Protein AF-A0A957MVM5-F1 (afdb_monomer)

Foldseek 3Di:
DQDPVLLVLLCLLVCLPLVHQLFLPPPCLCVPFQVLLVVLLVVLQVLLDLVNLVVCLVVVVLVVLLVSLVVSVVSCPPQWDPPDCCPTLNVLSVPPLCDDPNSSVLSVLLSCCQPNDDDNLVSQQSSQVSCVVSVTDFFQQNSQVSNCSNCVQQGDGDPLLLLQLLCVSSVNNVLRDRTRHSSSRVSSSVVLVVQQVSRVVRPRDGSSSSNRSSNSSSC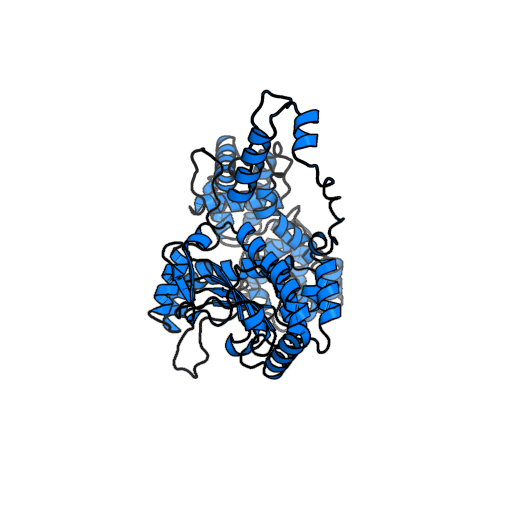VSVVVRDRDDDDDDDQDFFLAALVQLVLLVVCVVVQFLVSCVVCVVVCCNHPVVSVVVLLLLLLVVADPVLVVFWDRDPPFWDDQFDPPVPPGGGHSKIKGWIFGPPDDQQAAKTQMWMDGSWWTKTWIAGHPNNPLLLVQLLVLLQVCVVVVQVLLCVLQNQQKDFADPVQWDQDPVFHIAGPVRDRDGSSNCSNGVVVRNVIIIHMGGPVRNRSQYSVNSSVVNSSRCLSRVLSRLSSPDNDRVVVSVVSCCVPPVVVVPPPPVPVPPPPDDLVRVCVVVVDDSVVVVVVVVVCVVPVDDDDDDDPPD

Solvent-accessible surface area (backbone atoms only — not comparable to full-atom values): 28983 Å² total; per-residue (Å²): 121,65,46,72,70,50,50,50,53,50,50,48,41,45,23,40,73,60,66,72,66,76,38,75,79,28,66,64,60,30,61,78,48,34,48,64,55,48,52,41,25,67,71,28,24,73,59,64,28,67,70,58,51,49,50,30,62,75,72,64,37,51,67,60,49,52,51,38,52,50,52,42,55,66,67,31,76,89,80,49,56,65,94,39,62,72,79,25,52,56,20,65,84,60,35,83,78,62,43,76,72,51,35,53,52,46,54,54,42,52,50,32,38,73,70,40,81,74,53,65,32,58,16,45,31,55,36,46,53,53,30,57,78,67,74,44,83,84,62,44,46,47,64,24,39,55,39,16,35,65,40,42,81,83,36,64,64,42,49,69,68,44,54,42,36,25,27,47,66,66,76,43,46,87,58,59,55,97,60,72,37,27,68,38,46,43,50,51,52,53,50,45,51,32,50,31,65,68,40,39,91,38,69,54,58,54,46,56,51,37,52,35,53,40,47,50,38,16,38,34,65,71,62,76,43,65,86,66,82,89,76,75,91,74,80,56,76,14,67,41,48,71,66,33,34,52,50,26,41,52,29,56,80,46,38,26,36,66,49,51,62,76,41,43,67,54,48,35,68,39,42,51,50,45,52,53,47,45,55,48,56,28,50,77,68,55,52,66,72,55,56,72,47,30,38,72,84,70,88,39,61,66,68,43,61,49,92,60,88,81,72,47,37,27,49,41,45,52,40,34,37,32,18,48,60,96,66,47,60,58,41,24,40,23,48,31,42,37,39,44,48,75,36,36,37,42,32,33,36,45,21,94,68,12,63,69,30,54,52,41,25,42,50,47,31,47,76,39,32,87,65,46,39,61,53,47,45,72,61,58,47,82,81,53,46,70,27,62,71,87,49,47,41,79,43,100,85,56,45,80,45,41,76,86,69,63,82,86,46,64,66,58,39,29,69,44,28,68,85,23,63,46,27,46,31,38,76,40,28,57,73,59,46,32,61,35,33,53,68,60,49,30,50,53,51,40,52,49,48,64,50,43,42,54,59,42,41,33,32,71,41,94,78,33,62,70,60,39,53,52,48,44,45,70,78,38,46,85,75,55,52,65,72,71,68,66,74,66,74,71,90,72,55,56,69,57,52,21,70,75,69,71,46,53,49,72,56,53,52,50,49,52,54,44,29,74,72,64,78,53,84,84,90,84,73,67,95,92,113

Nearest PDB structures (foldseek):
  2a8e-assembly1_A  TM=7.243E-01  e=1.667E-03  Bacillus subtilis
  3mqz-assembly1_A  TM=5.758E-01  e=6.208E-02  Leptospirillum rubarum
  6dec-assembly1_F  TM=3.176E-01  e=1.618E+00  Bos taurus
  6w17-assembly1_F  TM=3.152E-01  e=3.161E+00  Schizosaccharomyces pombe 972h-

Structure (mmCIF, N/CA/C/O backbone):
data_AF-A0A957MVM5-F1
#
_entry.id   AF-A0A957MVM5-F1
#
loop_
_atom_site.group_PDB
_atom_site.id
_atom_site.type_symbol
_atom_site.label_atom_id
_atom_site.label_alt_id
_atom_site.label_comp_id
_atom_site.label_asym_id
_atom_site.label_entity_id
_atom_site.label_seq_id
_atom_site.pdbx_PDB_ins_code
_atom_site.Cartn_x
_atom_site.Cartn_y
_atom_site.Cartn_z
_atom_site.occupancy
_atom_site.B_iso_or_equiv
_atom_site.auth_seq_id
_atom_site.auth_comp_id
_atom_site.auth_asym_id
_atom_site.auth_atom_id
_atom_site.pdbx_PDB_model_num
ATOM 1 N N . MET A 1 1 ? 33.420 -19.053 -8.962 1.00 70.81 1 MET A N 1
ATOM 2 C CA . MET A 1 1 ? 33.039 -19.421 -7.586 1.00 70.81 1 MET A CA 1
ATOM 3 C C . MET A 1 1 ? 33.125 -18.172 -6.740 1.00 70.81 1 MET A C 1
ATOM 5 O O . MET A 1 1 ? 34.165 -17.517 -6.780 1.00 70.81 1 MET A O 1
ATOM 9 N N . ILE A 1 2 ? 32.068 -17.859 -5.992 1.00 88.44 2 ILE A N 1
ATOM 10 C CA . ILE A 1 2 ? 32.067 -16.778 -5.002 1.00 88.44 2 ILE A CA 1
ATOM 11 C C . ILE A 1 2 ? 33.108 -17.109 -3.924 1.00 88.44 2 ILE A C 1
ATOM 13 O O . ILE A 1 2 ? 32.968 -18.086 -3.195 1.00 88.44 2 ILE A O 1
ATOM 17 N N . GLY A 1 3 ? 34.196 -16.339 -3.878 1.00 89.31 3 GLY A N 1
ATOM 18 C CA . GLY A 1 3 ? 35.242 -16.492 -2.865 1.00 89.31 3 GLY A CA 1
ATOM 19 C C . GLY A 1 3 ? 34.859 -15.841 -1.534 1.00 89.31 3 GLY A C 1
ATOM 20 O O . GLY A 1 3 ? 33.959 -15.003 -1.487 1.00 89.31 3 GLY A O 1
ATOM 21 N N . GLU A 1 4 ? 35.598 -16.162 -0.469 1.00 91.31 4 GLU A N 1
ATOM 22 C CA . GLU A 1 4 ? 35.353 -15.644 0.891 1.00 91.31 4 GLU A CA 1
ATOM 23 C C . GLU A 1 4 ? 35.264 -14.112 0.959 1.00 91.31 4 GLU A C 1
ATOM 25 O O . GLU A 1 4 ? 34.433 -13.571 1.680 1.00 91.31 4 GLU A O 1
ATOM 30 N N . THR A 1 5 ? 36.062 -13.390 0.165 1.00 92.69 5 THR A N 1
ATOM 31 C CA . THR A 1 5 ? 36.011 -11.920 0.111 1.00 92.69 5 THR A CA 1
ATOM 32 C C . THR A 1 5 ? 34.672 -11.400 -0.417 1.00 92.69 5 THR A C 1
ATOM 34 O O . THR A 1 5 ? 34.087 -10.500 0.179 1.00 92.69 5 THR A O 1
ATOM 37 N N . ILE A 1 6 ? 34.160 -11.977 -1.509 1.00 94.50 6 ILE A N 1
ATOM 38 C CA . ILE A 1 6 ? 32.866 -11.578 -2.083 1.00 94.50 6 ILE A CA 1
ATOM 39 C C . ILE A 1 6 ? 31.723 -12.016 -1.169 1.00 94.50 6 ILE A C 1
ATOM 41 O O . ILE A 1 6 ? 30.789 -11.253 -0.945 1.00 94.50 6 ILE A O 1
ATOM 45 N N . LYS A 1 7 ? 31.819 -13.211 -0.580 1.00 95.00 7 LYS A N 1
ATOM 46 C CA . LYS A 1 7 ? 30.863 -13.691 0.419 1.00 95.00 7 LYS A CA 1
ATOM 47 C C . LYS A 1 7 ? 30.771 -12.743 1.618 1.00 95.00 7 LYS A C 1
ATOM 49 O O . LYS A 1 7 ? 29.669 -12.363 1.999 1.00 95.00 7 LYS A O 1
ATOM 54 N N . ALA A 1 8 ? 31.906 -12.299 2.161 1.00 93.31 8 ALA A N 1
ATOM 55 C CA . ALA A 1 8 ? 31.945 -11.315 3.242 1.00 93.31 8 ALA A CA 1
ATOM 56 C C . ALA A 1 8 ? 31.312 -9.977 2.827 1.00 93.31 8 ALA A C 1
ATOM 58 O O . ALA A 1 8 ? 30.530 -9.421 3.592 1.00 93.31 8 ALA A O 1
ATOM 59 N N . LYS A 1 9 ? 31.571 -9.506 1.599 1.00 94.38 9 LYS A N 1
ATOM 60 C CA . LYS A 1 9 ? 30.947 -8.295 1.037 1.00 94.38 9 LYS A CA 1
ATOM 61 C C . LYS A 1 9 ? 29.419 -8.429 0.938 1.00 94.38 9 LYS A C 1
ATOM 63 O O . LYS A 1 9 ? 28.691 -7.503 1.281 1.00 94.38 9 LYS A O 1
ATOM 68 N N . ILE A 1 10 ? 28.917 -9.591 0.512 1.00 95.50 10 ILE A N 1
ATOM 69 C CA . ILE A 1 10 ? 27.475 -9.889 0.478 1.00 95.50 10 ILE A CA 1
ATOM 70 C C . ILE A 1 10 ? 26.887 -9.897 1.898 1.00 95.50 10 ILE A C 1
ATOM 72 O O . ILE A 1 10 ? 25.839 -9.297 2.121 1.00 95.50 10 ILE A O 1
ATOM 76 N N . ILE A 1 11 ? 27.560 -10.523 2.869 1.00 94.56 11 ILE A N 1
ATOM 77 C CA . ILE A 1 11 ? 27.123 -10.521 4.277 1.00 94.56 11 ILE A CA 1
ATOM 78 C C . ILE A 1 11 ? 27.097 -9.096 4.837 1.00 94.56 11 ILE A C 1
ATOM 80 O O . ILE A 1 11 ? 26.155 -8.734 5.533 1.00 94.56 11 ILE A O 1
ATOM 84 N N . GLU A 1 12 ? 28.092 -8.268 4.520 1.00 92.12 12 GLU A N 1
ATOM 85 C CA . GLU A 1 12 ? 28.118 -6.857 4.910 1.00 92.12 12 GLU A CA 1
ATOM 86 C C . GLU A 1 12 ? 26.928 -6.090 4.323 1.00 92.12 12 GLU A C 1
ATOM 88 O O . GLU A 1 12 ? 26.270 -5.349 5.046 1.00 92.12 12 GLU A O 1
ATOM 93 N N . ALA A 1 13 ? 26.586 -6.324 3.053 1.00 90.31 13 ALA A N 1
ATOM 94 C CA . ALA A 1 13 ? 25.397 -5.754 2.422 1.00 90.31 13 ALA A CA 1
ATOM 95 C C . ALA A 1 13 ? 24.089 -6.202 3.100 1.00 90.31 13 ALA A C 1
ATOM 97 O O . ALA A 1 13 ? 23.206 -5.378 3.346 1.00 90.31 13 ALA A O 1
ATOM 98 N N . LEU A 1 14 ? 23.969 -7.489 3.435 1.00 90.75 14 LEU A N 1
ATOM 99 C CA . LEU A 1 14 ? 22.811 -8.022 4.157 1.00 90.75 14 LEU A CA 1
ATOM 100 C C . LEU A 1 14 ? 22.719 -7.422 5.565 1.00 90.75 14 LEU A C 1
ATOM 102 O O . LEU A 1 14 ? 21.663 -6.935 5.953 1.00 90.75 14 LEU A O 1
ATOM 106 N N . ASN A 1 15 ? 23.824 -7.357 6.305 1.00 86.50 15 ASN A N 1
ATOM 107 C CA . ASN A 1 15 ? 23.870 -6.742 7.632 1.00 86.50 15 ASN A CA 1
ATOM 108 C C . ASN A 1 15 ? 23.639 -5.228 7.591 1.00 86.50 15 ASN A C 1
ATOM 110 O O . ASN A 1 15 ? 23.027 -4.679 8.501 1.00 86.50 15 ASN A O 1
ATOM 114 N N . ALA A 1 16 ? 24.054 -4.535 6.531 1.00 81.00 16 ALA A N 1
ATOM 115 C CA . ALA A 1 16 ? 23.741 -3.119 6.363 1.00 81.00 16 ALA A CA 1
ATOM 116 C C . ALA A 1 16 ? 22.226 -2.880 6.253 1.00 81.00 16 ALA A C 1
ATOM 118 O O . ALA A 1 16 ? 21.743 -1.834 6.684 1.00 81.00 16 ALA A O 1
ATOM 119 N N . ARG A 1 17 ? 21.471 -3.852 5.718 1.00 78.44 17 ARG A N 1
ATOM 120 C CA . ARG A 1 17 ? 20.010 -3.775 5.598 1.00 78.44 17 ARG A CA 1
ATOM 121 C C . ARG A 1 17 ? 19.255 -4.339 6.806 1.00 78.44 17 ARG A C 1
ATOM 123 O O . ARG A 1 17 ? 18.285 -3.726 7.239 1.00 78.44 17 ARG A O 1
ATOM 130 N N . TYR A 1 18 ? 19.688 -5.477 7.339 1.00 80.00 18 TYR A N 1
ATOM 131 C CA . TYR A 1 18 ? 18.971 -6.244 8.370 1.00 80.00 18 TYR A CA 1
ATOM 132 C C . TYR A 1 18 ? 19.644 -6.195 9.753 1.00 80.00 18 TYR A C 1
ATOM 134 O O . TYR A 1 18 ? 19.192 -6.831 10.699 1.00 80.00 18 TYR A O 1
ATOM 142 N N . GLY A 1 19 ? 20.740 -5.445 9.899 1.00 78.62 19 GLY A N 1
ATOM 143 C CA . GLY A 1 19 ? 21.515 -5.311 11.135 1.00 78.62 19 GLY A CA 1
ATOM 144 C C . GLY A 1 19 ? 22.369 -6.542 11.442 1.00 78.62 19 GLY A C 1
ATOM 145 O O . GLY A 1 19 ? 23.591 -6.502 11.307 1.00 78.62 19 GLY A O 1
ATOM 146 N N . SER A 1 20 ? 21.730 -7.632 11.861 1.00 80.12 20 SER A N 1
ATOM 147 C CA . SER A 1 20 ? 22.378 -8.909 12.179 1.00 80.12 20 SER A CA 1
ATOM 148 C C . SER A 1 20 ? 21.682 -10.045 11.440 1.00 80.12 20 SER A C 1
ATOM 150 O O . SER A 1 20 ? 21.012 -10.873 12.057 1.00 80.12 20 SER A O 1
ATOM 152 N N . TRP A 1 21 ? 21.828 -10.059 10.115 1.00 90.94 21 TRP A N 1
ATOM 153 C CA . TRP A 1 21 ? 21.246 -11.090 9.267 1.00 90.94 21 TRP A CA 1
ATOM 154 C C . TRP A 1 21 ? 21.760 -12.464 9.700 1.00 90.94 21 TRP A C 1
ATOM 156 O O . TRP A 1 21 ? 22.959 -12.754 9.648 1.00 90.94 21 TRP A O 1
ATOM 166 N N . SER A 1 22 ? 20.837 -13.296 10.169 1.00 87.62 22 SER A N 1
ATOM 167 C CA . SER A 1 22 ? 21.153 -14.583 10.797 1.00 87.62 22 SER A CA 1
ATOM 168 C C . SER A 1 22 ? 21.117 -15.770 9.827 1.00 87.62 22 SER A C 1
ATOM 170 O O . SER A 1 22 ? 21.578 -16.862 10.163 1.00 87.62 22 SER A O 1
ATOM 172 N N . GLY A 1 23 ? 20.613 -15.557 8.611 1.00 92.38 23 GLY A N 1
ATOM 173 C CA . GLY A 1 23 ? 20.478 -16.564 7.564 1.00 92.38 23 GLY A CA 1
ATOM 174 C C . GLY A 1 23 ? 19.166 -16.416 6.798 1.00 92.38 23 GLY A C 1
ATOM 175 O O . GLY A 1 23 ? 18.430 -15.450 6.973 1.00 92.38 23 GLY A O 1
ATOM 176 N N . PHE A 1 24 ? 18.821 -17.396 5.964 1.00 93.19 24 PHE A N 1
ATOM 177 C CA . PHE A 1 24 ? 17.595 -17.333 5.149 1.00 93.19 24 PHE A CA 1
ATOM 178 C C . PHE A 1 24 ? 16.296 -17.520 5.948 1.00 93.19 24 PHE A C 1
ATOM 180 O O . PHE A 1 24 ? 15.210 -17.328 5.411 1.00 93.19 24 PHE A O 1
ATOM 187 N N . GLN A 1 25 ? 16.410 -17.868 7.232 1.00 89.75 25 GLN A N 1
ATOM 188 C CA . GLN A 1 25 ? 15.293 -17.929 8.181 1.00 89.75 25 GLN A CA 1
ATOM 189 C C . GLN A 1 25 ? 15.098 -16.623 8.966 1.00 89.75 25 GLN A C 1
ATOM 191 O O . GLN A 1 25 ? 14.241 -16.560 9.842 1.00 89.75 25 GLN A O 1
ATOM 196 N N . ASP A 1 26 ? 15.902 -15.597 8.682 1.00 89.00 26 ASP A N 1
ATOM 197 C CA . ASP A 1 26 ? 15.769 -14.284 9.299 1.00 89.00 26 ASP A CA 1
ATOM 198 C C . ASP A 1 26 ? 14.395 -13.676 8.974 1.00 89.00 26 ASP A C 1
ATOM 200 O O . ASP A 1 26 ? 14.036 -13.513 7.805 1.00 89.00 26 ASP A O 1
ATOM 204 N N . GLU A 1 27 ? 13.604 -13.375 10.008 1.00 81.44 27 GLU A N 1
ATOM 205 C CA . GLU A 1 27 ? 12.202 -12.967 9.855 1.00 81.44 27 GLU A CA 1
ATOM 206 C C . GLU A 1 27 ? 12.056 -11.696 9.014 1.00 81.44 27 GLU A C 1
ATOM 208 O O . GLU A 1 27 ? 11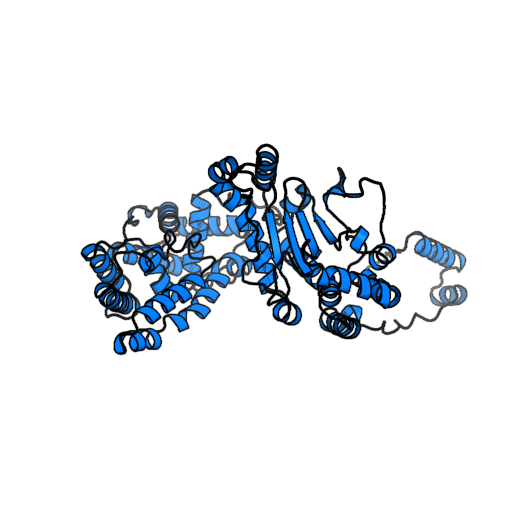.143 -11.607 8.189 1.00 81.44 27 GLU A O 1
ATOM 213 N N . GLN A 1 28 ? 12.983 -10.743 9.165 1.00 76.31 28 GLN A N 1
ATOM 214 C CA . GLN A 1 28 ? 12.948 -9.493 8.416 1.00 76.31 28 GLN A CA 1
ATOM 215 C C . GLN A 1 28 ? 13.335 -9.715 6.951 1.00 76.31 28 GLN A C 1
ATOM 217 O O . GLN A 1 28 ? 12.675 -9.194 6.054 1.00 76.31 28 GLN A O 1
ATOM 222 N N . PHE A 1 29 ? 14.363 -10.525 6.682 1.00 84.88 29 PHE A N 1
ATOM 223 C CA . PHE A 1 29 ? 14.683 -10.925 5.309 1.00 84.88 29 PHE A CA 1
ATOM 224 C C . PHE A 1 29 ? 13.505 -11.653 4.643 1.00 84.88 29 PHE A C 1
ATOM 226 O O . PHE A 1 29 ? 13.215 -11.437 3.460 1.00 84.88 29 PHE A O 1
ATOM 233 N N . ILE A 1 30 ? 12.798 -12.497 5.403 1.00 81.94 30 ILE A N 1
ATOM 234 C CA . ILE A 1 30 ? 11.616 -13.195 4.909 1.00 81.94 30 ILE A CA 1
ATOM 235 C C . ILE A 1 30 ? 10.513 -12.210 4.537 1.00 81.94 30 ILE A C 1
ATOM 237 O O . ILE A 1 30 ? 10.004 -12.284 3.418 1.00 81.94 30 ILE A O 1
ATOM 241 N N . GLU A 1 31 ? 10.144 -11.310 5.447 1.00 73.50 31 GLU A N 1
ATOM 242 C CA . GLU A 1 31 ? 9.100 -10.309 5.218 1.00 73.50 31 GLU A CA 1
ATOM 243 C C . GLU A 1 31 ? 9.416 -9.433 4.002 1.00 73.50 31 GLU A C 1
ATOM 245 O O . GLU A 1 31 ? 8.641 -9.394 3.041 1.00 73.50 31 GLU A O 1
ATOM 250 N N . ASP A 1 32 ? 10.586 -8.795 4.028 1.00 74.94 32 ASP A N 1
ATOM 251 C CA . ASP A 1 32 ? 10.933 -7.721 3.104 1.00 74.94 32 ASP A CA 1
ATOM 252 C C . ASP A 1 32 ? 11.200 -8.246 1.695 1.00 74.94 32 ASP A C 1
ATOM 254 O O . ASP A 1 32 ? 10.906 -7.569 0.708 1.00 74.94 32 ASP A O 1
ATOM 258 N N . GLU A 1 33 ? 11.797 -9.436 1.574 1.00 86.00 33 GLU A N 1
ATOM 259 C CA . GLU A 1 33 ? 12.320 -9.889 0.291 1.00 86.00 33 GLU A CA 1
ATOM 260 C C . GLU A 1 33 ? 11.680 -11.158 -0.250 1.00 86.00 33 GLU A C 1
ATOM 262 O O . GLU A 1 33 ? 11.450 -11.229 -1.458 1.00 86.00 33 GLU A O 1
ATOM 267 N N . THR A 1 34 ? 11.386 -12.168 0.563 1.00 88.38 34 THR A N 1
ATOM 268 C CA . THR A 1 34 ? 11.050 -13.490 0.006 1.00 88.38 34 THR A CA 1
ATOM 269 C C . THR A 1 34 ? 9.561 -13.813 0.072 1.00 88.38 34 THR A C 1
ATOM 271 O O . THR A 1 34 ? 9.031 -14.402 -0.874 1.00 88.38 34 THR A O 1
ATOM 274 N N . ARG A 1 35 ? 8.842 -13.371 1.113 1.00 84.06 35 ARG A N 1
ATOM 275 C CA . ARG A 1 35 ? 7.423 -13.689 1.342 1.00 84.06 35 ARG A CA 1
ATOM 276 C C . ARG A 1 35 ? 6.542 -13.284 0.168 1.00 84.06 35 ARG A C 1
ATOM 278 O O . ARG A 1 35 ? 5.761 -14.097 -0.324 1.00 84.06 35 ARG A O 1
ATOM 285 N N . TYR A 1 36 ? 6.667 -12.047 -0.311 1.00 78.12 36 TYR A N 1
ATOM 286 C CA . TYR A 1 36 ? 5.841 -11.587 -1.428 1.00 78.12 36 TYR A CA 1
ATOM 287 C C . TYR A 1 36 ? 6.212 -12.281 -2.749 1.00 78.12 36 TYR A C 1
ATOM 289 O O . TYR A 1 36 ? 5.332 -12.513 -3.575 1.00 78.12 36 TYR A O 1
ATOM 297 N N . LYS A 1 37 ? 7.491 -12.636 -2.958 1.00 86.81 37 LYS A N 1
ATOM 298 C CA . LYS A 1 37 ? 7.953 -13.353 -4.160 1.00 86.81 37 LYS A CA 1
ATOM 299 C C . LYS A 1 37 ? 7.385 -14.774 -4.197 1.00 86.81 37 LYS A C 1
ATOM 301 O O . LYS A 1 37 ? 6.870 -15.183 -5.235 1.00 86.81 37 LYS A O 1
ATOM 306 N N . ARG A 1 38 ? 7.416 -15.479 -3.056 1.00 91.75 38 ARG A N 1
ATOM 307 C CA . ARG A 1 38 ? 6.808 -16.810 -2.883 1.00 91.75 38 ARG A CA 1
ATOM 308 C C . ARG A 1 38 ? 5.302 -16.767 -3.107 1.00 91.75 38 ARG A C 1
ATOM 310 O O . ARG A 1 38 ? 4.812 -17.475 -3.978 1.00 91.75 38 ARG A O 1
ATOM 317 N N . ARG A 1 39 ? 4.595 -15.851 -2.433 1.00 85.56 39 ARG A N 1
ATOM 318 C CA . ARG A 1 39 ? 3.143 -15.673 -2.605 1.00 85.56 39 ARG A CA 1
ATOM 319 C C . ARG A 1 39 ? 2.766 -15.438 -4.068 1.00 85.56 39 ARG A C 1
ATOM 321 O O . ARG A 1 39 ? 1.839 -16.054 -4.577 1.00 85.56 39 ARG A O 1
ATOM 328 N N . VAL A 1 40 ? 3.502 -14.567 -4.760 1.00 84.44 40 VAL A N 1
ATOM 329 C CA . VAL A 1 40 ? 3.276 -14.311 -6.187 1.00 84.44 40 VAL A CA 1
ATOM 330 C C . VAL A 1 40 ? 3.453 -15.581 -7.018 1.00 84.44 40 VAL A C 1
ATOM 332 O O . VAL A 1 40 ? 2.602 -15.858 -7.862 1.00 84.44 40 VAL A O 1
ATOM 335 N N . ALA A 1 41 ? 4.527 -16.347 -6.810 1.00 88.12 41 ALA A N 1
ATOM 336 C CA . ALA A 1 41 ? 4.740 -17.596 -7.535 1.00 88.12 41 ALA A CA 1
ATOM 337 C C . ALA A 1 41 ? 3.600 -18.593 -7.257 1.00 88.12 41 ALA A C 1
ATOM 339 O O . ALA A 1 41 ? 2.971 -19.063 -8.199 1.00 88.12 41 ALA A O 1
ATOM 340 N N . GLU A 1 42 ? 3.248 -18.816 -5.989 1.00 89.81 42 GLU A N 1
ATOM 341 C CA . GLU A 1 42 ? 2.165 -19.718 -5.568 1.00 89.81 42 GLU A CA 1
ATOM 342 C C . GLU A 1 42 ? 0.804 -19.344 -6.178 1.00 89.81 42 GLU A C 1
ATOM 344 O O . GLU A 1 42 ? 0.089 -20.201 -6.698 1.00 89.81 42 GLU A O 1
ATOM 349 N N . GLU A 1 43 ? 0.442 -18.059 -6.165 1.00 86.94 43 GLU A N 1
ATOM 350 C CA . GLU A 1 43 ? -0.844 -17.586 -6.690 1.00 86.94 43 GLU A CA 1
ATOM 351 C C . GLU A 1 43 ? -0.908 -17.589 -8.226 1.00 86.94 43 GLU A C 1
ATOM 353 O O . GLU A 1 43 ? -1.993 -17.706 -8.806 1.00 86.94 43 GLU A O 1
ATOM 358 N N . THR A 1 44 ? 0.231 -17.428 -8.909 1.00 88.69 44 THR A N 1
ATOM 359 C CA . THR A 1 44 ? 0.273 -17.279 -10.375 1.00 88.69 44 THR A CA 1
ATOM 360 C C . THR A 1 44 ? 0.627 -18.557 -11.116 1.00 88.69 44 THR A C 1
ATOM 362 O O . THR A 1 44 ? 0.194 -18.719 -12.259 1.00 88.69 44 THR A O 1
ATOM 365 N N . GLN A 1 45 ? 1.332 -19.497 -10.488 1.00 92.44 45 GLN A N 1
ATOM 366 C CA . GLN A 1 45 ? 1.718 -20.764 -11.103 1.00 92.44 45 GLN A CA 1
ATOM 367 C C . GLN A 1 45 ? 0.515 -21.564 -11.642 1.00 92.44 45 GLN A C 1
ATOM 369 O O . GLN A 1 45 ? 0.601 -22.032 -12.782 1.00 92.44 45 GLN A O 1
ATOM 374 N N . PRO A 1 46 ? -0.646 -21.657 -10.951 1.00 93.50 46 PRO A N 1
ATOM 375 C CA . PRO A 1 46 ? -1.827 -22.323 -11.505 1.00 93.50 46 PRO A CA 1
ATOM 376 C C . PRO A 1 46 ? -2.348 -21.669 -12.788 1.00 93.50 46 PRO A C 1
ATOM 378 O O . PRO A 1 46 ? -2.915 -22.348 -13.641 1.00 93.50 46 PRO A O 1
ATOM 381 N N . LEU A 1 47 ? -2.147 -20.357 -12.949 1.00 93.06 47 LEU A N 1
ATOM 382 C CA . LEU A 1 47 ? -2.623 -19.616 -14.115 1.00 93.06 47 LEU A CA 1
ATOM 383 C C . LEU A 1 47 ? -1.792 -19.905 -15.363 1.00 93.06 47 LEU A C 1
ATOM 385 O O . LEU A 1 47 ? -2.325 -19.841 -16.468 1.00 93.06 47 LEU A O 1
ATOM 389 N N . VAL A 1 48 ? -0.507 -20.201 -15.192 1.00 95.19 48 VAL A N 1
ATOM 390 C CA . VAL A 1 48 ? 0.423 -20.469 -16.296 1.00 95.19 48 VAL A CA 1
ATOM 391 C C . VAL A 1 48 ? 0.789 -21.941 -16.412 1.00 95.19 48 VAL A C 1
ATOM 393 O O . VAL A 1 48 ? 1.628 -22.276 -17.236 1.00 95.19 48 VAL A O 1
ATOM 396 N N . ALA A 1 49 ? 0.151 -22.816 -15.630 1.00 96.38 49 ALA A N 1
ATOM 397 C CA . ALA A 1 49 ? 0.440 -24.241 -15.583 1.00 96.38 49 ALA A CA 1
ATOM 398 C C . ALA A 1 49 ? 0.376 -24.903 -16.968 1.00 96.38 49 ALA A C 1
ATOM 400 O O . ALA A 1 49 ? -0.487 -24.592 -17.794 1.00 96.38 49 ALA A O 1
ATOM 401 N N . ARG A 1 50 ? 1.246 -25.899 -17.191 1.00 96.94 50 ARG A N 1
ATOM 402 C CA . ARG A 1 50 ? 1.370 -26.608 -18.475 1.00 96.94 50 ARG A CA 1
ATOM 403 C C . ARG A 1 50 ? 0.031 -27.092 -19.019 1.00 96.94 50 ARG A C 1
ATOM 405 O O . ARG A 1 50 ? -0.239 -26.865 -20.188 1.00 96.94 50 ARG A O 1
ATOM 412 N N . ALA A 1 51 ? -0.789 -27.734 -18.186 1.00 97.06 51 ALA A N 1
ATOM 413 C CA . ALA A 1 51 ? -2.084 -28.268 -18.607 1.00 97.06 51 ALA A CA 1
ATOM 414 C C . ALA A 1 51 ? -3.031 -27.165 -19.110 1.00 97.06 51 ALA A C 1
ATOM 416 O O . ALA A 1 51 ? -3.658 -27.335 -20.150 1.00 97.06 51 ALA A O 1
ATOM 417 N N . VAL A 1 52 ? -3.068 -26.021 -18.417 1.00 96.62 52 VAL A N 1
ATOM 418 C CA . VAL A 1 52 ? -3.914 -24.869 -18.767 1.00 96.62 52 VAL A CA 1
ATOM 419 C C . VAL A 1 52 ? -3.487 -24.281 -20.110 1.00 96.62 52 VAL A C 1
ATOM 421 O O . VAL A 1 52 ? -4.307 -24.097 -21.006 1.00 96.62 52 VAL A O 1
ATOM 424 N N . LEU A 1 53 ? -2.189 -24.014 -20.273 1.00 97.38 53 LEU A N 1
ATOM 425 C CA . LEU A 1 53 ? -1.683 -23.392 -21.495 1.00 97.38 53 LEU A CA 1
ATOM 426 C C . LEU A 1 53 ? -1.680 -24.356 -22.694 1.00 97.38 53 LEU A C 1
ATOM 428 O O . LEU A 1 53 ? -1.923 -23.920 -23.817 1.00 97.38 53 LEU A O 1
ATOM 432 N N . ASP A 1 54 ? -1.428 -25.650 -22.478 1.00 97.56 54 ASP A N 1
ATOM 433 C CA . ASP A 1 54 ? -1.465 -26.675 -23.532 1.00 97.56 54 ASP A CA 1
ATOM 434 C C . ASP A 1 54 ? -2.890 -26.865 -24.063 1.00 97.56 54 ASP A C 1
ATOM 436 O O . ASP A 1 54 ? -3.099 -26.872 -25.275 1.00 97.56 54 ASP A O 1
ATOM 440 N N . GLU A 1 55 ? -3.888 -26.917 -23.175 1.00 97.50 55 GLU A N 1
ATOM 441 C CA . GLU A 1 55 ? -5.297 -26.991 -23.565 1.00 97.50 55 GLU A CA 1
ATOM 442 C C . GLU A 1 55 ? -5.694 -25.805 -24.458 1.00 97.50 55 GLU A C 1
ATOM 444 O O . GLU A 1 55 ? -6.217 -26.006 -25.558 1.00 97.50 55 GLU A O 1
ATOM 449 N N . MET A 1 56 ? -5.353 -24.579 -24.048 1.00 97.94 56 MET A N 1
ATOM 450 C CA . MET A 1 56 ? -5.610 -23.375 -24.845 1.00 97.94 56 MET A CA 1
ATOM 451 C C . MET A 1 56 ? -4.905 -23.426 -26.210 1.00 97.94 56 MET A C 1
ATOM 453 O O . MET A 1 56 ? -5.478 -23.022 -27.225 1.00 97.94 56 MET A O 1
ATOM 457 N N . VAL A 1 57 ? -3.677 -23.961 -26.270 1.00 97.25 57 VAL A N 1
ATOM 458 C CA . VAL A 1 57 ? -2.929 -24.125 -27.528 1.00 97.25 57 VAL A CA 1
ATOM 459 C C . VAL A 1 57 ? -3.557 -25.177 -28.445 1.00 97.25 57 VAL A C 1
ATOM 461 O O . VAL A 1 57 ? -3.592 -24.983 -29.664 1.00 97.25 57 VAL A O 1
ATOM 464 N N . GLN A 1 58 ? -4.062 -26.279 -27.894 1.00 96.50 58 GLN A N 1
ATOM 465 C CA . GLN A 1 58 ? -4.719 -27.344 -28.655 1.00 96.50 58 GLN A CA 1
ATOM 466 C C . GLN A 1 58 ? -6.087 -26.908 -29.187 1.00 96.50 58 GLN A C 1
ATOM 468 O O . GLN A 1 58 ? -6.433 -27.229 -30.325 1.00 96.50 58 GLN A O 1
ATOM 473 N N . GLN A 1 59 ? -6.838 -26.138 -28.397 1.00 96.81 59 GLN A N 1
ATOM 474 C CA . GLN A 1 59 ? -8.161 -25.622 -28.765 1.00 96.81 59 GLN A CA 1
ATOM 475 C C . GLN A 1 59 ? -8.104 -24.347 -29.619 1.00 96.81 59 GLN A C 1
ATOM 477 O O . GLN A 1 59 ? -9.119 -23.914 -30.159 1.00 96.81 59 GLN A O 1
ATOM 482 N N . GLY A 1 60 ? -6.924 -23.746 -29.771 1.00 95.94 60 GLY A N 1
ATOM 483 C CA . GLY A 1 60 ? -6.746 -22.510 -30.526 1.00 95.94 60 GLY A CA 1
ATOM 484 C C . GLY A 1 60 ? -7.330 -21.270 -29.847 1.00 95.94 60 GLY A C 1
ATOM 485 O O . GLY A 1 60 ? -7.704 -20.314 -30.526 1.00 95.94 60 GLY A O 1
ATOM 486 N N . GLN A 1 61 ? -7.402 -21.275 -28.516 1.00 96.38 61 GLN A N 1
ATOM 487 C CA . GLN A 1 61 ? -7.930 -20.191 -27.686 1.00 96.38 61 GLN A CA 1
ATOM 488 C C . GLN A 1 61 ? -6.870 -19.102 -27.460 1.00 96.38 61 GLN A C 1
ATOM 490 O O . GLN A 1 61 ? -6.397 -18.870 -26.349 1.00 96.38 61 GLN A O 1
ATOM 495 N N . TRP A 1 62 ? -6.443 -18.441 -28.536 1.00 95.56 62 TRP A N 1
ATOM 496 C CA . TRP A 1 62 ? -5.319 -17.498 -28.485 1.00 95.56 62 TRP A CA 1
ATOM 497 C C . TRP A 1 62 ? -5.611 -16.244 -27.660 1.00 95.56 62 TRP A C 1
ATOM 499 O O . TRP A 1 62 ? -4.726 -15.739 -26.975 1.00 95.56 62 TRP A O 1
ATOM 509 N N . ASP A 1 63 ? -6.845 -15.747 -27.712 1.00 93.50 63 ASP A N 1
ATOM 510 C CA . ASP A 1 63 ? -7.245 -14.557 -26.959 1.00 93.50 63 ASP A CA 1
ATOM 511 C C . ASP A 1 63 ? -7.308 -14.848 -25.458 1.00 93.50 63 ASP A C 1
ATOM 513 O O . ASP A 1 63 ? -6.791 -14.061 -24.662 1.00 93.50 63 ASP A O 1
ATOM 517 N N . ASP A 1 64 ? -7.843 -16.012 -25.084 1.00 94.94 64 ASP A N 1
ATOM 518 C CA . ASP A 1 64 ? -7.885 -16.464 -23.693 1.00 94.94 64 ASP A CA 1
ATOM 519 C C . ASP A 1 64 ? -6.474 -16.727 -23.163 1.00 94.94 64 ASP A C 1
ATOM 521 O O . ASP A 1 64 ? -6.161 -16.321 -22.049 1.00 94.94 64 ASP A O 1
ATOM 525 N N . PHE A 1 65 ? -5.579 -17.296 -23.980 1.00 96.88 65 PHE A N 1
ATOM 526 C CA . PHE A 1 65 ? -4.168 -17.461 -23.627 1.00 96.88 65 PHE A CA 1
ATOM 527 C C . PHE A 1 65 ? -3.517 -16.113 -23.292 1.00 96.88 65 PHE A C 1
ATOM 529 O O . PHE A 1 65 ? -2.851 -15.974 -22.267 1.00 96.88 65 PHE A O 1
ATOM 536 N N . ILE A 1 66 ? -3.711 -15.092 -24.134 1.00 95.56 66 ILE A N 1
ATOM 537 C CA . ILE A 1 66 ? -3.167 -13.749 -23.884 1.00 95.56 66 ILE A CA 1
ATOM 538 C C . ILE A 1 66 ? -3.779 -13.135 -22.619 1.00 95.56 66 ILE A C 1
ATOM 540 O O . ILE A 1 66 ? -3.041 -12.590 -21.796 1.00 95.56 66 ILE A O 1
ATOM 544 N N . ALA A 1 67 ? -5.096 -13.254 -22.432 1.00 92.19 67 ALA A N 1
ATOM 545 C CA . ALA A 1 67 ? -5.780 -12.772 -21.234 1.00 92.19 67 ALA A CA 1
ATOM 546 C C . ALA A 1 67 ? -5.281 -13.481 -19.962 1.00 92.19 67 ALA A C 1
ATOM 548 O O . ALA A 1 67 ? -5.131 -12.846 -18.918 1.00 92.19 67 ALA A O 1
ATOM 549 N N . GLN A 1 68 ? -4.958 -14.771 -20.062 1.00 94.19 68 GLN A N 1
ATOM 550 C CA . GLN A 1 68 ? -4.397 -15.575 -18.983 1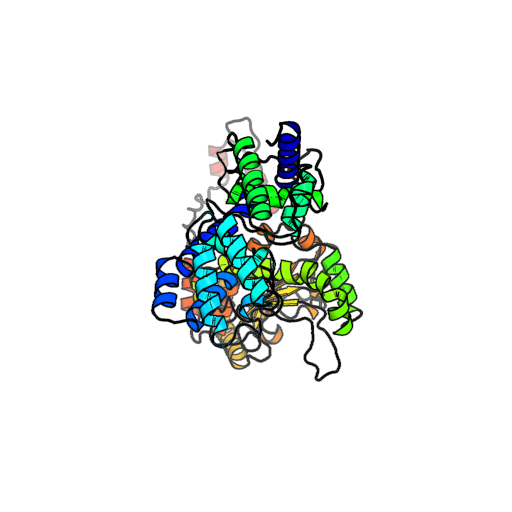.00 94.19 68 GLN A CA 1
ATOM 551 C C . GLN A 1 68 ? -2.997 -15.088 -18.587 1.00 94.19 68 GLN A C 1
ATOM 553 O O . GLN A 1 68 ? -2.724 -14.895 -17.400 1.00 94.19 68 GLN A O 1
ATOM 558 N N . LEU A 1 69 ? -2.127 -14.807 -19.566 1.00 94.31 69 LEU A N 1
ATOM 559 C CA . LEU A 1 69 ? -0.817 -14.200 -19.303 1.00 94.31 69 LEU A CA 1
ATOM 560 C C . LEU A 1 69 ? -0.953 -12.808 -18.681 1.00 94.31 69 LEU A C 1
ATOM 562 O O . LEU A 1 69 ? -0.218 -12.457 -17.758 1.00 94.31 69 LEU A O 1
ATOM 566 N N . GLU A 1 70 ? -1.897 -12.007 -19.169 1.00 90.69 70 GLU A N 1
ATOM 567 C CA . GLU A 1 70 ? -2.165 -10.676 -18.634 1.00 90.69 70 GLU A CA 1
ATOM 568 C C . GLU A 1 70 ? -2.645 -10.743 -17.177 1.00 90.69 70 GLU A C 1
ATOM 570 O O . GLU A 1 70 ? -2.182 -9.965 -16.340 1.00 90.69 70 GLU A O 1
ATOM 575 N N . LEU A 1 71 ? -3.531 -11.691 -16.859 1.00 87.31 71 LEU A N 1
ATOM 576 C CA . LEU A 1 71 ? -3.997 -11.950 -15.501 1.00 87.31 71 LEU A CA 1
ATOM 577 C C . LEU A 1 71 ? -2.834 -12.359 -14.591 1.00 87.31 71 LEU A C 1
ATOM 579 O O . LEU A 1 71 ? -2.669 -11.761 -13.529 1.00 87.31 71 LEU A O 1
ATOM 583 N N . ALA A 1 72 ? -2.003 -13.311 -15.023 1.00 87.94 72 ALA A N 1
ATOM 584 C CA . ALA A 1 72 ? -0.834 -13.760 -14.270 1.00 87.94 72 ALA A CA 1
ATOM 585 C C . ALA A 1 72 ? 0.185 -12.629 -14.044 1.00 87.94 72 ALA A C 1
ATOM 587 O O . ALA A 1 72 ? 0.725 -12.493 -12.950 1.00 87.94 72 ALA A O 1
ATOM 588 N N . GLY A 1 73 ? 0.415 -11.763 -15.033 1.00 82.88 73 GLY A N 1
ATOM 589 C CA . GLY A 1 73 ? 1.280 -10.592 -14.876 1.00 82.88 73 GLY A CA 1
ATOM 590 C C . GLY A 1 73 ? 0.709 -9.531 -13.925 1.00 82.88 73 GLY A C 1
ATOM 591 O O . GLY A 1 73 ? 1.446 -8.933 -13.145 1.00 82.88 73 GLY A O 1
ATOM 592 N N . LYS A 1 74 ? -0.611 -9.307 -13.933 1.00 75.50 74 LYS A N 1
ATOM 593 C CA . LYS A 1 74 ? -1.277 -8.312 -13.066 1.00 75.50 74 LYS A CA 1
ATOM 594 C C . LYS A 1 74 ? -1.328 -8.686 -11.587 1.00 75.50 74 LYS A C 1
ATOM 596 O O . LYS A 1 74 ? -1.534 -7.797 -10.766 1.00 75.50 74 LYS A O 1
ATOM 601 N N . ARG A 1 75 ? -1.132 -9.959 -11.242 1.00 70.31 75 ARG A N 1
ATOM 602 C CA . ARG A 1 75 ? -1.008 -10.411 -9.846 1.00 70.31 75 ARG A CA 1
ATOM 603 C C . ARG A 1 75 ? 0.324 -9.986 -9.203 1.00 70.31 75 ARG A C 1
ATOM 605 O O . ARG A 1 75 ? 0.422 -9.941 -7.984 1.00 70.31 75 ARG A O 1
ATOM 612 N N . SER A 1 76 ? 1.310 -9.574 -10.002 1.00 64.38 76 SER A N 1
ATOM 613 C CA . SER A 1 76 ? 2.674 -9.248 -9.560 1.00 64.38 76 SER A CA 1
ATOM 614 C C . SER A 1 76 ? 2.928 -7.767 -9.311 1.00 64.38 76 SER A C 1
ATOM 616 O O . SER A 1 76 ? 3.760 -7.140 -9.970 1.00 64.38 76 SER A O 1
ATOM 618 N N . ILE A 1 77 ? 2.233 -7.212 -8.319 1.00 54.72 77 ILE A N 1
ATOM 619 C CA . ILE A 1 77 ? 2.252 -5.772 -8.010 1.00 54.72 77 ILE A CA 1
ATOM 620 C C . ILE A 1 77 ? 3.659 -5.274 -7.610 1.00 54.72 77 ILE A C 1
ATOM 622 O O . ILE A 1 77 ? 4.013 -4.146 -7.944 1.00 54.72 77 ILE A O 1
ATOM 626 N N . ASN A 1 78 ? 4.487 -6.124 -6.985 1.00 58.22 78 ASN A N 1
ATOM 627 C CA . ASN A 1 78 ? 5.838 -5.761 -6.515 1.00 58.22 78 ASN A CA 1
ATOM 628 C C . ASN A 1 78 ? 6.972 -6.177 -7.477 1.00 58.22 78 ASN A C 1
ATOM 630 O O . ASN A 1 78 ? 8.100 -5.685 -7.381 1.00 58.22 78 ASN A O 1
ATOM 634 N N . LEU A 1 79 ? 6.704 -7.089 -8.421 1.00 64.56 79 LEU A N 1
ATOM 635 C CA . LEU A 1 79 ? 7.738 -7.633 -9.309 1.00 64.56 79 LEU A CA 1
ATOM 636 C C . LEU A 1 79 ? 7.763 -6.979 -10.687 1.00 64.56 79 LEU A C 1
ATOM 638 O O . LEU A 1 79 ? 8.853 -6.827 -11.234 1.00 64.56 79 LEU A O 1
ATOM 642 N N . LEU A 1 80 ? 6.624 -6.539 -11.221 1.00 67.38 80 LEU A N 1
ATOM 643 C CA . LEU A 1 80 ? 6.546 -5.937 -12.552 1.00 67.38 80 LEU A CA 1
ATOM 644 C C . LEU A 1 80 ? 6.231 -4.441 -12.490 1.00 67.38 80 LEU A C 1
ATOM 646 O O . LEU A 1 80 ? 5.450 -3.976 -11.664 1.00 67.38 80 LEU A O 1
ATOM 650 N N . TYR A 1 81 ? 6.796 -3.675 -13.419 1.00 50.84 81 TYR A N 1
ATOM 651 C CA . TYR A 1 81 ? 6.435 -2.282 -13.641 1.00 50.84 81 TYR A CA 1
ATOM 652 C C . TYR A 1 81 ? 5.137 -2.191 -14.458 1.00 50.84 81 TYR A C 1
ATOM 654 O O . TYR A 1 81 ? 5.110 -2.487 -15.657 1.00 50.84 81 TYR A O 1
ATOM 662 N N . MET A 1 82 ? 4.051 -1.765 -13.801 1.00 52.38 82 MET A N 1
ATOM 663 C CA . MET A 1 82 ? 2.674 -1.887 -14.312 1.00 52.38 82 MET A CA 1
ATOM 664 C C . MET A 1 82 ? 1.937 -0.549 -14.523 1.00 52.38 82 MET A C 1
ATOM 666 O O . MET A 1 82 ? 0.737 -0.553 -14.800 1.00 52.38 82 MET A O 1
ATOM 670 N N . ARG A 1 83 ? 2.638 0.597 -14.445 1.00 35.50 83 ARG A N 1
ATOM 671 C CA . ARG A 1 83 ? 2.057 1.962 -14.499 1.00 35.50 83 ARG A CA 1
ATOM 672 C C . ARG A 1 83 ? 1.154 2.205 -15.718 1.00 35.50 83 ARG A C 1
ATOM 674 O O . ARG A 1 83 ? 0.141 2.887 -15.600 1.00 35.50 83 ARG A O 1
ATOM 681 N N . THR A 1 84 ? 1.467 1.605 -16.872 1.00 38.69 84 THR A N 1
ATOM 682 C CA . THR A 1 84 ? 0.499 1.417 -17.965 1.00 38.69 84 THR A CA 1
ATOM 683 C C . THR A 1 84 ? 0.727 0.070 -18.664 1.00 38.69 84 THR A C 1
ATOM 685 O O . THR A 1 84 ? 1.883 -0.314 -18.866 1.00 38.69 84 THR A O 1
ATOM 688 N N . PRO A 1 85 ? -0.320 -0.648 -19.117 1.00 50.53 85 PRO A N 1
ATOM 689 C CA . PRO A 1 85 ? -0.116 -1.941 -19.771 1.00 50.53 85 PRO A CA 1
ATOM 690 C C . PRO A 1 85 ? 0.661 -1.845 -21.096 1.00 50.53 85 PRO A C 1
ATOM 692 O O . PRO A 1 85 ? 1.383 -2.765 -21.462 1.00 50.53 85 PRO A O 1
ATOM 695 N N . LYS A 1 86 ? 0.569 -0.702 -21.793 1.00 47.03 86 LYS A N 1
ATOM 696 C CA . LYS A 1 86 ? 1.196 -0.475 -23.108 1.00 47.03 86 LYS A CA 1
ATOM 697 C C . LYS A 1 86 ? 2.669 -0.052 -23.045 1.00 47.03 86 LYS A C 1
ATOM 699 O O . LYS A 1 86 ? 3.347 -0.132 -24.065 1.00 47.03 86 LYS A O 1
ATOM 704 N N . SER A 1 87 ? 3.167 0.401 -21.891 1.00 42.31 87 SER A N 1
ATOM 705 C CA . SER A 1 87 ? 4.570 0.821 -21.713 1.00 42.31 87 SER A CA 1
ATOM 706 C C . SER A 1 87 ? 5.310 0.080 -20.594 1.00 42.31 87 SER A C 1
ATOM 708 O O . SER A 1 87 ? 6.519 0.262 -20.460 1.00 42.31 87 SER A O 1
ATOM 710 N N . GLY A 1 88 ? 4.603 -0.742 -19.812 1.00 60.59 88 GLY A N 1
ATOM 711 C CA . GLY A 1 88 ? 5.155 -1.537 -18.718 1.00 60.59 88 GLY A CA 1
ATOM 712 C C . GLY A 1 88 ? 5.794 -2.857 -19.148 1.00 60.59 88 GLY A C 1
ATOM 713 O O . GLY A 1 88 ? 6.007 -3.112 -20.336 1.00 60.59 88 GLY A O 1
ATOM 714 N N . ASP A 1 89 ? 6.062 -3.730 -18.180 1.00 77.94 89 ASP A N 1
ATOM 715 C CA . ASP A 1 89 ? 6.706 -5.026 -18.437 1.00 77.94 89 ASP A CA 1
ATOM 716 C C . ASP A 1 89 ? 5.826 -5.990 -19.246 1.00 77.94 89 ASP A C 1
ATOM 718 O O . ASP A 1 89 ? 6.350 -6.897 -19.886 1.00 77.94 89 ASP A O 1
ATOM 722 N N . LEU A 1 90 ? 4.509 -5.762 -19.316 1.00 84.62 90 LEU A N 1
ATOM 723 C CA . LEU A 1 90 ? 3.585 -6.534 -20.159 1.00 84.62 90 LEU A CA 1
ATOM 724 C C . LEU A 1 90 ? 3.370 -5.955 -21.565 1.00 84.62 90 LEU A C 1
ATOM 726 O O . LEU A 1 90 ? 2.555 -6.490 -22.316 1.00 84.62 90 LEU A O 1
ATOM 730 N N . LYS A 1 91 ? 4.088 -4.895 -21.963 1.00 82.00 91 LYS A N 1
ATOM 731 C CA . LYS A 1 91 ? 3.878 -4.200 -23.251 1.00 82.00 91 LYS A CA 1
ATOM 732 C C . LYS A 1 91 ? 3.921 -5.109 -24.481 1.00 82.00 91 LYS A C 1
ATOM 734 O O . LYS A 1 91 ? 3.283 -4.791 -25.481 1.00 82.00 91 LYS A O 1
ATOM 739 N N . LEU A 1 92 ? 4.635 -6.237 -24.410 1.00 89.56 92 LEU A N 1
ATOM 740 C CA . LEU A 1 92 ? 4.676 -7.234 -25.480 1.00 89.56 92 LEU A CA 1
ATOM 741 C C . LEU A 1 92 ? 3.278 -7.776 -25.830 1.00 89.56 92 LEU A C 1
ATOM 743 O O . LEU A 1 92 ? 2.971 -7.918 -27.010 1.00 89.56 92 LEU A O 1
ATOM 747 N N . LEU A 1 93 ? 2.404 -7.975 -24.834 1.00 90.31 93 LEU A N 1
ATOM 748 C CA . LEU A 1 93 ? 1.024 -8.448 -25.029 1.00 90.31 93 LEU A CA 1
ATOM 749 C C . LEU A 1 93 ? 0.130 -7.423 -25.747 1.00 90.31 93 LEU A C 1
ATOM 751 O O . LEU A 1 93 ? -0.904 -7.777 -26.306 1.00 90.31 93 LEU A O 1
ATOM 755 N N . TYR A 1 94 ? 0.538 -6.152 -25.754 1.00 85.19 94 TYR A N 1
ATOM 756 C CA . TYR A 1 94 ? -0.196 -5.041 -26.365 1.00 85.19 94 TYR A CA 1
ATOM 757 C C . TYR A 1 94 ? 0.451 -4.537 -27.655 1.00 85.19 94 TYR A C 1
ATOM 759 O O . TYR A 1 94 ? 0.009 -3.521 -28.202 1.00 85.19 94 TYR A O 1
ATOM 767 N N . ALA A 1 95 ? 1.510 -5.198 -28.131 1.00 85.56 95 ALA A N 1
ATOM 768 C CA . ALA A 1 95 ? 2.190 -4.806 -29.352 1.00 85.56 95 ALA A CA 1
ATOM 769 C C . ALA A 1 95 ? 1.192 -4.850 -30.526 1.00 85.56 95 ALA A C 1
ATOM 771 O O . ALA A 1 95 ? 0.603 -5.901 -30.766 1.00 85.56 95 ALA A O 1
ATOM 772 N N . PRO A 1 96 ? 1.011 -3.762 -31.302 1.00 81.88 96 PRO A N 1
ATOM 773 C CA . PRO A 1 96 ? 0.076 -3.764 -32.431 1.00 81.88 96 PRO A CA 1
ATOM 774 C C . PRO A 1 96 ? 0.388 -4.835 -33.483 1.00 81.88 96 PRO A C 1
ATOM 776 O O . PRO A 1 96 ? -0.514 -5.301 -34.170 1.00 81.88 96 PRO A O 1
ATOM 779 N N . ALA A 1 97 ? 1.660 -5.234 -33.591 1.00 84.81 97 ALA A N 1
ATOM 780 C CA . ALA A 1 97 ? 2.098 -6.326 -34.453 1.00 84.81 97 ALA A CA 1
ATOM 781 C C . ALA A 1 97 ? 1.528 -7.690 -34.020 1.00 84.81 97 ALA A C 1
ATOM 783 O O . ALA A 1 97 ? 1.360 -8.561 -34.864 1.00 84.81 97 ALA A O 1
ATOM 784 N N . LEU A 1 98 ? 1.183 -7.869 -32.739 1.00 86.62 98 LEU A N 1
ATOM 785 C CA . LEU A 1 98 ? 0.623 -9.099 -32.176 1.00 86.62 98 LEU A CA 1
ATOM 786 C C . LEU A 1 98 ? -0.884 -9.236 -32.484 1.00 86.62 98 LEU A C 1
ATOM 788 O O . LEU A 1 98 ? -1.742 -9.262 -31.593 1.00 86.62 98 LEU A O 1
ATOM 792 N N . ALA A 1 99 ? -1.202 -9.309 -33.774 1.00 82.50 99 ALA A N 1
ATOM 793 C CA . ALA A 1 99 ? -2.546 -9.460 -34.317 1.00 82.50 99 ALA A CA 1
ATOM 794 C C . ALA A 1 99 ? -2.575 -10.530 -35.422 1.00 82.50 99 ALA A C 1
ATOM 796 O O . ALA A 1 99 ? -1.538 -10.892 -35.978 1.00 82.50 99 ALA A O 1
ATOM 797 N N . GLY A 1 100 ? -3.771 -11.029 -35.750 1.00 85.88 100 GLY A N 1
ATOM 798 C CA . GLY A 1 100 ? -3.950 -12.050 -36.788 1.00 85.88 100 GLY A CA 1
ATOM 799 C C . GLY A 1 100 ? -3.160 -13.331 -36.498 1.00 85.88 100 GLY A C 1
ATOM 800 O O . GLY A 1 100 ? -3.053 -13.752 -35.346 1.00 85.88 100 GLY A O 1
ATOM 801 N N . ASP A 1 101 ? -2.581 -13.927 -37.540 1.00 88.06 101 ASP A N 1
ATOM 802 C CA . ASP A 1 101 ? -1.889 -15.222 -37.458 1.00 88.06 101 ASP A CA 1
ATOM 803 C C . ASP A 1 101 ? -0.664 -15.201 -36.526 1.00 88.06 101 ASP A C 1
ATOM 805 O O . ASP A 1 101 ? -0.385 -16.191 -35.843 1.00 88.06 101 ASP A O 1
ATOM 809 N N . LEU A 1 102 ? 0.010 -14.049 -36.395 1.00 93.81 102 LEU A N 1
ATOM 810 C CA . LEU A 1 102 ? 1.170 -13.907 -35.509 1.00 93.81 102 LEU A CA 1
ATOM 811 C C . LEU A 1 102 ? 0.802 -14.119 -34.033 1.00 93.81 102 LEU A C 1
ATOM 813 O O . LEU A 1 102 ? 1.640 -14.549 -33.241 1.00 93.81 102 LEU A O 1
ATOM 817 N N . ARG A 1 103 ? -0.456 -13.868 -33.647 1.00 94.50 103 ARG A N 1
ATOM 818 C CA . ARG A 1 103 ? -0.926 -14.128 -32.280 1.00 94.50 103 ARG A CA 1
ATOM 819 C C . ARG A 1 103 ? -0.878 -15.622 -31.949 1.00 94.50 103 ARG A C 1
ATOM 821 O O . ARG A 1 103 ? -0.390 -15.990 -30.884 1.00 94.50 103 ARG A O 1
ATOM 828 N N . ALA A 1 104 ? -1.311 -16.479 -32.872 1.00 95.88 104 ALA A N 1
ATOM 829 C CA . ALA A 1 104 ? -1.255 -17.927 -32.686 1.00 95.88 104 ALA A CA 1
ATOM 830 C C . ALA A 1 104 ? 0.197 -18.429 -32.611 1.00 95.88 104 ALA A C 1
ATOM 832 O O . ALA A 1 104 ? 0.535 -19.256 -31.761 1.00 95.88 104 ALA A O 1
ATOM 833 N N . GLU A 1 105 ? 1.074 -17.915 -33.476 1.00 97.38 105 GLU A N 1
ATOM 834 C CA . GLU A 1 105 ? 2.500 -18.257 -33.458 1.00 97.38 105 GLU A CA 1
ATOM 835 C C . GLU A 1 105 ? 3.186 -17.815 -32.163 1.00 97.38 105 GLU A C 1
ATOM 837 O O . GLU A 1 105 ? 3.956 -18.587 -31.589 1.00 97.38 105 GLU A O 1
ATOM 842 N N . PHE A 1 106 ? 2.850 -16.624 -31.660 1.00 97.94 106 PHE A N 1
ATOM 843 C CA . PHE A 1 106 ? 3.331 -16.125 -30.377 1.00 97.94 106 PHE A CA 1
ATOM 844 C C . PHE A 1 106 ? 2.911 -17.028 -29.221 1.00 97.94 106 PHE A C 1
ATOM 846 O O . PHE A 1 106 ? 3.773 -17.423 -28.444 1.00 97.94 106 PHE A O 1
ATOM 853 N N . CYS A 1 107 ? 1.632 -17.410 -29.116 1.00 98.00 107 CYS A N 1
ATOM 854 C CA . CYS A 1 107 ? 1.168 -18.302 -28.048 1.00 98.00 107 CYS A CA 1
ATOM 855 C C . CYS A 1 107 ? 1.921 -19.640 -28.067 1.00 98.00 107 CYS A C 1
ATOM 857 O O . CYS A 1 107 ? 2.343 -20.127 -27.021 1.00 98.00 107 CYS A O 1
ATOM 859 N N . ARG A 1 108 ? 2.182 -20.209 -29.254 1.00 98.12 108 ARG A N 1
ATOM 860 C CA . ARG A 1 108 ? 2.987 -21.439 -29.384 1.00 98.12 108 ARG A CA 1
ATOM 861 C C . ARG A 1 108 ? 4.455 -21.219 -29.022 1.00 98.12 108 ARG A C 1
ATOM 863 O O . ARG A 1 108 ? 5.058 -22.076 -28.379 1.00 98.12 108 ARG A O 1
ATOM 870 N N . ALA A 1 109 ? 5.052 -20.105 -29.444 1.00 98.31 109 ALA A N 1
ATOM 871 C CA . ALA A 1 109 ? 6.430 -19.759 -29.100 1.00 98.31 109 ALA A CA 1
ATOM 872 C C . ALA A 1 109 ? 6.589 -19.531 -27.590 1.00 98.31 109 ALA A C 1
ATOM 874 O O . ALA A 1 109 ? 7.540 -20.028 -26.996 1.00 98.31 109 ALA A O 1
ATOM 875 N N . PHE A 1 110 ? 5.624 -18.860 -26.967 1.00 98.44 110 PHE A N 1
ATOM 876 C CA . PHE A 1 110 ? 5.577 -18.616 -25.534 1.00 98.44 110 PHE A CA 1
ATOM 877 C C . PHE A 1 110 ? 5.315 -19.902 -24.738 1.00 98.44 110 PHE A C 1
ATOM 879 O O . PHE A 1 110 ? 5.967 -20.154 -23.732 1.00 98.44 110 PHE A O 1
ATOM 886 N N . PHE A 1 111 ? 4.429 -20.783 -25.207 1.00 98.50 111 PHE A N 1
ATOM 887 C CA . PHE A 1 111 ? 4.270 -22.105 -24.601 1.00 98.50 111 PHE A CA 1
ATOM 888 C C . PHE A 1 111 ? 5.590 -22.891 -24.618 1.00 98.50 111 PHE A C 1
ATOM 890 O O . PHE A 1 111 ? 5.975 -23.485 -23.614 1.00 98.50 111 PHE A O 1
ATOM 897 N N . ARG A 1 112 ? 6.335 -22.844 -25.733 1.00 98.56 112 ARG A N 1
ATOM 898 C CA . ARG A 1 112 ? 7.667 -23.465 -25.831 1.00 98.56 112 ARG A CA 1
ATOM 899 C C . ARG A 1 112 ? 8.717 -22.795 -24.945 1.00 98.56 112 ARG A C 1
ATOM 901 O O . ARG A 1 112 ? 9.609 -23.500 -24.489 1.00 98.56 112 ARG A O 1
ATOM 908 N N . LEU A 1 113 ? 8.606 -21.495 -24.666 1.00 98.56 113 LEU A N 1
ATOM 909 C CA . LEU A 1 113 ? 9.459 -20.823 -23.680 1.00 98.56 113 LEU A CA 1
ATOM 910 C C . LEU A 1 113 ? 9.333 -21.498 -22.304 1.00 98.56 113 LEU A C 1
ATOM 912 O O . LEU A 1 113 ? 10.345 -21.798 -21.681 1.00 98.56 113 LEU A O 1
ATOM 916 N N . LEU A 1 114 ? 8.101 -21.762 -21.854 1.00 97.88 114 LEU A N 1
ATOM 917 C CA . LEU A 1 114 ? 7.844 -22.304 -20.513 1.00 97.88 114 LEU A CA 1
ATOM 918 C C . LEU A 1 114 ? 7.948 -23.830 -20.430 1.00 97.88 114 LEU A C 1
ATOM 920 O O . LEU A 1 114 ? 8.405 -24.364 -19.420 1.00 97.88 114 LEU A O 1
ATOM 924 N N . TYR A 1 115 ? 7.544 -24.543 -21.485 1.00 97.75 115 TYR A N 1
ATOM 925 C CA . TYR A 1 115 ? 7.339 -26.000 -21.455 1.00 97.75 115 TYR A CA 1
ATOM 926 C C . TYR A 1 115 ? 7.911 -26.757 -22.656 1.00 97.75 115 TYR A C 1
ATOM 928 O O . TYR A 1 115 ? 7.667 -27.958 -22.788 1.00 97.75 115 TYR A O 1
ATOM 936 N N . GLY A 1 116 ? 8.651 -26.076 -23.534 1.00 95.88 116 GLY A N 1
ATOM 937 C CA . GLY A 1 116 ? 9.359 -26.717 -24.640 1.00 95.88 116 GLY A CA 1
ATOM 938 C C . GLY A 1 116 ? 10.527 -27.579 -24.167 1.00 95.88 116 GLY A C 1
ATOM 939 O O . GLY A 1 116 ? 10.873 -27.581 -22.983 1.00 95.88 116 GLY A O 1
ATOM 940 N N . ASP A 1 117 ? 11.130 -28.290 -25.115 1.00 94.38 117 ASP A N 1
ATOM 941 C CA . ASP A 1 117 ? 12.323 -29.102 -24.882 1.00 94.38 117 ASP A CA 1
ATOM 942 C C . ASP A 1 117 ? 13.563 -28.224 -24.636 1.00 94.38 117 ASP A C 1
ATOM 944 O O . ASP A 1 117 ? 13.657 -27.104 -25.145 1.00 94.38 117 ASP A O 1
ATOM 948 N N . GLY A 1 118 ? 14.536 -28.762 -23.898 1.00 94.19 118 GLY A N 1
ATOM 949 C CA . GLY A 1 118 ? 15.766 -28.056 -23.521 1.00 94.19 118 GLY A CA 1
ATOM 950 C C . GLY A 1 118 ? 15.664 -27.314 -22.185 1.00 94.19 118 GLY A C 1
ATOM 951 O O . GLY A 1 118 ? 14.618 -27.311 -21.535 1.00 94.19 118 GLY A O 1
ATOM 952 N N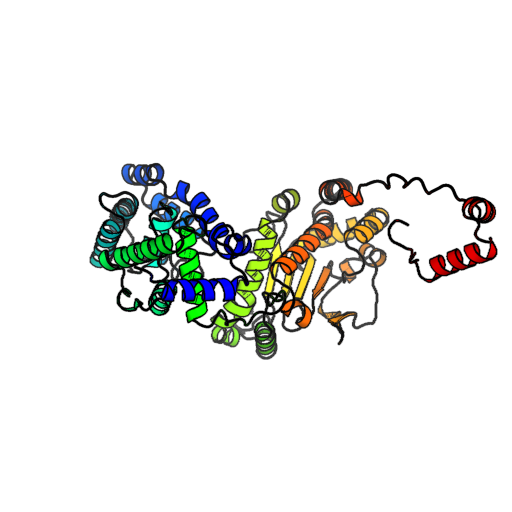 . GLY A 1 119 ? 16.775 -26.713 -21.757 1.00 96.38 119 GLY A N 1
ATOM 953 C CA . GLY A 1 119 ? 16.828 -25.892 -20.554 1.00 96.38 119 GLY A CA 1
ATOM 954 C C . GLY A 1 119 ? 16.167 -24.529 -20.759 1.00 96.38 119 GLY A C 1
ATOM 955 O O . GLY A 1 119 ? 15.864 -24.096 -21.875 1.00 96.38 119 GLY A O 1
ATOM 956 N N . ALA A 1 120 ? 15.910 -23.819 -19.661 1.00 97.75 120 ALA A N 1
ATOM 957 C CA . ALA A 1 120 ? 15.346 -22.475 -19.728 1.00 97.75 120 ALA A CA 1
ATOM 958 C C . ALA A 1 120 ? 16.183 -21.485 -20.567 1.00 97.75 120 ALA A C 1
ATOM 960 O O . ALA A 1 120 ? 15.573 -20.728 -21.327 1.00 97.75 120 ALA A O 1
ATOM 961 N N . PRO A 1 121 ? 17.532 -21.504 -20.530 1.00 98.44 121 PRO A N 1
ATOM 962 C CA . PRO A 1 121 ? 18.357 -20.661 -21.396 1.00 98.44 121 PRO A CA 1
ATOM 963 C C . PRO A 1 121 ? 18.142 -20.906 -22.892 1.00 98.44 121 PRO A C 1
ATOM 965 O O . PRO A 1 121 ? 17.929 -19.947 -23.637 1.00 98.44 121 PRO A O 1
ATOM 968 N N . GLU A 1 122 ? 18.116 -22.162 -23.349 1.00 98.25 122 GLU A N 1
ATOM 969 C CA . GLU A 1 122 ? 17.878 -22.478 -24.763 1.00 98.25 122 GLU A CA 1
ATOM 970 C C . GLU A 1 122 ? 16.473 -22.056 -25.203 1.00 98.25 122 GLU A C 1
ATOM 972 O O . GLU A 1 122 ? 16.296 -21.475 -26.278 1.00 98.25 122 GLU A O 1
ATOM 977 N N . ARG A 1 123 ? 15.471 -22.295 -24.349 1.00 98.62 123 ARG A N 1
ATOM 978 C CA . ARG A 1 123 ? 14.076 -21.907 -24.609 1.00 98.62 123 ARG A CA 1
ATOM 979 C C . ARG A 1 123 ? 13.908 -20.390 -24.663 1.00 98.62 123 ARG A C 1
ATOM 981 O O . ARG A 1 123 ? 13.209 -19.889 -25.548 1.00 98.62 123 ARG A O 1
ATOM 988 N N . LEU A 1 124 ? 14.593 -19.650 -23.789 1.00 98.50 124 LEU A N 1
ATOM 989 C CA . LEU A 1 124 ? 14.662 -18.189 -23.841 1.00 98.50 124 LEU A CA 1
ATOM 990 C C . LEU A 1 124 ? 15.306 -17.711 -25.143 1.00 98.50 124 LEU A C 1
ATOM 992 O O . LEU A 1 124 ? 14.737 -16.848 -25.809 1.00 98.50 124 LEU A O 1
ATOM 996 N N . GLY A 1 125 ? 16.448 -18.281 -25.532 1.00 98.06 125 GLY A N 1
ATOM 997 C CA . GLY A 1 125 ? 17.130 -17.934 -26.781 1.00 98.06 125 GLY A CA 1
ATOM 998 C C . GLY A 1 125 ? 16.245 -18.150 -28.010 1.00 98.06 125 GLY A C 1
ATOM 999 O O . GLY A 1 125 ? 16.115 -17.256 -28.849 1.00 98.06 125 GLY A O 1
ATOM 1000 N N . ALA A 1 126 ? 15.558 -19.293 -28.083 1.00 98.38 126 ALA A N 1
ATOM 1001 C CA . ALA A 1 126 ? 14.612 -19.590 -29.156 1.00 98.38 126 ALA A CA 1
ATOM 1002 C C . ALA A 1 126 ? 13.426 -18.607 -29.183 1.00 98.38 126 ALA A C 1
ATOM 1004 O O . ALA A 1 126 ? 13.000 -18.173 -30.256 1.00 98.38 126 ALA A O 1
ATOM 1005 N N . PHE A 1 127 ? 12.904 -18.223 -28.014 1.00 98.56 127 PHE A N 1
ATOM 1006 C CA . PHE A 1 127 ? 11.835 -17.232 -27.917 1.00 98.56 127 PHE A CA 1
ATOM 1007 C C . PHE A 1 127 ? 12.305 -15.838 -28.349 1.00 98.56 127 PHE A C 1
ATOM 1009 O O . PHE A 1 127 ? 11.613 -15.177 -29.119 1.00 98.56 127 PHE A O 1
ATOM 1016 N N . VAL A 1 128 ? 13.498 -15.405 -27.935 1.00 98.12 128 VAL A N 1
ATOM 1017 C CA . VAL A 1 128 ? 14.085 -14.125 -28.364 1.00 98.12 128 VAL A CA 1
ATOM 1018 C C . VAL A 1 128 ? 14.281 -14.087 -29.881 1.00 98.12 128 VAL A C 1
ATOM 1020 O O . VAL A 1 128 ? 13.888 -13.104 -30.507 1.00 98.12 128 VAL A O 1
ATOM 1023 N N . ALA A 1 129 ? 14.794 -15.162 -30.488 1.00 97.94 129 ALA A N 1
ATOM 1024 C CA . ALA A 1 129 ? 14.938 -15.259 -31.942 1.00 97.94 129 ALA A CA 1
ATOM 1025 C C . ALA A 1 129 ? 13.583 -15.149 -32.668 1.00 97.94 129 ALA A C 1
ATOM 1027 O O . ALA A 1 129 ? 13.476 -14.496 -33.708 1.00 97.94 129 ALA A O 1
ATOM 1028 N N . PHE A 1 130 ? 12.522 -15.736 -32.100 1.00 98.12 130 PHE A N 1
ATOM 1029 C CA . PHE A 1 130 ? 11.159 -15.569 -32.607 1.00 98.12 130 PHE A CA 1
ATOM 1030 C C . PHE A 1 130 ? 10.680 -14.110 -32.517 1.00 98.12 130 PHE A C 1
ATOM 1032 O O . PHE A 1 130 ? 10.101 -13.600 -33.480 1.00 98.12 130 PHE A O 1
ATOM 1039 N N . LEU A 1 131 ? 10.920 -13.428 -31.391 1.00 97.00 131 LEU A N 1
ATOM 1040 C CA . LEU A 1 131 ? 10.548 -12.019 -31.231 1.00 97.00 131 LEU A CA 1
ATOM 1041 C C . LEU A 1 131 ? 11.286 -11.128 -32.237 1.00 97.00 131 LEU A C 1
ATOM 1043 O O . LEU A 1 131 ? 10.667 -10.258 -32.849 1.00 97.00 131 LEU A O 1
ATOM 1047 N N . GLU A 1 132 ? 12.579 -11.375 -32.448 1.00 95.56 132 GLU A N 1
ATOM 1048 C CA . GLU A 1 132 ? 13.408 -10.640 -33.405 1.00 95.56 132 GLU A CA 1
ATOM 1049 C C . GLU A 1 132 ? 12.913 -10.812 -34.843 1.00 95.56 132 GLU A C 1
ATOM 1051 O O . GLU A 1 132 ? 12.658 -9.818 -35.531 1.00 95.56 132 GLU A O 1
ATOM 1056 N N . ALA A 1 133 ? 12.688 -12.059 -35.273 1.00 96.62 133 ALA A N 1
ATOM 1057 C CA . ALA A 1 133 ? 12.188 -12.374 -36.612 1.00 96.62 133 ALA A CA 1
ATOM 1058 C C . ALA A 1 133 ? 10.853 -11.672 -36.924 1.00 96.62 133 ALA A C 1
ATOM 1060 O O . ALA A 1 133 ? 10.596 -11.299 -38.069 1.00 96.62 133 ALA A O 1
ATOM 1061 N N . ASN A 1 134 ? 10.038 -11.434 -35.892 1.00 95.25 134 ASN A N 1
ATOM 1062 C CA . ASN A 1 134 ? 8.723 -10.808 -35.997 1.00 95.25 134 ASN A CA 1
ATOM 1063 C C . ASN A 1 134 ? 8.692 -9.330 -35.574 1.00 95.25 134 ASN A C 1
ATOM 1065 O O . ASN A 1 134 ? 7.616 -8.736 -35.498 1.00 95.25 134 ASN A O 1
ATOM 1069 N N . ARG A 1 135 ? 9.859 -8.711 -35.332 1.00 92.19 135 ARG A N 1
ATOM 1070 C CA . ARG A 1 135 ? 10.002 -7.295 -34.935 1.00 92.19 135 ARG A CA 1
ATOM 1071 C C . ARG A 1 135 ? 9.183 -6.925 -33.692 1.00 92.19 135 ARG A C 1
ATOM 1073 O O . ARG A 1 135 ? 8.658 -5.814 -33.585 1.00 92.19 135 ARG A O 1
ATOM 1080 N N . LEU A 1 136 ? 9.064 -7.861 -32.759 1.00 93.31 136 LEU A N 1
ATOM 1081 C CA . LEU A 1 136 ? 8.411 -7.652 -31.475 1.00 93.31 136 LEU A CA 1
ATOM 1082 C C . LEU A 1 136 ? 9.405 -7.074 -30.448 1.00 93.31 136 LEU A C 1
ATOM 1084 O O . LEU A 1 136 ? 10.613 -7.253 -30.593 1.00 93.31 136 LEU A O 1
ATOM 1088 N N . PRO A 1 137 ? 8.931 -6.366 -29.404 1.00 88.38 137 PRO A N 1
ATOM 1089 C CA . PRO A 1 137 ? 9.799 -5.853 -28.345 1.00 88.38 137 PRO A CA 1
ATOM 1090 C C . PRO A 1 137 ? 10.613 -6.953 -27.646 1.00 88.38 137 PRO A C 1
ATOM 1092 O O . PRO A 1 137 ? 10.043 -7.917 -27.144 1.00 88.38 137 PRO A O 1
ATOM 1095 N N . ILE A 1 138 ? 11.931 -6.758 -27.542 1.00 92.56 138 ILE A N 1
ATOM 1096 C CA . ILE A 1 138 ? 12.868 -7.684 -26.886 1.00 92.56 138 ILE A CA 1
ATOM 1097 C C . ILE A 1 138 ? 13.419 -7.035 -25.619 1.00 92.56 138 ILE A C 1
ATOM 1099 O O . ILE A 1 138 ? 13.981 -5.940 -25.668 1.00 92.56 138 ILE A O 1
ATOM 1103 N N . TYR A 1 139 ? 13.238 -7.695 -24.479 1.00 90.81 139 TYR A N 1
ATOM 1104 C CA . TYR A 1 139 ? 13.739 -7.257 -23.178 1.00 90.81 139 TYR A CA 1
ATOM 1105 C C . TYR A 1 139 ? 13.681 -8.416 -22.172 1.00 90.81 139 TYR A C 1
ATOM 1107 O O . TYR A 1 139 ? 12.970 -9.395 -22.387 1.00 90.81 139 TYR A O 1
ATOM 1115 N N . TRP A 1 140 ? 14.444 -8.311 -21.084 1.00 93.00 140 TRP A N 1
ATOM 1116 C CA . TRP A 1 140 ? 14.626 -9.387 -20.105 1.00 93.00 140 TRP A CA 1
ATOM 1117 C C . TRP A 1 140 ? 13.392 -9.696 -19.250 1.00 93.00 140 TRP A C 1
ATOM 1119 O O . TRP A 1 140 ? 13.072 -10.867 -19.045 1.00 93.00 140 TRP A O 1
ATOM 1129 N N . THR A 1 141 ? 12.713 -8.664 -18.740 1.00 91.25 141 THR A N 1
ATOM 1130 C CA . THR A 1 141 ? 11.745 -8.807 -17.638 1.00 91.25 141 THR A CA 1
ATOM 1131 C C . THR A 1 141 ? 10.562 -9.691 -18.003 1.00 91.25 141 THR A C 1
ATOM 1133 O O . THR A 1 141 ? 10.224 -10.575 -17.230 1.00 91.25 141 THR A O 1
ATOM 1136 N N . PHE A 1 142 ? 9.970 -9.520 -19.189 1.00 94.12 142 PHE A N 1
ATOM 1137 C CA . PHE A 1 142 ? 8.794 -10.296 -19.591 1.00 94.12 142 PHE A CA 1
ATOM 1138 C C . PHE A 1 142 ? 9.050 -11.812 -19.642 1.00 94.12 142 PHE A C 1
ATOM 1140 O O . PHE A 1 142 ? 8.412 -12.531 -18.878 1.00 94.12 142 PHE A O 1
ATOM 1147 N N . PRO A 1 143 ? 9.962 -12.341 -20.480 1.00 97.06 143 PRO A N 1
ATOM 1148 C CA . PRO A 1 143 ? 10.131 -13.788 -20.579 1.00 97.06 143 PRO A CA 1
ATOM 1149 C C . PRO A 1 143 ? 10.689 -14.408 -19.291 1.00 97.06 143 PRO A C 1
ATOM 1151 O O . PRO A 1 143 ? 10.261 -15.493 -18.908 1.00 97.06 143 PRO A O 1
ATOM 1154 N N . THR A 1 144 ? 11.596 -13.719 -18.589 1.00 97.44 144 THR A N 1
ATOM 1155 C CA . THR A 1 144 ? 12.196 -14.257 -17.355 1.00 97.44 144 THR A CA 1
ATOM 1156 C C . THR A 1 144 ? 11.250 -14.210 -16.160 1.00 97.44 144 THR A C 1
ATOM 1158 O O . THR A 1 144 ? 11.319 -15.091 -15.312 1.00 97.44 144 THR A O 1
ATOM 1161 N N . TYR A 1 145 ? 10.309 -13.261 -16.120 1.00 95.50 145 TYR A N 1
ATOM 1162 C CA . TYR A 1 145 ? 9.218 -13.271 -15.147 1.00 95.50 145 TYR A CA 1
ATOM 1163 C C . TYR A 1 145 ? 8.383 -14.543 -15.261 1.00 95.50 145 TYR A C 1
ATOM 1165 O O . TYR A 1 145 ? 8.157 -15.211 -14.260 1.00 95.50 145 TYR A O 1
ATOM 1173 N N . PHE A 1 146 ? 7.952 -14.895 -16.474 1.00 96.81 146 PHE A N 1
ATOM 1174 C CA . PHE A 1 146 ? 7.113 -16.074 -16.671 1.00 96.81 146 PHE A CA 1
ATOM 1175 C C . PHE A 1 146 ? 7.867 -17.384 -16.450 1.00 96.81 146 PHE A C 1
ATOM 1177 O O . PHE A 1 146 ? 7.283 -18.310 -15.897 1.00 96.81 146 PHE A O 1
ATOM 1184 N N . LEU A 1 147 ? 9.158 -17.444 -16.796 1.00 97.50 147 LEU A N 1
ATOM 1185 C CA . LEU A 1 147 ? 10.023 -18.556 -16.394 1.00 97.50 147 LEU A CA 1
ATOM 1186 C C . LEU A 1 147 ? 10.067 -18.683 -14.863 1.00 97.50 147 LEU A C 1
ATOM 1188 O O . LEU A 1 147 ? 9.755 -19.750 -14.341 1.00 97.50 147 LEU A O 1
ATOM 1192 N N . PHE A 1 148 ? 10.350 -17.580 -14.160 1.00 96.00 148 PHE A N 1
ATOM 1193 C CA . PHE A 1 148 ? 10.408 -17.516 -12.698 1.00 96.00 148 PHE A CA 1
ATOM 1194 C C . PHE A 1 148 ? 9.109 -17.975 -12.027 1.00 96.00 148 PHE A C 1
ATOM 1196 O O . PHE A 1 148 ? 9.153 -18.860 -11.187 1.00 96.00 148 PHE A O 1
ATOM 1203 N N . ILE A 1 149 ? 7.942 -17.444 -12.399 1.00 93.44 149 ILE A N 1
ATOM 1204 C CA . ILE A 1 149 ? 6.687 -17.852 -11.738 1.00 93.44 149 ILE A CA 1
ATOM 1205 C C . ILE A 1 149 ? 6.230 -19.267 -12.117 1.00 93.44 149 ILE A C 1
ATOM 1207 O O . ILE A 1 149 ? 5.482 -19.889 -11.368 1.00 93.44 149 ILE A O 1
ATOM 1211 N N . SER A 1 150 ? 6.643 -19.781 -13.282 1.00 94.25 150 SER A N 1
ATOM 1212 C CA . SER A 1 150 ? 6.285 -21.142 -13.698 1.00 94.25 150 SER A CA 1
ATOM 1213 C C . SER A 1 150 ? 7.082 -22.209 -12.947 1.00 94.25 150 SER A C 1
ATOM 1215 O O . SER A 1 150 ? 6.551 -23.288 -12.674 1.00 94.25 150 SER A O 1
ATOM 1217 N N . ASP A 1 151 ? 8.336 -21.896 -12.622 1.00 95.06 151 ASP A N 1
ATOM 1218 C CA . ASP A 1 151 ? 9.309 -22.809 -12.032 1.00 95.06 151 ASP A CA 1
ATOM 1219 C C . ASP A 1 151 ? 10.373 -22.003 -11.254 1.00 95.06 151 ASP A C 1
ATOM 1221 O O . ASP A 1 151 ? 11.495 -21.805 -11.747 1.00 95.06 151 ASP A O 1
ATOM 1225 N N . PRO A 1 152 ? 10.004 -21.473 -10.069 1.00 94.50 152 PRO A N 1
ATOM 1226 C CA . PRO A 1 152 ? 10.857 -20.580 -9.281 1.00 94.50 152 PRO A CA 1
ATOM 1227 C C . PRO A 1 152 ? 12.078 -21.284 -8.689 1.00 94.50 152 PRO A C 1
ATOM 1229 O O . PRO A 1 152 ? 13.041 -20.613 -8.334 1.00 94.50 152 PRO A O 1
ATOM 1232 N N . ASP A 1 153 ? 12.063 -22.615 -8.626 1.00 93.88 153 ASP A N 1
ATOM 1233 C CA . ASP A 1 153 ? 13.165 -23.424 -8.101 1.00 93.88 153 ASP A CA 1
ATOM 1234 C C . ASP A 1 153 ? 14.358 -23.487 -9.065 1.00 93.88 153 ASP A C 1
ATOM 1236 O O . ASP A 1 153 ? 15.484 -23.745 -8.641 1.00 93.88 153 ASP A O 1
ATOM 1240 N N . HIS A 1 154 ? 14.131 -23.227 -10.359 1.00 95.38 154 HIS A N 1
ATOM 1241 C CA . HIS A 1 154 ? 15.160 -23.344 -11.401 1.00 95.38 154 HIS A CA 1
ATOM 1242 C C . HIS A 1 154 ? 15.372 -22.068 -12.223 1.00 95.38 154 HIS A C 1
ATOM 1244 O O . HIS A 1 154 ? 16.296 -22.011 -13.037 1.00 95.38 154 HIS A O 1
ATOM 1250 N N . ASN A 1 155 ? 14.532 -21.045 -12.048 1.00 97.31 155 ASN A N 1
ATOM 1251 C CA . ASN A 1 155 ? 14.555 -19.840 -12.872 1.00 97.31 155 ASN A CA 1
ATOM 1252 C C . ASN A 1 155 ? 14.581 -18.570 -12.030 1.00 97.31 155 ASN A C 1
ATOM 1254 O O . ASN A 1 155 ? 14.059 -18.521 -10.924 1.00 97.31 155 ASN A O 1
ATOM 1258 N N . LEU A 1 156 ? 15.139 -17.508 -12.608 1.00 95.50 156 LEU A N 1
ATOM 1259 C CA . LEU A 1 156 ? 15.208 -16.177 -12.008 1.00 95.50 156 LEU A CA 1
ATOM 1260 C C . LEU A 1 156 ? 14.541 -15.121 -12.883 1.00 95.50 156 LEU A C 1
ATOM 1262 O O . LEU A 1 156 ? 14.632 -15.174 -14.113 1.00 95.50 156 LEU A O 1
ATOM 1266 N N . LEU A 1 157 ? 13.953 -14.116 -12.234 1.00 95.06 157 LEU A N 1
ATOM 1267 C CA . LEU A 1 157 ? 13.491 -12.881 -12.851 1.00 95.06 157 LEU A CA 1
ATOM 1268 C C . LEU A 1 157 ? 14.669 -11.918 -13.043 1.00 95.06 157 LEU A C 1
ATOM 1270 O O . LEU A 1 157 ? 15.264 -11.406 -12.090 1.00 95.06 157 LEU A O 1
ATOM 1274 N N . VAL A 1 158 ? 14.929 -11.561 -14.299 1.00 94.75 158 VAL A N 1
ATOM 1275 C CA . VAL A 1 158 ? 15.977 -10.604 -14.653 1.00 94.75 158 VAL A CA 1
ATOM 1276 C C . VAL A 1 158 ? 15.387 -9.201 -14.764 1.00 94.75 158 VAL A C 1
ATOM 1278 O O . VAL A 1 158 ? 14.813 -8.821 -15.788 1.00 94.75 158 VAL A O 1
ATOM 1281 N N . LYS A 1 159 ? 15.590 -8.396 -13.715 1.00 87.75 159 LYS A N 1
ATOM 1282 C CA . LYS A 1 159 ? 15.467 -6.931 -13.776 1.00 87.75 159 LYS A CA 1
ATOM 1283 C C . LYS A 1 159 ? 16.810 -6.337 -14.217 1.00 87.75 159 LYS A C 1
ATOM 1285 O O . LYS A 1 159 ? 17.760 -6.423 -13.442 1.00 87.75 159 LYS A O 1
ATOM 1290 N N . PRO A 1 160 ? 16.918 -5.730 -15.418 1.00 84.75 160 PRO A N 1
ATOM 1291 C CA . PRO A 1 160 ? 18.212 -5.406 -16.014 1.00 84.75 160 PRO A CA 1
ATOM 1292 C C . PRO A 1 160 ? 19.144 -4.573 -15.142 1.00 84.75 160 PRO A C 1
ATOM 1294 O O . PRO A 1 160 ? 20.303 -4.931 -14.988 1.00 84.75 160 PRO A O 1
ATOM 1297 N N . SER A 1 161 ? 18.642 -3.490 -14.546 1.00 82.31 161 SER A N 1
ATOM 1298 C CA . SER A 1 161 ? 19.452 -2.663 -13.652 1.00 82.31 161 SER A CA 1
ATOM 1299 C C . SER A 1 161 ? 19.891 -3.453 -12.423 1.00 82.31 161 SER A C 1
ATOM 1301 O O . SER A 1 161 ? 21.049 -3.407 -12.052 1.00 82.31 161 SER A O 1
ATOM 1303 N N . THR A 1 162 ? 18.992 -4.212 -11.795 1.00 86.25 162 THR A N 1
ATOM 1304 C CA . THR A 1 162 ? 19.298 -4.958 -10.563 1.00 86.25 162 THR A CA 1
ATOM 1305 C C . THR A 1 162 ? 20.339 -6.036 -10.789 1.00 86.25 162 THR A C 1
ATOM 1307 O O . THR A 1 162 ? 21.288 -6.126 -10.023 1.00 86.25 162 THR A O 1
ATOM 1310 N N . ILE A 1 163 ? 20.205 -6.812 -11.861 1.00 93.31 163 ILE A N 1
ATOM 1311 C CA . ILE A 1 163 ? 21.180 -7.857 -12.162 1.00 93.31 163 ILE A CA 1
ATOM 1312 C C . ILE A 1 163 ? 22.518 -7.254 -12.593 1.00 93.31 163 ILE A C 1
ATOM 1314 O O . ILE A 1 163 ? 23.554 -7.744 -12.159 1.00 93.31 163 ILE A O 1
ATOM 1318 N N . LYS A 1 164 ? 22.519 -6.171 -13.382 1.00 92.00 164 LYS A N 1
ATOM 1319 C CA . LYS A 1 164 ? 23.753 -5.457 -13.733 1.00 92.00 164 LYS A CA 1
ATOM 1320 C C . LYS A 1 164 ? 24.496 -4.980 -12.485 1.00 92.00 164 LYS A C 1
ATOM 1322 O O . LYS A 1 164 ? 25.668 -5.296 -12.335 1.00 92.00 164 LYS A O 1
ATOM 1327 N N . ASP A 1 165 ? 23.806 -4.263 -11.603 1.00 88.50 165 ASP A N 1
ATOM 1328 C CA . ASP A 1 165 ? 24.427 -3.653 -10.426 1.00 88.50 165 ASP A CA 1
ATOM 1329 C C . ASP A 1 165 ? 24.884 -4.731 -9.428 1.00 88.50 165 ASP A C 1
ATOM 1331 O O . ASP A 1 165 ? 25.940 -4.604 -8.823 1.00 88.50 165 ASP A O 1
ATOM 1335 N N . PHE A 1 166 ? 24.157 -5.849 -9.312 1.00 95.81 166 PHE A N 1
ATOM 1336 C CA . PHE A 1 166 ? 24.630 -7.003 -8.546 1.00 95.81 166 PHE A CA 1
ATOM 1337 C C . PHE A 1 166 ? 25.908 -7.618 -9.134 1.00 95.81 166 PHE A C 1
ATOM 1339 O O . PHE A 1 166 ? 26.837 -7.931 -8.395 1.00 95.81 166 PHE A O 1
ATOM 1346 N N . LEU A 1 167 ? 25.966 -7.805 -10.455 1.00 95.25 167 LEU A N 1
ATOM 1347 C CA . LEU A 1 167 ? 27.157 -8.340 -11.115 1.00 95.25 167 LEU A CA 1
ATOM 1348 C C . LEU A 1 167 ? 28.353 -7.397 -10.945 1.00 95.25 167 LEU A C 1
ATOM 1350 O O . LEU A 1 167 ? 29.457 -7.871 -10.703 1.00 95.25 167 LEU A O 1
ATOM 1354 N N . GLU A 1 168 ? 28.138 -6.082 -11.009 1.00 93.19 168 GLU A N 1
ATOM 1355 C CA . GLU A 1 168 ? 29.153 -5.075 -10.665 1.00 93.19 168 GLU A CA 1
ATOM 1356 C C . GLU A 1 168 ? 29.577 -5.195 -9.192 1.00 93.19 168 GLU A C 1
ATOM 1358 O O . GLU A 1 168 ? 30.770 -5.237 -8.903 1.00 93.19 168 GLU A O 1
ATOM 1363 N N . PHE A 1 169 ? 28.623 -5.375 -8.275 1.00 92.88 169 PHE A N 1
ATOM 1364 C CA . PHE A 1 169 ? 28.883 -5.544 -6.845 1.00 92.88 169 PHE A CA 1
ATOM 1365 C C . PHE A 1 169 ? 29.770 -6.759 -6.530 1.00 92.88 169 PHE A C 1
ATOM 1367 O O . PHE A 1 169 ? 30.590 -6.690 -5.614 1.00 92.88 169 PHE A O 1
ATOM 1374 N N . ILE A 1 170 ? 29.640 -7.865 -7.264 1.00 94.62 170 ILE A N 1
ATOM 1375 C CA . ILE A 1 170 ? 30.465 -9.069 -7.058 1.00 94.62 170 ILE A CA 1
ATOM 1376 C C . ILE A 1 170 ? 31.701 -9.141 -7.970 1.00 94.62 170 ILE A C 1
ATOM 1378 O O . ILE A 1 170 ? 32.284 -10.216 -8.111 1.00 94.62 170 ILE A O 1
ATOM 1382 N N . ASP A 1 171 ? 32.086 -8.028 -8.602 1.00 92.75 171 ASP A N 1
ATOM 1383 C CA . ASP A 1 171 ? 33.212 -7.937 -9.542 1.00 92.75 171 ASP A CA 1
ATOM 1384 C C . ASP A 1 171 ? 33.096 -8.898 -10.752 1.00 92.75 171 ASP A C 1
ATOM 1386 O O . ASP A 1 171 ? 34.099 -9.367 -11.285 1.00 92.75 171 ASP A O 1
ATOM 1390 N N . ALA A 1 172 ? 31.865 -9.187 -11.192 1.00 94.06 172 ALA A N 1
ATOM 1391 C CA . ALA A 1 172 ? 31.530 -10.059 -12.326 1.00 94.06 172 ALA A CA 1
ATOM 1392 C C . ALA A 1 172 ? 30.736 -9.324 -13.428 1.00 94.06 172 ALA A C 1
ATOM 1394 O O . ALA A 1 172 ? 29.933 -9.923 -14.156 1.00 94.06 172 ALA A O 1
ATOM 1395 N N . GLY A 1 173 ? 30.914 -8.003 -13.536 1.00 91.31 173 GLY A N 1
ATOM 1396 C CA . GLY A 1 173 ? 30.181 -7.141 -14.469 1.00 91.31 173 GLY A CA 1
ATOM 1397 C C . GLY A 1 173 ? 30.344 -7.533 -15.944 1.00 91.31 173 GLY A C 1
ATOM 1398 O O . GLY A 1 173 ? 29.455 -7.276 -16.753 1.00 91.31 173 GLY A O 1
ATOM 1399 N N . GLU A 1 174 ? 31.429 -8.218 -16.310 1.00 92.69 174 GLU A N 1
ATOM 1400 C CA . GLU A 1 174 ? 31.660 -8.754 -17.655 1.00 92.69 174 GLU A CA 1
ATOM 1401 C C . GLU A 1 174 ? 30.667 -9.854 -18.060 1.00 92.69 174 GLU A C 1
ATOM 1403 O O . GLU A 1 174 ? 30.487 -10.102 -19.253 1.00 92.69 174 GLU A O 1
ATOM 1408 N N . ARG A 1 175 ? 29.996 -10.490 -17.089 1.00 92.62 175 ARG A N 1
ATOM 1409 C CA . ARG A 1 175 ? 28.933 -11.476 -17.337 1.00 92.62 175 ARG A CA 1
ATOM 1410 C C . ARG A 1 175 ? 27.608 -10.823 -17.748 1.00 92.62 175 ARG A C 1
ATOM 1412 O O . ARG A 1 175 ? 26.699 -11.518 -18.201 1.00 92.62 175 ARG A O 1
ATOM 1419 N N . TRP A 1 176 ? 27.463 -9.504 -17.590 1.00 94.88 176 TRP A N 1
ATOM 1420 C CA . TRP A 1 176 ? 26.224 -8.800 -17.909 1.00 94.88 176 TRP A CA 1
ATOM 1421 C C . TRP A 1 176 ? 26.023 -8.654 -19.421 1.00 94.88 176 TRP A C 1
ATOM 1423 O O . TRP A 1 176 ? 26.856 -8.089 -20.133 1.00 94.88 176 TRP A O 1
ATOM 1433 N N . ASN A 1 177 ? 24.850 -9.065 -19.907 1.00 90.69 177 ASN A N 1
ATOM 1434 C CA . ASN A 1 177 ? 24.413 -8.787 -21.270 1.00 90.69 177 ASN A CA 1
ATOM 1435 C C . ASN A 1 177 ? 23.163 -7.902 -21.262 1.00 90.69 177 ASN A C 1
ATOM 1437 O O . ASN A 1 177 ? 22.117 -8.257 -20.718 1.00 90.69 177 ASN A O 1
ATOM 1441 N N . ARG A 1 178 ? 23.250 -6.743 -21.925 1.00 84.94 178 ARG A N 1
ATOM 1442 C CA . ARG A 1 178 ? 22.119 -5.814 -22.063 1.00 84.94 178 ARG A CA 1
ATOM 1443 C C . ARG A 1 178 ? 20.912 -6.467 -22.742 1.00 84.94 178 ARG A C 1
ATOM 1445 O O . ARG A 1 178 ? 19.781 -6.104 -22.418 1.00 84.94 178 ARG A O 1
ATOM 1452 N N . TRP A 1 179 ? 21.145 -7.384 -23.678 1.00 89.38 179 TRP A N 1
ATOM 1453 C CA . TRP A 1 179 ? 20.100 -8.046 -24.450 1.00 89.38 179 TRP A CA 1
ATOM 1454 C C . TRP A 1 179 ? 19.885 -9.487 -23.973 1.00 89.38 179 TRP A C 1
ATOM 1456 O O . TRP A 1 179 ? 20.864 -10.183 -23.692 1.00 89.38 179 TRP A O 1
ATOM 1466 N N . PRO A 1 180 ? 18.623 -9.954 -23.898 1.00 94.12 180 PRO A N 1
ATOM 1467 C CA . PRO A 1 180 ? 18.331 -11.330 -23.531 1.00 94.12 180 PRO A CA 1
ATOM 1468 C C . PRO A 1 180 ? 18.923 -12.293 -24.558 1.00 94.12 180 PRO A C 1
ATOM 1470 O O . PRO A 1 180 ? 18.670 -12.176 -25.752 1.00 94.12 180 PRO A O 1
ATOM 1473 N N . THR A 1 181 ? 19.726 -13.235 -24.074 1.00 96.81 181 THR A N 1
ATOM 1474 C CA . THR A 1 181 ? 20.388 -14.295 -24.850 1.00 96.81 181 THR A CA 1
ATOM 1475 C C . THR A 1 181 ? 20.414 -15.570 -24.012 1.00 96.81 181 THR A C 1
ATOM 1477 O O . THR A 1 181 ? 20.316 -15.491 -22.784 1.00 96.81 181 THR A O 1
ATOM 1480 N N . ALA A 1 182 ? 20.543 -16.734 -24.655 1.00 97.50 182 ALA A N 1
ATOM 1481 C CA . ALA A 1 182 ? 20.673 -18.002 -23.938 1.00 97.50 182 ALA A CA 1
ATOM 1482 C C . ALA A 1 182 ? 21.926 -17.984 -23.050 1.00 97.50 182 ALA A C 1
ATOM 1484 O O . ALA A 1 182 ? 21.851 -18.238 -21.853 1.00 97.50 182 ALA A O 1
ATOM 1485 N N . GLU A 1 183 ? 23.056 -17.561 -23.613 1.00 97.62 183 GLU A N 1
ATOM 1486 C CA . GLU A 1 183 ? 24.341 -17.471 -22.921 1.00 97.62 183 GLU A CA 1
ATOM 1487 C C . GLU A 1 183 ? 24.284 -16.477 -21.756 1.00 97.62 183 GLU A C 1
ATOM 1489 O O . GLU A 1 183 ? 24.769 -16.772 -20.666 1.00 97.62 183 GLU A O 1
ATOM 1494 N N . GLY A 1 184 ? 23.648 -15.318 -21.957 1.00 96.88 184 GLY A N 1
ATOM 1495 C CA . GLY A 1 184 ? 23.481 -14.322 -20.900 1.00 96.88 184 GLY A CA 1
ATOM 1496 C C . GLY A 1 184 ? 22.610 -14.823 -19.749 1.00 96.88 184 GLY A C 1
ATOM 1497 O O . GLY A 1 184 ? 22.916 -14.551 -18.593 1.00 96.88 184 GLY A O 1
ATOM 1498 N N . TYR A 1 185 ? 21.540 -15.572 -20.037 1.00 98.25 185 TYR A N 1
ATOM 1499 C CA . TYR A 1 185 ? 20.682 -16.114 -18.982 1.00 98.25 185 TYR A CA 1
ATOM 1500 C C . TYR A 1 185 ? 21.359 -17.257 -18.232 1.00 98.25 185 TYR A C 1
ATOM 1502 O O . TYR A 1 185 ? 21.309 -17.279 -17.005 1.00 98.25 185 TYR A O 1
ATOM 1510 N N . GLN A 1 186 ? 22.062 -18.142 -18.946 1.00 98.06 186 GLN A N 1
ATOM 1511 C CA . GLN A 1 186 ? 22.880 -19.186 -18.330 1.00 98.06 186 GLN A CA 1
ATOM 1512 C C . GLN A 1 186 ? 23.928 -18.579 -17.392 1.00 98.06 186 GLN A C 1
ATOM 1514 O O . GLN A 1 186 ? 24.024 -19.003 -16.248 1.00 98.06 186 GLN A O 1
ATOM 1519 N N . ALA A 1 187 ? 24.637 -17.526 -17.816 1.00 97.56 187 ALA A N 1
ATOM 1520 C CA . ALA A 1 187 ? 25.623 -16.857 -16.967 1.00 97.56 187 ALA A CA 1
ATOM 1521 C C . ALA A 1 187 ? 25.009 -16.283 -15.672 1.00 97.56 187 ALA A C 1
ATOM 1523 O O . ALA A 1 187 ? 25.651 -16.302 -14.618 1.00 97.56 187 ALA A O 1
ATOM 1524 N N . ILE A 1 188 ? 23.763 -15.795 -15.725 1.00 97.81 188 ILE A N 1
ATOM 1525 C CA . ILE A 1 188 ? 23.029 -15.310 -14.545 1.00 97.81 188 ILE A CA 1
ATOM 1526 C C . ILE A 1 188 ? 22.651 -16.479 -13.625 1.00 97.81 188 ILE A C 1
ATOM 1528 O O . ILE A 1 188 ? 22.866 -16.378 -12.418 1.00 97.81 188 ILE A O 1
ATOM 1532 N N . LEU A 1 189 ? 22.134 -17.584 -14.173 1.00 98.00 189 LEU A N 1
ATOM 1533 C CA . LEU A 1 189 ? 21.788 -18.782 -13.396 1.00 98.00 189 LEU A CA 1
ATOM 1534 C C . LEU A 1 189 ? 23.023 -19.423 -12.753 1.00 98.00 189 LEU A C 1
ATOM 1536 O O . LEU A 1 189 ? 22.984 -19.764 -11.574 1.00 98.00 189 LEU A O 1
ATOM 1540 N N . ASP A 1 190 ? 24.138 -19.509 -13.480 1.00 97.31 190 ASP A N 1
ATOM 1541 C CA . ASP A 1 190 ? 25.414 -19.998 -12.951 1.00 97.31 190 ASP A CA 1
ATOM 1542 C C . ASP A 1 190 ? 25.888 -19.119 -11.792 1.00 97.31 190 ASP A C 1
ATOM 1544 O O . ASP A 1 190 ? 26.275 -19.618 -10.739 1.00 97.31 190 ASP A O 1
ATOM 1548 N N . THR A 1 191 ? 25.792 -17.796 -11.946 1.00 97.50 191 THR A N 1
ATOM 1549 C CA . THR A 1 191 ? 26.138 -16.852 -10.875 1.00 97.50 191 THR A CA 1
ATOM 1550 C C . THR A 1 191 ? 25.248 -17.052 -9.646 1.00 97.50 191 THR A C 1
ATOM 1552 O O . THR A 1 191 ? 25.751 -17.061 -8.525 1.00 97.50 191 THR A O 1
ATOM 1555 N N . ALA A 1 192 ? 23.945 -17.261 -9.832 1.00 97.25 192 ALA A N 1
ATOM 1556 C CA . ALA A 1 192 ? 23.037 -17.544 -8.728 1.00 97.25 192 ALA A CA 1
ATOM 1557 C C . ALA A 1 192 ? 23.362 -18.873 -8.032 1.00 97.25 192 ALA A C 1
ATOM 1559 O O . ALA A 1 192 ? 23.403 -18.924 -6.806 1.00 97.25 192 ALA A O 1
ATOM 1560 N N . ALA A 1 193 ? 23.671 -19.927 -8.789 1.00 96.75 193 ALA A N 1
ATOM 1561 C CA . ALA A 1 193 ? 24.107 -21.201 -8.227 1.00 96.75 193 ALA A CA 1
ATOM 1562 C C . ALA A 1 193 ? 25.411 -21.051 -7.421 1.00 96.75 193 ALA A C 1
ATOM 1564 O O . ALA A 1 193 ? 25.529 -21.610 -6.331 1.00 96.75 193 ALA A O 1
ATOM 1565 N N . GLU A 1 194 ? 26.368 -20.249 -7.906 1.00 96.88 194 GLU A N 1
ATOM 1566 C CA . GLU A 1 194 ? 27.599 -19.935 -7.171 1.00 96.88 194 GLU A CA 1
ATOM 1567 C C . GLU A 1 194 ? 27.320 -19.185 -5.852 1.00 96.88 194 GLU A C 1
ATOM 1569 O O . GLU A 1 194 ? 27.980 -19.458 -4.848 1.00 96.88 194 GLU A O 1
ATOM 1574 N N . VAL A 1 195 ? 26.351 -18.261 -5.836 1.00 96.19 195 VAL A N 1
ATOM 1575 C CA . VAL A 1 195 ? 25.917 -17.553 -4.617 1.00 96.19 195 VAL A CA 1
ATOM 1576 C C . VAL A 1 195 ? 25.213 -18.511 -3.658 1.00 96.19 195 VAL A C 1
ATOM 1578 O O . VAL A 1 195 ? 25.578 -18.564 -2.489 1.00 96.19 195 VAL A O 1
ATOM 1581 N N . GLY A 1 196 ? 24.256 -19.309 -4.136 1.00 96.00 196 GLY A N 1
ATOM 1582 C CA . GLY A 1 196 ? 23.540 -20.281 -3.308 1.00 96.00 196 GLY A CA 1
ATOM 1583 C C . GLY A 1 196 ? 24.487 -21.273 -2.631 1.00 96.00 196 GLY A C 1
ATOM 1584 O O . GLY A 1 196 ? 24.419 -21.458 -1.416 1.00 96.00 196 GLY A O 1
ATOM 1585 N N . ALA A 1 197 ? 25.446 -21.815 -3.388 1.00 95.75 197 ALA A N 1
ATOM 1586 C CA . ALA A 1 197 ? 26.474 -22.717 -2.869 1.00 95.75 197 ALA A CA 1
ATOM 1587 C C . ALA A 1 197 ? 27.338 -22.061 -1.775 1.00 95.75 197 ALA A C 1
ATOM 1589 O O . ALA A 1 197 ? 27.659 -22.690 -0.768 1.00 95.75 197 ALA A O 1
ATOM 1590 N N . ALA A 1 198 ? 27.696 -20.782 -1.937 1.00 95.00 198 ALA A N 1
ATOM 1591 C CA . ALA A 1 198 ? 28.502 -20.058 -0.953 1.00 95.00 198 ALA A CA 1
ATOM 1592 C C . ALA A 1 198 ? 27.769 -19.823 0.380 1.00 95.00 198 ALA A C 1
ATOM 1594 O O . ALA A 1 198 ? 28.425 -19.617 1.405 1.00 95.00 198 ALA A O 1
ATOM 1595 N N . PHE A 1 199 ? 26.436 -19.878 0.380 1.00 95.56 199 PHE A N 1
ATOM 1596 C CA . PHE A 1 199 ? 25.586 -19.590 1.534 1.00 95.56 199 PHE A CA 1
ATOM 1597 C C . PHE A 1 199 ? 24.816 -20.815 2.062 1.00 95.56 199 PHE A C 1
ATOM 1599 O O . PHE A 1 199 ? 23.925 -20.658 2.895 1.00 95.56 199 PHE A O 1
ATOM 1606 N N . GLU A 1 200 ? 25.168 -22.043 1.662 1.00 93.62 200 GLU A N 1
ATOM 1607 C CA . GLU A 1 200 ? 24.499 -23.264 2.150 1.00 93.62 200 GLU A CA 1
ATOM 1608 C C . GLU A 1 200 ? 24.465 -23.375 3.684 1.00 93.62 200 GLU A C 1
ATOM 1610 O O . GLU A 1 200 ? 23.478 -23.853 4.248 1.00 93.62 200 GLU A O 1
ATOM 1615 N N . GLU A 1 201 ? 25.511 -22.897 4.366 1.00 91.56 201 GLU A N 1
ATOM 1616 C CA . GLU A 1 201 ? 25.607 -22.912 5.833 1.00 91.56 201 GLU A CA 1
ATOM 1617 C C . GLU A 1 201 ? 24.577 -22.010 6.535 1.00 91.56 201 GLU A C 1
ATOM 1619 O O . GLU A 1 201 ? 24.293 -22.213 7.712 1.00 91.56 201 GLU A O 1
ATOM 1624 N N . TYR A 1 202 ? 23.963 -21.073 5.806 1.00 91.50 202 TYR A N 1
ATOM 1625 C CA . TYR A 1 202 ? 22.945 -20.142 6.303 1.00 91.50 202 TYR A CA 1
ATOM 1626 C C . TYR A 1 202 ? 21.507 -20.644 6.094 1.00 91.50 202 TYR A C 1
ATOM 1628 O O . TYR A 1 202 ? 20.554 -19.867 6.184 1.00 91.50 202 TYR A O 1
ATOM 1636 N N . GLY A 1 203 ? 21.340 -21.944 5.822 1.00 86.19 203 GLY A N 1
ATOM 1637 C CA . GLY A 1 203 ? 20.029 -22.596 5.751 1.00 86.19 203 GLY A CA 1
ATOM 1638 C C . GLY A 1 203 ? 19.645 -23.165 4.386 1.00 86.19 203 GLY A C 1
ATOM 1639 O O . GLY A 1 203 ? 18.462 -23.405 4.185 1.00 86.19 203 GLY A O 1
ATOM 1640 N N . ARG A 1 204 ? 20.615 -23.420 3.490 1.00 88.88 204 ARG A N 1
ATOM 1641 C CA . ARG A 1 204 ? 20.409 -23.952 2.123 1.00 88.88 204 ARG A CA 1
ATOM 1642 C C . ARG A 1 204 ? 19.367 -23.149 1.322 1.00 88.88 204 ARG A C 1
ATOM 1644 O O . ARG A 1 204 ? 18.222 -23.586 1.228 1.00 88.88 204 ARG A O 1
ATOM 1651 N N . PRO A 1 205 ? 19.758 -21.998 0.752 1.00 93.94 205 PRO A N 1
ATOM 1652 C CA . PRO A 1 205 ? 18.819 -21.110 0.074 1.00 93.94 205 PRO A CA 1
ATOM 1653 C C . PRO A 1 205 ? 18.170 -21.757 -1.147 1.00 93.94 205 PRO A C 1
ATOM 1655 O O . PRO A 1 205 ? 18.839 -22.456 -1.913 1.00 93.94 205 PRO A O 1
ATOM 1658 N N . ASP A 1 206 ? 16.895 -21.444 -1.366 1.00 95.12 206 ASP A N 1
ATOM 1659 C CA . ASP A 1 206 ? 16.251 -21.634 -2.666 1.00 95.12 206 ASP A CA 1
ATOM 1660 C C . ASP A 1 206 ? 16.619 -20.485 -3.638 1.00 95.12 206 ASP A C 1
ATOM 1662 O O . ASP A 1 206 ? 17.308 -19.521 -3.283 1.00 95.12 206 ASP A O 1
ATOM 1666 N N . LEU A 1 207 ? 16.190 -20.554 -4.902 1.00 95.69 207 LEU A N 1
ATOM 1667 C CA . LEU A 1 207 ? 16.490 -19.482 -5.861 1.00 95.69 207 LEU A CA 1
ATOM 1668 C C . LEU A 1 207 ? 15.753 -18.165 -5.565 1.00 95.69 207 LEU A C 1
ATOM 1670 O O . LEU A 1 207 ? 16.228 -17.108 -5.986 1.00 95.69 207 LEU A O 1
ATOM 1674 N N . ILE A 1 208 ? 14.641 -18.179 -4.824 1.00 95.56 208 ILE A N 1
ATOM 1675 C CA . ILE A 1 208 ? 13.966 -16.953 -4.377 1.00 95.56 208 ILE A CA 1
ATOM 1676 C C . ILE A 1 208 ? 14.824 -16.240 -3.328 1.00 95.56 208 ILE A C 1
ATOM 1678 O O . ILE A 1 208 ? 14.968 -15.012 -3.389 1.00 95.56 208 ILE A O 1
ATOM 1682 N N . ASP A 1 209 ? 15.426 -16.988 -2.410 1.00 96.88 209 ASP A N 1
ATOM 1683 C CA . ASP A 1 209 ? 16.381 -16.494 -1.425 1.00 96.88 209 ASP A CA 1
ATOM 1684 C C . ASP A 1 209 ? 17.615 -15.908 -2.117 1.00 96.88 209 ASP A C 1
ATOM 1686 O O . ASP A 1 209 ? 17.986 -14.759 -1.863 1.00 96.88 209 ASP A O 1
ATOM 1690 N N . VAL A 1 210 ? 18.207 -16.644 -3.065 1.00 97.31 210 VAL A N 1
ATOM 1691 C CA . VAL A 1 210 ? 19.369 -16.159 -3.825 1.00 97.31 210 VAL A CA 1
ATOM 1692 C C . VAL A 1 210 ? 19.029 -14.882 -4.593 1.00 97.31 210 VAL A C 1
ATOM 1694 O O . VAL A 1 210 ? 19.763 -13.898 -4.507 1.00 97.31 210 VAL A O 1
ATOM 1697 N N . GLN A 1 211 ? 17.894 -14.847 -5.296 1.00 96.12 211 GLN A N 1
ATOM 1698 C CA . GLN A 1 211 ? 17.440 -13.647 -6.004 1.00 96.12 211 GLN A CA 1
ATOM 1699 C C . GLN A 1 211 ? 17.305 -12.448 -5.066 1.00 96.12 211 GLN A C 1
ATOM 1701 O O . GLN A 1 211 ? 17.628 -11.319 -5.428 1.00 96.12 211 GLN A O 1
ATOM 1706 N N . SER A 1 212 ? 16.807 -12.693 -3.860 1.00 94.44 212 SER A N 1
ATOM 1707 C CA . SER A 1 212 ? 16.601 -11.675 -2.838 1.00 94.44 212 SER A CA 1
ATOM 1708 C C . SER A 1 212 ? 17.924 -11.097 -2.345 1.00 94.44 212 SER A C 1
ATOM 1710 O O . SER A 1 212 ? 18.067 -9.878 -2.296 1.00 94.44 212 SER A O 1
ATOM 1712 N N . VAL A 1 213 ? 18.934 -11.940 -2.119 1.00 96.38 213 VAL A N 1
ATOM 1713 C CA . VAL A 1 213 ? 20.307 -11.488 -1.836 1.00 96.38 213 VAL A CA 1
ATOM 1714 C C . VAL A 1 213 ? 20.844 -10.619 -2.973 1.00 96.38 213 VAL A C 1
ATOM 1716 O O . VAL A 1 213 ? 21.352 -9.526 -2.723 1.00 96.38 213 VAL A O 1
ATOM 1719 N N . MET A 1 214 ? 20.675 -11.052 -4.229 1.00 96.19 214 MET A N 1
ATOM 1720 C CA . MET A 1 214 ? 21.123 -10.272 -5.390 1.00 96.19 214 MET A CA 1
ATOM 1721 C C . MET A 1 214 ? 20.489 -8.874 -5.416 1.00 96.19 214 MET A C 1
ATOM 1723 O O . MET A 1 214 ? 21.156 -7.890 -5.737 1.00 96.19 214 MET A O 1
ATOM 1727 N N . TYR A 1 215 ? 19.205 -8.773 -5.061 1.00 90.94 215 TYR A N 1
ATOM 1728 C CA . TYR A 1 215 ? 18.461 -7.513 -5.063 1.00 90.94 215 TYR A CA 1
ATOM 1729 C C . TYR A 1 215 ? 18.923 -6.576 -3.942 1.00 90.94 215 TYR A C 1
ATOM 1731 O O . TYR A 1 215 ? 19.119 -5.387 -4.199 1.00 90.94 215 TYR A O 1
ATOM 1739 N N . VAL A 1 216 ? 19.169 -7.106 -2.740 1.00 90.44 216 VAL A N 1
ATOM 1740 C CA . VAL A 1 216 ? 19.695 -6.327 -1.609 1.00 90.44 216 VAL A CA 1
ATOM 1741 C C . VAL A 1 216 ? 21.081 -5.770 -1.929 1.00 90.44 216 VAL A C 1
ATOM 1743 O O . VAL A 1 216 ? 21.313 -4.571 -1.775 1.00 90.44 216 VAL A O 1
ATOM 1746 N N . CYS A 1 217 ? 21.985 -6.603 -2.445 1.00 91.69 217 CYS A N 1
ATOM 1747 C CA . CYS A 1 217 ? 23.325 -6.176 -2.846 1.00 91.69 217 CYS A CA 1
ATOM 1748 C C . CYS A 1 217 ? 23.294 -5.111 -3.953 1.00 91.69 217 CYS A C 1
ATOM 1750 O O . CYS A 1 217 ? 24.027 -4.128 -3.881 1.00 91.69 217 CYS A O 1
ATOM 1752 N N . ALA A 1 218 ? 22.412 -5.253 -4.946 1.00 86.44 218 ALA A N 1
ATOM 1753 C CA . ALA A 1 218 ? 22.239 -4.242 -5.987 1.00 86.44 218 ALA A CA 1
ATOM 1754 C C . ALA A 1 218 ? 21.736 -2.895 -5.435 1.00 86.44 218 ALA A C 1
ATOM 1756 O O . ALA A 1 218 ? 22.100 -1.837 -5.944 1.00 86.44 218 ALA A O 1
ATOM 1757 N N . ASP A 1 219 ? 20.883 -2.904 -4.409 1.00 79.38 219 ASP A N 1
ATOM 1758 C CA . ASP A 1 219 ? 20.431 -1.670 -3.765 1.00 79.38 219 ASP A CA 1
ATOM 1759 C C . ASP A 1 219 ? 21.536 -1.010 -2.922 1.00 79.38 219 ASP A C 1
ATOM 1761 O O . ASP A 1 219 ? 21.625 0.221 -2.913 1.00 79.38 219 ASP A O 1
ATOM 1765 N N . VAL A 1 220 ? 22.415 -1.796 -2.291 1.00 77.62 220 VAL A N 1
ATOM 1766 C CA . VAL A 1 220 ? 23.639 -1.292 -1.637 1.00 77.62 220 VAL A CA 1
ATOM 1767 C C . VAL A 1 220 ? 24.573 -0.641 -2.659 1.00 77.62 220 VAL A C 1
ATOM 1769 O O . VAL A 1 220 ? 25.000 0.489 -2.441 1.00 77.62 220 VAL A O 1
ATOM 1772 N N . GLU A 1 221 ? 24.827 -1.290 -3.799 1.00 77.25 221 GLU A N 1
ATOM 1773 C CA . GLU A 1 221 ? 25.683 -0.747 -4.870 1.00 77.25 221 GLU A CA 1
ATOM 1774 C C . GLU A 1 221 ? 25.165 0.601 -5.402 1.00 77.25 221 GLU A C 1
ATOM 1776 O O . GLU A 1 221 ? 25.930 1.519 -5.686 1.00 77.25 221 GLU A O 1
ATOM 1781 N N . ARG A 1 222 ? 23.840 0.776 -5.458 1.00 75.31 222 ARG A N 1
ATOM 1782 C CA . ARG A 1 222 ? 23.199 2.052 -5.828 1.00 75.31 222 ARG A CA 1
ATOM 1783 C C . ARG A 1 222 ? 23.260 3.129 -4.745 1.00 75.31 222 ARG A C 1
ATOM 1785 O O . ARG A 1 222 ? 22.728 4.218 -4.957 1.00 75.31 222 ARG A O 1
ATOM 1792 N N . GLY A 1 223 ? 23.811 2.825 -3.574 1.00 71.25 223 GLY A N 1
ATOM 1793 C CA . GLY A 1 223 ? 23.809 3.717 -2.418 1.00 71.25 223 GLY A CA 1
ATOM 1794 C C . GLY A 1 223 ? 22.432 3.901 -1.774 1.00 71.25 223 GLY A C 1
ATOM 1795 O O . GLY A 1 223 ? 22.227 4.882 -1.065 1.00 71.25 223 GLY A O 1
ATOM 1796 N N . LYS A 1 224 ? 21.473 2.991 -2.005 1.00 56.31 224 LYS A N 1
ATOM 1797 C CA . LYS A 1 224 ? 20.163 3.031 -1.323 1.00 56.31 224 LYS A CA 1
ATOM 1798 C C . LYS A 1 224 ? 20.216 2.479 0.101 1.00 56.31 224 LYS A C 1
ATOM 1800 O O . LYS A 1 224 ? 19.305 2.735 0.881 1.00 56.31 224 LYS A O 1
ATOM 1805 N N . VAL A 1 225 ? 21.260 1.721 0.426 1.00 55.22 225 VAL A N 1
ATOM 1806 C CA . VAL A 1 225 ? 21.522 1.158 1.754 1.00 55.22 225 VAL A CA 1
ATOM 1807 C C . VAL A 1 225 ? 22.910 1.642 2.171 1.00 55.22 225 VAL A C 1
ATOM 1809 O O . VAL A 1 225 ? 23.900 1.309 1.522 1.00 55.22 225 VAL A O 1
ATOM 1812 N N . THR A 1 226 ? 22.996 2.478 3.206 1.00 42.38 226 THR A N 1
ATOM 1813 C CA . THR A 1 226 ? 24.275 2.987 3.724 1.00 42.38 226 THR A CA 1
ATOM 1814 C C . THR A 1 226 ? 24.836 2.053 4.794 1.00 42.38 226 THR A C 1
ATOM 1816 O O . THR A 1 226 ? 24.108 1.578 5.662 1.00 42.38 226 THR A O 1
ATOM 1819 N N . SER A 1 227 ? 26.147 1.793 4.739 1.00 36.88 227 SER A N 1
ATOM 1820 C CA . SER A 1 227 ? 26.871 0.980 5.722 1.00 36.88 227 SER A CA 1
ATOM 1821 C C . SER A 1 227 ? 26.724 1.554 7.131 1.00 36.88 227 SER A C 1
ATOM 1823 O O . SER A 1 227 ? 26.923 2.750 7.364 1.00 36.88 227 SER A O 1
ATOM 1825 N N . VAL A 1 228 ? 26.409 0.684 8.079 1.00 38.03 228 VAL A N 1
ATOM 1826 C CA . VAL A 1 228 ? 26.119 1.025 9.467 1.00 38.03 228 VAL A CA 1
ATOM 1827 C C . VAL A 1 228 ? 27.212 0.471 10.369 1.00 38.03 228 VAL A C 1
ATOM 1829 O O . VAL A 1 228 ? 27.273 -0.734 10.596 1.00 38.03 228 VAL A O 1
ATOM 1832 N N . GLU A 1 229 ? 28.038 1.346 10.944 1.00 32.97 229 GLU A N 1
ATOM 1833 C CA . GLU A 1 229 ? 28.782 0.999 12.156 1.00 32.97 229 GLU A CA 1
ATOM 1834 C C . GLU A 1 229 ? 27.788 0.690 13.284 1.00 32.97 229 GLU A C 1
ATOM 1836 O O . GLU A 1 229 ? 26.856 1.459 13.554 1.00 32.97 229 GLU A O 1
ATOM 1841 N N . SER A 1 230 ? 27.977 -0.471 13.913 1.00 42.00 230 SER A N 1
ATOM 1842 C CA . SER A 1 230 ? 27.118 -0.999 14.967 1.00 42.00 230 SER A CA 1
ATOM 1843 C C . SER A 1 230 ? 27.034 -0.046 16.157 1.00 42.00 230 SER A C 1
ATOM 1845 O O . SER A 1 230 ? 28.060 0.268 16.755 1.00 42.00 230 SER A O 1
ATOM 1847 N N . THR A 1 231 ? 25.823 0.339 16.554 1.00 30.58 231 THR A N 1
ATOM 1848 C CA . THR A 1 231 ? 25.407 0.534 17.955 1.00 30.58 231 THR A CA 1
ATOM 1849 C C . THR A 1 231 ? 23.882 0.710 18.011 1.00 30.58 231 THR A C 1
ATOM 1851 O O . THR A 1 231 ? 23.337 1.556 17.310 1.00 30.58 231 THR A O 1
ATOM 1854 N N . SER A 1 232 ? 23.231 -0.075 18.882 1.00 29.53 232 SER A N 1
ATOM 1855 C CA . SER A 1 232 ? 21.812 -0.004 19.293 1.00 29.53 232 SER A CA 1
ATOM 1856 C C . SER A 1 232 ? 20.736 -0.276 18.218 1.00 29.53 232 SER A C 1
ATOM 1858 O O . SER A 1 232 ? 21.023 -0.172 17.026 1.00 29.53 232 SER A O 1
ATOM 1860 N N . PRO A 1 233 ? 19.502 -0.682 18.611 1.00 33.44 233 PRO A N 1
ATOM 1861 C CA . PRO A 1 233 ? 18.434 -0.998 17.664 1.00 33.44 233 PRO A CA 1
ATOM 1862 C C . PRO A 1 233 ? 18.120 0.270 16.873 1.00 33.44 233 PRO A C 1
ATOM 1864 O O . PRO A 1 233 ? 17.660 1.261 17.440 1.00 33.44 233 PRO A O 1
ATOM 1867 N N . ARG A 1 234 ? 18.458 0.280 15.583 1.00 41.78 234 ARG A N 1
ATOM 1868 C CA . ARG A 1 234 ? 18.186 1.425 14.718 1.00 41.78 234 ARG A CA 1
ATOM 1869 C C . ARG A 1 234 ? 16.688 1.474 14.445 1.00 41.78 234 ARG A C 1
ATOM 1871 O O . ARG A 1 234 ? 16.169 0.552 13.825 1.00 41.78 234 ARG A O 1
ATOM 1878 N N . GLN A 1 235 ? 16.039 2.554 14.880 1.00 43.34 235 GLN A N 1
ATOM 1879 C CA . GLN A 1 235 ? 14.728 2.968 14.374 1.00 43.34 235 GLN A CA 1
ATOM 1880 C C . GLN A 1 235 ? 14.780 2.956 12.843 1.00 43.34 235 GLN A C 1
ATOM 1882 O O . GLN A 1 235 ? 15.653 3.596 12.240 1.00 43.34 235 GLN A O 1
ATOM 1887 N N . ARG A 1 236 ? 13.896 2.184 12.210 1.00 50.25 236 ARG A N 1
ATOM 1888 C CA . ARG A 1 236 ? 13.769 2.176 10.753 1.00 50.25 236 ARG A CA 1
ATOM 1889 C C . ARG A 1 236 ? 13.209 3.539 10.333 1.00 50.25 236 ARG A C 1
ATOM 1891 O O . ARG A 1 236 ? 12.234 3.999 10.915 1.00 50.25 236 ARG A O 1
ATOM 1898 N N . PRO A 1 237 ? 13.800 4.222 9.343 1.00 58.53 237 PRO A N 1
ATOM 1899 C CA . PRO A 1 237 ? 13.299 5.527 8.934 1.00 58.53 237 PRO A CA 1
ATOM 1900 C C . PRO A 1 237 ? 11.925 5.363 8.270 1.00 58.53 237 PRO A C 1
ATOM 1902 O O . PRO A 1 237 ? 11.787 4.515 7.384 1.00 58.53 237 PRO A O 1
ATOM 1905 N N . GLY A 1 238 ? 10.947 6.193 8.637 1.00 76.25 238 GLY A N 1
ATOM 1906 C CA . GLY A 1 238 ? 9.552 6.049 8.221 1.00 76.25 238 GLY A CA 1
ATOM 1907 C C . GLY A 1 238 ? 9.330 6.041 6.709 1.00 76.25 238 GLY A C 1
ATOM 1908 O O . GLY A 1 238 ? 10.172 6.500 5.928 1.00 76.25 238 GLY A O 1
ATOM 1909 N N . ILE A 1 239 ? 8.207 5.465 6.269 1.00 88.19 239 ILE A N 1
ATOM 1910 C CA . ILE A 1 239 ? 7.931 5.234 4.838 1.00 88.19 239 ILE A CA 1
ATOM 1911 C C . ILE A 1 239 ? 7.824 6.550 4.041 1.00 88.19 239 ILE A C 1
ATOM 1913 O O . ILE A 1 239 ? 8.199 6.607 2.867 1.00 88.19 239 ILE A O 1
ATOM 1917 N N . PHE A 1 240 ? 7.379 7.627 4.693 1.00 93.44 240 PHE A N 1
ATOM 1918 C CA . PHE A 1 240 ? 7.407 8.982 4.152 1.00 93.44 240 PHE A CA 1
ATOM 1919 C C . PHE A 1 240 ? 8.686 9.691 4.589 1.00 93.44 240 PHE A C 1
ATOM 1921 O O . PHE A 1 240 ? 9.085 9.628 5.747 1.00 93.44 240 PHE A O 1
ATOM 1928 N N . LYS A 1 241 ? 9.343 10.372 3.649 1.00 91.19 241 LYS A N 1
ATOM 1929 C CA . LYS A 1 241 ? 10.589 11.105 3.907 1.00 91.19 241 LYS A CA 1
ATOM 1930 C C . LYS A 1 241 ? 10.327 12.615 3.956 1.00 91.19 241 LYS A C 1
ATOM 1932 O O . LYS A 1 241 ? 9.355 13.053 3.336 1.00 91.19 241 LYS A O 1
ATOM 1937 N N . PRO A 1 242 ? 11.173 13.429 4.617 1.00 93.69 242 PRO A N 1
ATOM 1938 C CA . PRO A 1 242 ? 11.016 14.888 4.641 1.00 93.69 242 PRO A CA 1
ATOM 1939 C C . PRO A 1 242 ? 10.864 15.511 3.246 1.00 93.69 242 PRO A C 1
ATOM 1941 O O . PRO A 1 242 ? 10.094 16.449 3.053 1.00 93.69 242 PRO A O 1
ATOM 1944 N N . GLU A 1 243 ? 11.541 14.944 2.245 1.00 95.31 243 GLU A N 1
ATOM 1945 C CA . GLU A 1 243 ? 11.472 15.370 0.848 1.00 95.31 243 GLU A CA 1
ATOM 1946 C C . GLU A 1 243 ? 10.065 15.227 0.255 1.00 95.31 243 GLU A C 1
ATOM 1948 O O . GLU A 1 243 ? 9.701 15.991 -0.634 1.00 95.31 243 GLU A O 1
ATOM 1953 N N . ALA A 1 244 ? 9.253 14.283 0.743 1.00 96.12 244 ALA A N 1
ATOM 1954 C CA . ALA A 1 244 ? 7.864 14.139 0.317 1.00 96.12 244 ALA A CA 1
ATOM 1955 C C . ALA A 1 244 ? 7.033 15.365 0.724 1.00 96.12 244 ALA A C 1
ATOM 1957 O O . ALA A 1 244 ? 6.266 15.884 -0.083 1.00 96.12 244 ALA A O 1
ATOM 1958 N N . PHE A 1 245 ? 7.222 15.859 1.949 1.00 96.88 245 PHE A N 1
ATOM 1959 C CA . PHE A 1 245 ? 6.512 17.030 2.464 1.00 96.88 245 PHE A CA 1
ATOM 1960 C C . PHE A 1 245 ? 7.018 18.330 1.845 1.00 96.88 245 PHE A C 1
ATOM 1962 O O . PHE A 1 245 ? 6.210 19.194 1.516 1.00 96.88 245 PHE A O 1
ATOM 1969 N N . ALA A 1 246 ? 8.328 18.441 1.599 1.00 97.25 246 ALA A N 1
ATOM 1970 C CA . ALA A 1 246 ? 8.886 19.548 0.825 1.00 97.25 246 ALA A CA 1
ATOM 1971 C C . ALA A 1 246 ? 8.302 19.584 -0.599 1.00 97.25 246 ALA A C 1
ATOM 1973 O O . ALA A 1 246 ? 7.830 20.624 -1.044 1.00 97.25 246 ALA A O 1
ATOM 1974 N N . LEU A 1 247 ? 8.221 18.434 -1.277 1.00 97.56 247 LEU A N 1
ATOM 1975 C CA . LEU A 1 247 ? 7.626 18.347 -2.612 1.00 97.56 247 LEU A CA 1
ATOM 1976 C C . LEU A 1 247 ? 6.124 18.675 -2.614 1.00 97.56 247 LEU A C 1
ATOM 1978 O O . LEU A 1 247 ? 5.629 19.321 -3.536 1.00 97.56 247 LEU A O 1
ATOM 1982 N N . LEU A 1 248 ? 5.381 18.241 -1.591 1.00 97.94 248 LEU A N 1
ATOM 1983 C CA . LEU A 1 248 ? 3.970 18.602 -1.430 1.00 97.94 248 LEU A CA 1
ATOM 1984 C C . LEU A 1 248 ? 3.792 20.093 -1.122 1.00 97.94 248 LEU A C 1
ATOM 1986 O O . LEU A 1 248 ? 2.787 20.669 -1.531 1.00 97.94 248 LEU A O 1
ATOM 1990 N N . LYS A 1 249 ? 4.755 20.721 -0.437 1.00 97.81 249 LYS A N 1
ATOM 1991 C CA . LYS A 1 249 ? 4.771 22.167 -0.196 1.00 97.81 249 LYS A CA 1
ATOM 1992 C C . LYS A 1 249 ? 5.013 22.935 -1.492 1.00 97.81 249 LYS A C 1
ATOM 1994 O O . LYS A 1 249 ? 4.288 23.886 -1.764 1.00 97.81 249 LYS A O 1
ATOM 1999 N N . ASP A 1 250 ? 5.964 22.489 -2.309 1.00 97.69 250 ASP A N 1
ATOM 2000 C CA . ASP A 1 250 ? 6.227 23.079 -3.624 1.00 97.69 250 ASP A CA 1
ATOM 2001 C C . ASP A 1 250 ? 5.002 22.950 -4.547 1.00 97.69 250 ASP A C 1
ATOM 2003 O O . ASP A 1 250 ? 4.643 23.896 -5.246 1.00 97.69 250 ASP A O 1
ATOM 2007 N N . LEU A 1 251 ? 4.303 21.809 -4.501 1.00 97.00 251 LEU A N 1
ATOM 2008 C CA . LEU A 1 251 ? 3.040 21.613 -5.220 1.00 97.00 251 LEU A CA 1
ATOM 2009 C C . LEU A 1 251 ? 1.905 22.501 -4.682 1.00 97.00 251 LEU A C 1
ATOM 2011 O O . LEU A 1 251 ? 1.010 22.872 -5.436 1.00 97.00 251 LEU A O 1
ATOM 2015 N N . ASP A 1 252 ? 1.895 22.811 -3.387 1.00 96.75 252 ASP A N 1
ATOM 2016 C CA . ASP A 1 252 ? 0.934 23.754 -2.809 1.00 96.75 252 ASP A CA 1
ATOM 2017 C C . ASP A 1 252 ? 1.191 25.193 -3.278 1.00 96.75 252 ASP A C 1
ATOM 2019 O O . ASP A 1 252 ? 0.242 25.919 -3.579 1.00 96.75 252 ASP A O 1
ATOM 2023 N N . ASP A 1 253 ? 2.465 25.564 -3.438 1.00 97.44 253 ASP A N 1
ATOM 2024 C CA . ASP A 1 253 ? 2.881 26.863 -3.975 1.00 97.44 253 ASP A CA 1
ATOM 2025 C C . ASP A 1 253 ? 2.643 26.985 -5.498 1.00 97.44 253 ASP A C 1
ATOM 2027 O O . ASP A 1 253 ? 2.292 28.067 -5.981 1.00 97.44 253 ASP A O 1
ATOM 2031 N N . ASP A 1 254 ? 2.783 25.890 -6.259 1.00 95.81 254 ASP A N 1
ATOM 2032 C CA . ASP A 1 254 ? 2.483 25.796 -7.700 1.00 95.81 254 ASP A CA 1
ATOM 2033 C C . ASP A 1 254 ? 1.521 24.626 -8.018 1.00 95.81 254 ASP A C 1
ATOM 2035 O O . ASP A 1 254 ? 1.927 23.587 -8.556 1.00 95.81 254 ASP A O 1
ATOM 2039 N N . PRO A 1 255 ? 0.209 24.773 -7.731 1.00 95.19 255 PRO A N 1
ATOM 2040 C CA . PRO A 1 255 ? -0.773 23.703 -7.879 1.00 95.19 255 PRO A CA 1
ATOM 2041 C C . PRO A 1 255 ? -1.225 23.563 -9.337 1.00 95.19 255 PRO A C 1
ATOM 2043 O O . PRO A 1 255 ? -2.397 23.770 -9.675 1.00 95.19 255 PRO A O 1
ATOM 2046 N N . THR A 1 256 ? -0.298 23.201 -10.225 1.00 94.88 256 THR A N 1
ATOM 2047 C CA . THR A 1 256 ? -0.534 23.061 -11.665 1.00 94.88 256 THR A CA 1
ATOM 2048 C C . THR A 1 256 ? -0.223 21.659 -12.188 1.00 94.88 256 THR A C 1
ATOM 2050 O O . THR A 1 256 ? 0.633 20.928 -11.696 1.00 94.88 256 THR A O 1
ATOM 2053 N N . VAL A 1 257 ? -0.912 21.263 -13.260 1.00 91.38 257 VAL A N 1
ATOM 2054 C CA . VAL A 1 257 ? -0.639 20.011 -13.984 1.00 91.38 257 VAL A CA 1
ATOM 2055 C C . VAL A 1 257 ? 0.774 20.017 -14.570 1.00 91.38 257 VAL A C 1
ATOM 2057 O O . VAL A 1 257 ? 1.393 18.960 -14.652 1.00 91.38 257 VAL A O 1
ATOM 2060 N N . ALA A 1 258 ? 1.288 21.189 -14.960 1.00 92.50 258 ALA A N 1
ATOM 2061 C CA . ALA A 1 258 ? 2.650 21.337 -15.461 1.00 92.50 258 ALA A CA 1
ATOM 2062 C C . ALA A 1 258 ? 3.680 20.963 -14.386 1.00 92.50 258 ALA A C 1
ATOM 2064 O O . ALA A 1 258 ? 4.573 20.165 -14.673 1.00 92.50 258 ALA A O 1
ATOM 2065 N N . PHE A 1 259 ? 3.498 21.443 -13.150 1.00 95.25 259 PHE A N 1
ATOM 2066 C CA . PHE A 1 259 ? 4.304 21.019 -12.007 1.00 95.25 259 PHE A CA 1
ATOM 2067 C C . PHE A 1 259 ? 4.223 19.500 -11.810 1.00 95.25 259 PHE A C 1
ATOM 2069 O O . PHE A 1 259 ? 5.247 18.817 -11.789 1.00 95.25 259 PHE A O 1
ATOM 2076 N N . CYS A 1 260 ? 3.010 18.933 -11.763 1.00 91.62 260 CYS A N 1
ATOM 2077 C CA . CYS A 1 260 ? 2.844 17.487 -11.585 1.00 91.62 260 CYS A CA 1
ATOM 2078 C C . CYS A 1 260 ? 3.513 16.655 -12.690 1.00 91.62 260 CYS A C 1
ATOM 2080 O O . CYS A 1 260 ? 3.973 15.549 -12.419 1.00 91.62 260 CYS A O 1
ATOM 2082 N N . GLN A 1 261 ? 3.539 17.146 -13.932 1.00 90.75 261 GLN A N 1
ATOM 2083 C CA . GLN A 1 261 ? 4.211 16.479 -15.051 1.00 90.75 261 GLN A CA 1
ATOM 2084 C C . GLN A 1 261 ? 5.734 16.582 -14.941 1.00 90.75 261 GLN A C 1
ATOM 2086 O O . GLN A 1 261 ? 6.423 15.596 -15.192 1.00 90.75 261 GLN A O 1
ATOM 2091 N N . ALA A 1 262 ? 6.254 17.746 -14.547 1.00 93.81 262 ALA A N 1
ATOM 2092 C CA . ALA A 1 262 ? 7.685 17.959 -14.354 1.00 93.81 262 ALA A CA 1
ATOM 2093 C C . ALA A 1 262 ? 8.247 17.098 -13.210 1.00 93.81 262 ALA A C 1
ATOM 2095 O O . ALA A 1 262 ? 9.317 16.515 -13.359 1.00 93.81 262 ALA A O 1
ATOM 2096 N N . HIS A 1 263 ? 7.487 16.945 -12.122 1.00 93.81 263 HIS A N 1
ATOM 2097 C CA . HIS A 1 263 ? 7.873 16.186 -10.925 1.00 93.81 263 HIS A CA 1
ATOM 2098 C C . HIS A 1 263 ? 7.200 14.807 -10.840 1.00 93.81 263 HIS A C 1
ATOM 2100 O O . HIS A 1 263 ? 7.053 14.226 -9.764 1.00 93.81 263 HIS A O 1
ATOM 2106 N N . GLN A 1 264 ? 6.767 14.257 -11.977 1.00 88.31 264 GLN A N 1
ATOM 2107 C CA . GLN A 1 264 ? 5.945 13.047 -12.034 1.00 88.31 264 GLN A CA 1
ATOM 2108 C C . GLN A 1 264 ? 6.620 11.814 -11.405 1.00 88.31 264 GLN A C 1
ATOM 2110 O O . GLN A 1 264 ? 5.939 10.983 -10.803 1.00 88.31 264 GLN A O 1
ATOM 2115 N N . GLU A 1 265 ? 7.932 11.654 -11.580 1.00 84.06 265 GLU A N 1
ATOM 2116 C CA . GLU A 1 265 ? 8.690 10.535 -11.000 1.00 84.06 265 GLU A CA 1
ATOM 2117 C C . GLU A 1 265 ? 8.896 10.709 -9.490 1.00 84.06 265 GLU A C 1
ATOM 2119 O O . GLU A 1 265 ? 8.816 9.741 -8.734 1.00 84.06 265 GLU A O 1
ATOM 2124 N N . GLU A 1 266 ? 9.101 11.946 -9.040 1.00 88.56 266 GLU A N 1
ATOM 2125 C CA . GLU A 1 266 ? 9.306 12.282 -7.632 1.00 88.56 266 GLU A CA 1
ATOM 2126 C C . GLU A 1 266 ? 8.009 12.138 -6.832 1.00 88.56 266 GLU A C 1
ATOM 2128 O O . GLU A 1 266 ? 8.003 11.440 -5.820 1.00 88.56 266 GLU A O 1
ATOM 2133 N N . LEU A 1 267 ? 6.893 12.685 -7.331 1.00 90.56 267 LEU A N 1
ATOM 2134 C CA . LEU A 1 267 ? 5.562 12.531 -6.726 1.00 90.56 267 LEU A CA 1
ATOM 2135 C C . LEU A 1 267 ? 5.152 11.063 -6.619 1.00 90.56 267 LEU A C 1
ATOM 2137 O O . LEU A 1 267 ? 4.458 10.664 -5.680 1.00 90.56 267 LEU A O 1
ATOM 2141 N N . GLU A 1 268 ? 5.573 10.233 -7.572 1.00 89.38 268 GLU A N 1
ATOM 2142 C CA . GLU A 1 268 ? 5.338 8.801 -7.471 1.00 89.38 268 GLU A CA 1
ATOM 2143 C C . GLU A 1 268 ? 6.193 8.136 -6.414 1.00 89.38 268 GLU A C 1
ATOM 2145 O O . GLU A 1 268 ? 5.652 7.455 -5.545 1.00 89.38 268 GLU A O 1
ATOM 2150 N N . ARG A 1 269 ? 7.507 8.333 -6.486 1.00 90.69 269 ARG A N 1
ATOM 2151 C CA . ARG A 1 269 ? 8.462 7.677 -5.598 1.00 90.69 269 ARG A CA 1
ATOM 2152 C C . ARG A 1 269 ? 8.284 8.099 -4.140 1.00 90.69 269 ARG A C 1
ATOM 2154 O O . ARG A 1 269 ? 8.441 7.259 -3.263 1.00 90.69 269 ARG A O 1
ATOM 2161 N N . LEU A 1 270 ? 7.999 9.377 -3.891 1.00 92.62 270 LEU A N 1
ATOM 2162 C CA . LEU A 1 270 ? 7.999 9.970 -2.551 1.00 92.62 270 LEU A CA 1
ATOM 2163 C C . LEU A 1 270 ? 6.618 10.016 -1.892 1.00 92.62 270 LEU A C 1
ATOM 2165 O O . LEU A 1 270 ? 6.547 9.969 -0.670 1.00 92.62 270 LEU A O 1
ATOM 2169 N N . VAL A 1 271 ? 5.533 10.100 -2.671 1.00 96.50 271 VAL A N 1
ATOM 2170 C CA . VAL A 1 271 ? 4.173 10.254 -2.118 1.00 96.50 271 VAL A CA 1
ATOM 2171 C C . VAL A 1 271 ? 3.272 9.101 -2.539 1.00 96.50 271 VAL A C 1
ATOM 2173 O O . VAL A 1 271 ? 2.769 8.357 -1.703 1.00 96.50 271 VAL A O 1
ATOM 2176 N N . THR A 1 272 ? 3.070 8.925 -3.844 1.00 95.06 272 THR A N 1
ATOM 2177 C CA . THR A 1 272 ? 2.011 8.052 -4.371 1.00 95.06 272 THR A CA 1
ATOM 2178 C C . THR A 1 272 ? 2.268 6.580 -4.061 1.00 95.06 272 THR A C 1
ATOM 2180 O O . THR A 1 272 ? 1.362 5.890 -3.603 1.00 95.06 272 THR A O 1
ATOM 2183 N N . VAL A 1 273 ? 3.479 6.079 -4.320 1.00 93.31 273 VAL A N 1
ATOM 2184 C CA . VAL A 1 273 ? 3.830 4.670 -4.094 1.00 93.31 273 VAL A CA 1
ATOM 2185 C C . VAL A 1 273 ? 3.844 4.333 -2.599 1.00 93.31 273 VAL A C 1
ATOM 2187 O O . VAL A 1 273 ? 3.130 3.394 -2.248 1.00 93.31 273 VAL A O 1
ATOM 2190 N N . PRO A 1 274 ? 4.526 5.095 -1.715 1.00 92.69 274 PRO A N 1
ATOM 2191 C CA . PRO A 1 274 ? 4.448 4.887 -0.266 1.00 92.69 274 PRO A CA 1
ATOM 2192 C C . PRO A 1 274 ? 3.011 4.897 0.265 1.00 92.69 274 PRO A C 1
ATOM 2194 O O . PRO A 1 274 ? 2.574 3.954 0.920 1.00 92.69 274 PRO A O 1
ATOM 2197 N N . PHE A 1 275 ? 2.223 5.909 -0.107 1.00 98.19 275 PHE A N 1
ATOM 2198 C CA . PHE A 1 275 ? 0.833 6.024 0.326 1.00 98.19 275 PHE A CA 1
ATOM 2199 C C . PHE A 1 275 ? -0.016 4.833 -0.124 1.00 98.19 275 PHE A C 1
ATOM 2201 O O . PHE A 1 275 ? -0.764 4.255 0.664 1.00 98.19 275 PHE A O 1
ATOM 2208 N N . GLN A 1 276 ? 0.079 4.456 -1.403 1.00 97.38 276 GLN A N 1
ATOM 2209 C CA . GLN A 1 276 ? -0.670 3.317 -1.927 1.00 97.38 276 GLN A CA 1
ATOM 2210 C C . GLN A 1 276 ? -0.208 1.994 -1.314 1.00 97.38 276 GLN A C 1
ATOM 2212 O O . GLN A 1 276 ? -1.024 1.078 -1.217 1.00 97.38 276 GLN A O 1
ATOM 2217 N N . HIS A 1 277 ? 1.071 1.878 -0.947 1.00 91.88 277 HIS A N 1
ATOM 2218 C CA . HIS A 1 277 ? 1.602 0.706 -0.268 1.00 91.88 277 HIS A CA 1
ATOM 2219 C C . HIS A 1 277 ? 0.935 0.545 1.099 1.00 91.88 277 HIS A C 1
ATOM 2221 O O . HIS A 1 277 ? 0.230 -0.441 1.291 1.00 91.88 277 HIS A O 1
ATOM 2227 N N . VAL A 1 278 ? 1.019 1.560 1.970 1.00 94.69 278 VAL A N 1
ATOM 2228 C CA . VAL A 1 278 ? 0.356 1.560 3.289 1.00 94.69 278 VAL A CA 1
ATOM 2229 C C . VAL A 1 278 ? -1.130 1.225 3.150 1.00 94.69 278 VAL A C 1
ATOM 2231 O O . VAL A 1 278 ? -1.624 0.300 3.789 1.00 94.69 278 VAL A O 1
ATOM 2234 N N . PHE A 1 279 ? -1.839 1.911 2.246 1.00 97.00 279 PHE A N 1
ATOM 2235 C CA . PHE A 1 279 ? -3.278 1.710 2.059 1.00 97.00 279 PHE A CA 1
ATOM 2236 C C . PHE A 1 279 ? -3.628 0.275 1.625 1.00 97.00 279 PHE A C 1
ATOM 2238 O O . PHE A 1 279 ? -4.601 -0.302 2.105 1.00 97.00 279 PHE A O 1
ATOM 2245 N N . ARG A 1 280 ? -2.841 -0.337 0.728 1.00 94.12 280 ARG A N 1
ATOM 2246 C CA . ARG A 1 280 ? -3.068 -1.727 0.287 1.00 94.12 280 ARG A CA 1
ATOM 2247 C C . ARG A 1 280 ? -2.649 -2.753 1.338 1.00 94.12 280 ARG A C 1
ATOM 2249 O O . ARG A 1 280 ? -3.311 -3.782 1.453 1.00 94.12 280 ARG A O 1
ATOM 2256 N N . SER A 1 281 ? -1.600 -2.478 2.107 1.00 89.88 281 SER A N 1
ATOM 2257 C CA . SER A 1 281 ? -1.183 -3.324 3.229 1.00 89.88 281 SER A CA 1
ATOM 2258 C C . SER A 1 281 ? -2.271 -3.372 4.301 1.00 89.88 281 SER A C 1
ATOM 2260 O O . SER A 1 281 ? -2.619 -4.456 4.765 1.00 89.88 281 SER A O 1
ATOM 2262 N N . VAL A 1 282 ? -2.917 -2.235 4.592 1.00 96.00 282 VAL A N 1
ATOM 2263 C CA . VAL A 1 282 ? -4.125 -2.191 5.431 1.00 96.00 282 VAL A CA 1
ATOM 2264 C C . VAL A 1 282 ? -5.249 -3.025 4.810 1.00 96.00 282 VAL A C 1
ATOM 2266 O O . VAL A 1 282 ? -5.800 -3.888 5.488 1.00 96.00 282 VAL A O 1
ATOM 2269 N N . ALA A 1 283 ? -5.553 -2.848 3.516 1.00 93.44 283 ALA A N 1
ATOM 2270 C CA . ALA A 1 283 ? -6.611 -3.605 2.830 1.00 93.44 283 ALA A CA 1
ATOM 2271 C C . ALA A 1 283 ? -6.464 -5.131 2.983 1.00 93.44 283 ALA A C 1
ATOM 2273 O O . ALA A 1 283 ? -7.445 -5.827 3.251 1.00 93.44 283 ALA A O 1
ATOM 2274 N N . GLY A 1 284 ? -5.237 -5.646 2.844 1.00 88.00 284 GLY A N 1
ATOM 2275 C CA . GLY A 1 284 ? -4.937 -7.075 2.975 1.00 88.00 284 GLY A CA 1
ATOM 2276 C C . GLY A 1 284 ? -5.127 -7.631 4.390 1.00 88.00 284 GLY A C 1
ATOM 2277 O O . GLY A 1 284 ? -5.241 -8.845 4.555 1.00 88.00 284 GLY A O 1
ATOM 2278 N N . ARG A 1 285 ? -5.188 -6.756 5.398 1.00 89.50 285 ARG A N 1
ATOM 2279 C CA . ARG A 1 285 ? -5.249 -7.103 6.823 1.00 89.50 285 ARG A CA 1
ATOM 2280 C C . ARG A 1 285 ? -6.585 -6.778 7.490 1.00 89.50 285 ARG A C 1
ATOM 2282 O O . ARG A 1 285 ? -6.807 -7.205 8.617 1.00 89.50 285 ARG A O 1
ATOM 2289 N N . LEU A 1 286 ? -7.481 -6.063 6.807 1.00 93.38 286 LEU A N 1
ATOM 2290 C CA . LEU A 1 286 ? -8.847 -5.824 7.282 1.00 93.38 286 LEU A CA 1
ATOM 2291 C C . LEU A 1 286 ? -9.593 -7.145 7.494 1.00 93.38 286 LEU A C 1
ATOM 2293 O O . LEU A 1 286 ? -9.393 -8.098 6.739 1.00 93.38 286 LEU A O 1
ATOM 2297 N N . SER A 1 287 ? -10.486 -7.187 8.483 1.00 91.00 287 SER A N 1
ATOM 2298 C CA . SER A 1 287 ? -11.292 -8.375 8.753 1.00 91.00 287 SER A CA 1
ATOM 2299 C C . SER A 1 287 ? -12.282 -8.675 7.628 1.00 91.00 287 SER A C 1
ATOM 2301 O O . SER A 1 287 ? -12.586 -7.830 6.775 1.00 91.00 287 SER A O 1
ATOM 2303 N N . GLU A 1 288 ? -12.800 -9.904 7.614 1.00 91.94 288 GLU A N 1
ATOM 2304 C CA . GLU A 1 288 ? -13.744 -10.326 6.581 1.00 91.94 288 GLU A CA 1
ATOM 2305 C C . GLU A 1 288 ? -15.025 -9.487 6.594 1.00 91.94 288 GLU A C 1
ATOM 2307 O O . GLU A 1 288 ? -15.530 -9.146 5.529 1.00 91.94 288 GLU A O 1
ATOM 2312 N N . THR A 1 289 ? -15.498 -9.061 7.768 1.00 93.56 289 THR A N 1
ATOM 2313 C CA . THR A 1 289 ? -16.682 -8.201 7.905 1.00 93.56 289 THR A CA 1
ATOM 2314 C C . THR A 1 289 ? -16.506 -6.870 7.167 1.00 93.56 289 THR A C 1
ATOM 2316 O O . THR A 1 289 ? -17.379 -6.445 6.397 1.00 93.56 289 THR A O 1
ATOM 2319 N N . ILE A 1 290 ? -15.337 -6.238 7.312 1.00 97.12 290 ILE A N 1
ATOM 2320 C CA . ILE A 1 290 ? -15.030 -4.983 6.618 1.00 97.12 290 ILE A CA 1
ATOM 2321 C C . ILE A 1 290 ? -14.866 -5.234 5.116 1.00 97.12 290 ILE A C 1
ATOM 2323 O O . ILE A 1 290 ? -15.471 -4.530 4.304 1.00 97.12 290 ILE A O 1
ATOM 2327 N N . ARG A 1 291 ? -14.099 -6.260 4.719 1.00 95.88 291 ARG A N 1
ATOM 2328 C CA . ARG A 1 291 ? -13.864 -6.590 3.300 1.00 95.88 291 ARG A CA 1
ATOM 2329 C C . ARG A 1 291 ? -15.122 -7.048 2.572 1.00 95.88 291 ARG A C 1
ATOM 2331 O O . ARG A 1 291 ? -15.226 -6.855 1.362 1.00 95.88 291 ARG A O 1
ATOM 2338 N N . ALA A 1 292 ? -16.087 -7.648 3.262 1.00 94.75 292 ALA A N 1
ATOM 2339 C CA . ALA A 1 292 ? -17.378 -8.010 2.689 1.00 94.75 292 ALA A CA 1
ATOM 2340 C C . ALA A 1 292 ? -18.191 -6.757 2.334 1.00 94.75 292 ALA A C 1
ATOM 2342 O O . ALA A 1 292 ? -18.796 -6.713 1.259 1.00 94.75 292 ALA A O 1
ATOM 2343 N N . THR A 1 293 ? -18.119 -5.729 3.183 1.00 96.88 293 THR A N 1
ATOM 2344 C CA . THR A 1 293 ? -18.879 -4.475 3.076 1.00 96.88 293 THR A CA 1
ATOM 2345 C C . THR A 1 293 ? -18.234 -3.467 2.119 1.00 96.88 293 THR A C 1
ATOM 2347 O O . THR A 1 293 ? -18.926 -2.808 1.340 1.00 96.88 293 THR A O 1
ATOM 2350 N N . MET A 1 294 ? -16.905 -3.358 2.145 1.00 97.88 294 MET A N 1
ATOM 2351 C CA . MET A 1 294 ? -16.141 -2.285 1.504 1.00 97.88 294 MET A CA 1
ATOM 2352 C C . MET A 1 294 ? -15.433 -2.748 0.220 1.00 97.88 294 MET A C 1
ATOM 2354 O O . MET A 1 294 ? -14.952 -3.871 0.114 1.00 97.88 294 MET A O 1
ATOM 2358 N N . GLU A 1 295 ? -15.349 -1.872 -0.777 1.00 97.81 295 GLU A N 1
ATOM 2359 C CA . GLU A 1 295 ? -14.492 -1.998 -1.955 1.00 97.81 295 GLU A CA 1
ATOM 2360 C C . GLU A 1 295 ? -13.056 -1.621 -1.574 1.00 97.81 295 GLU A C 1
ATOM 2362 O O . GLU A 1 295 ? -12.765 -0.467 -1.248 1.00 97.81 295 GLU A O 1
ATOM 2367 N N . THR A 1 296 ? -12.171 -2.614 -1.620 1.00 95.75 296 THR A N 1
ATOM 2368 C CA . THR A 1 296 ? -10.782 -2.529 -1.155 1.00 95.75 296 THR A CA 1
ATOM 2369 C C . THR A 1 296 ? -9.748 -2.690 -2.265 1.00 95.75 296 THR A C 1
ATOM 2371 O O . THR A 1 296 ? -8.556 -2.600 -1.987 1.00 95.75 296 THR A O 1
ATOM 2374 N N . ASP A 1 297 ? -10.174 -2.883 -3.519 1.00 90.56 297 ASP A N 1
ATOM 2375 C CA . ASP A 1 297 ? -9.276 -3.233 -4.624 1.00 90.56 297 ASP A CA 1
ATOM 2376 C C . ASP A 1 297 ? -9.265 -2.169 -5.726 1.00 90.56 297 ASP A C 1
ATOM 2378 O O . ASP A 1 297 ? -8.219 -1.808 -6.279 1.00 90.56 297 ASP A O 1
ATOM 2382 N N . LYS A 1 298 ? -10.446 -1.669 -6.102 1.00 90.88 298 LYS A N 1
ATOM 2383 C CA . LYS A 1 298 ? -10.637 -0.903 -7.337 1.00 90.88 298 LYS A CA 1
ATOM 2384 C C . LYS A 1 298 ? -11.004 0.547 -7.067 1.00 90.88 298 LYS A C 1
ATOM 2386 O O . LYS A 1 298 ? -11.892 0.881 -6.289 1.00 90.88 298 LYS A O 1
ATOM 2391 N N . ARG A 1 299 ? -10.378 1.433 -7.853 1.00 92.00 299 ARG A N 1
ATOM 2392 C CA . ARG A 1 299 ? -10.684 2.877 -7.910 1.00 92.00 299 ARG A CA 1
ATOM 2393 C C . ARG A 1 299 ? -10.593 3.576 -6.548 1.00 92.00 299 ARG A C 1
ATOM 2395 O O . ARG A 1 299 ? -11.364 4.499 -6.294 1.00 92.00 299 ARG A O 1
ATOM 2402 N N . LEU A 1 300 ? -9.638 3.166 -5.720 1.00 95.81 300 LEU A N 1
ATOM 2403 C CA . LEU A 1 300 ? -9.469 3.639 -4.342 1.00 95.81 300 LEU A CA 1
ATOM 2404 C C . LEU A 1 300 ? -8.834 5.026 -4.252 1.00 95.81 300 LEU A C 1
ATOM 2406 O O . LEU A 1 300 ? -9.145 5.786 -3.346 1.00 95.81 300 LEU A O 1
ATOM 2410 N N . PHE A 1 301 ? -7.958 5.360 -5.198 1.00 97.00 301 PHE A N 1
ATOM 2411 C CA . PHE A 1 301 ? -7.062 6.506 -5.074 1.00 97.00 301 PHE A CA 1
ATOM 2412 C C . PHE A 1 301 ? -7.482 7.701 -5.920 1.00 97.00 301 PHE A C 1
ATOM 2414 O O . PHE A 1 301 ? -8.118 7.560 -6.972 1.00 97.00 301 PHE A O 1
ATOM 2421 N N . SER A 1 302 ? -7.158 8.893 -5.439 1.00 94.31 302 SER A N 1
ATOM 2422 C CA . SER A 1 302 ? -7.260 10.129 -6.201 1.00 94.31 302 SER A CA 1
ATOM 2423 C C . SER A 1 302 ? -6.117 10.264 -7.213 1.00 94.31 302 SER A C 1
ATOM 2425 O O . SER A 1 302 ? -5.302 9.362 -7.403 1.00 94.31 302 SER A O 1
ATOM 2427 N N . ILE A 1 303 ? -6.110 11.390 -7.917 1.00 92.44 303 ILE A N 1
ATOM 2428 C CA . ILE A 1 303 ? -5.014 11.834 -8.773 1.00 92.44 303 ILE A CA 1
ATOM 2429 C C . ILE A 1 303 ? -4.736 13.298 -8.438 1.00 92.44 303 ILE A C 1
ATOM 2431 O O . ILE A 1 303 ? -5.662 14.017 -8.060 1.00 92.44 303 ILE A O 1
ATOM 2435 N N . PHE A 1 304 ? -3.495 13.748 -8.618 1.00 91.69 304 PHE A N 1
ATOM 2436 C CA . PHE A 1 304 ? -3.148 15.154 -8.401 1.00 91.69 304 PHE A CA 1
ATOM 2437 C C . PHE A 1 304 ? -3.812 16.078 -9.431 1.00 91.69 304 PHE A C 1
ATOM 2439 O O . PHE A 1 304 ? -4.356 17.112 -9.069 1.00 91.69 304 PHE A O 1
ATOM 2446 N N . ALA A 1 305 ? -3.841 15.710 -10.715 1.00 88.69 305 ALA A N 1
ATOM 2447 C CA . ALA A 1 305 ? -4.426 16.562 -11.753 1.00 88.69 305 ALA A CA 1
ATOM 2448 C C . ALA A 1 305 ? -5.934 16.800 -11.529 1.00 88.69 305 ALA A C 1
ATOM 2450 O O . ALA A 1 305 ? -6.714 15.846 -11.433 1.00 88.69 305 ALA A O 1
ATOM 2451 N N . LYS A 1 306 ? -6.369 18.069 -11.503 1.00 86.12 306 LYS A N 1
ATOM 2452 C CA . LYS A 1 306 ? -7.797 18.407 -11.448 1.00 86.12 306 LYS A CA 1
ATOM 2453 C C . LYS A 1 306 ? -8.411 18.283 -12.834 1.00 86.12 306 LYS A C 1
ATOM 2455 O O . LYS A 1 306 ? -7.816 18.645 -13.844 1.00 86.12 306 LYS A O 1
ATOM 2460 N N . ASN A 1 307 ? -9.659 17.833 -12.874 1.00 76.62 307 ASN A N 1
ATOM 2461 C CA . ASN A 1 307 ? -10.485 17.983 -14.064 1.00 76.62 307 ASN A CA 1
ATOM 2462 C C . ASN A 1 307 ? -11.226 19.324 -13.993 1.00 76.62 307 ASN A C 1
ATOM 2464 O O . ASN A 1 307 ? -12.369 19.388 -13.546 1.00 76.62 307 ASN A O 1
ATOM 2468 N N . ASP A 1 308 ? -10.548 20.398 -14.383 1.00 80.50 308 ASP A N 1
ATOM 2469 C CA . ASP A 1 308 ? -11.027 21.780 -14.272 1.00 80.50 308 ASP A CA 1
ATOM 2470 C C . ASP A 1 308 ? -11.369 22.417 -15.630 1.00 80.50 308 ASP A C 1
ATOM 2472 O O . ASP A 1 308 ? -11.291 23.634 -15.805 1.00 80.50 308 ASP A O 1
ATOM 2476 N N . PHE A 1 309 ? -11.769 21.582 -16.596 1.00 74.88 309 PHE A N 1
ATOM 2477 C CA . PHE A 1 309 ? -12.116 21.989 -17.962 1.00 74.88 309 PHE A CA 1
ATOM 2478 C C . PHE A 1 309 ? -10.972 22.707 -18.702 1.00 74.88 309 PHE A C 1
ATOM 2480 O O . PHE A 1 309 ? -11.213 23.594 -19.521 1.00 74.88 309 PHE A O 1
ATOM 2487 N N . GLY A 1 310 ? -9.726 22.300 -18.437 1.00 69.88 310 GLY A N 1
ATOM 2488 C CA . GLY A 1 310 ? -8.541 22.770 -19.158 1.00 69.88 310 GLY A CA 1
ATOM 2489 C C . GLY A 1 310 ? -7.880 24.009 -18.556 1.00 69.88 310 GLY A C 1
ATOM 2490 O O . GLY A 1 310 ? -7.078 24.643 -19.238 1.00 69.88 310 GLY A O 1
ATOM 2491 N N . ARG A 1 311 ? -8.194 24.358 -17.300 1.00 78.06 311 ARG A N 1
ATOM 2492 C CA . ARG A 1 311 ? -7.478 25.414 -16.562 1.00 78.06 311 ARG A CA 1
ATOM 2493 C C . ARG A 1 311 ? -6.141 24.919 -16.003 1.00 78.06 311 ARG A C 1
ATOM 2495 O O . ARG A 1 311 ? -5.293 25.744 -15.683 1.00 78.06 311 ARG A O 1
ATOM 2502 N N . GLY A 1 312 ? -5.924 23.602 -15.980 1.00 84.56 312 GLY A N 1
ATOM 2503 C CA . GLY A 1 312 ? -4.616 22.996 -15.744 1.00 84.56 312 GLY A CA 1
ATOM 2504 C C . GLY A 1 312 ? -4.174 23.011 -14.284 1.00 84.56 312 GLY A C 1
ATOM 2505 O O . GLY A 1 312 ? -2.977 22.967 -14.025 1.00 84.56 312 GLY A O 1
ATOM 2506 N N . GLY A 1 313 ? -5.105 23.075 -13.337 1.00 92.19 313 GLY A N 1
ATOM 2507 C CA . GLY A 1 313 ? -4.837 23.011 -11.906 1.00 92.19 313 GLY A CA 1
ATOM 2508 C C . GLY A 1 313 ? -4.590 21.591 -11.391 1.00 92.19 313 GLY A C 1
ATOM 2509 O O . GLY A 1 313 ? -5.039 20.596 -11.967 1.00 92.19 313 GLY A O 1
ATOM 2510 N N . ALA A 1 314 ? -3.913 21.503 -10.252 1.00 94.12 314 ALA A N 1
ATOM 2511 C CA . ALA A 1 314 ? -3.647 20.281 -9.504 1.00 94.12 314 ALA A CA 1
ATOM 2512 C C . ALA A 1 314 ? -4.102 20.418 -8.042 1.00 94.12 314 ALA A C 1
ATOM 2514 O O . ALA A 1 314 ? -4.193 21.513 -7.491 1.00 94.12 314 ALA A O 1
ATOM 2515 N N . TRP A 1 315 ? -4.483 19.307 -7.423 1.00 93.62 315 TRP A N 1
ATOM 2516 C CA . TRP A 1 315 ? -4.653 19.204 -5.979 1.00 93.62 315 TRP A CA 1
ATOM 2517 C C . TRP A 1 315 ? -3.272 19.172 -5.330 1.00 93.62 315 TRP A C 1
ATOM 2519 O O . TRP A 1 315 ? -2.416 18.437 -5.804 1.00 93.62 315 TRP A O 1
ATOM 2529 N N . SER A 1 316 ? -3.067 19.908 -4.239 1.00 94.12 316 SER A N 1
ATOM 2530 C CA . SER A 1 316 ? -1.829 19.881 -3.444 1.00 94.12 316 SER A CA 1
ATOM 2531 C C . SER A 1 316 ? -1.799 18.763 -2.397 1.00 94.12 316 SER A C 1
ATOM 2533 O O . SER A 1 316 ? -1.056 18.799 -1.421 1.00 94.12 316 SER A O 1
ATOM 2535 N N . HIS A 1 317 ? -2.638 17.749 -2.594 1.00 95.56 317 HIS A N 1
ATOM 2536 C CA . HIS A 1 317 ? -2.823 16.646 -1.669 1.00 95.56 317 HIS A CA 1
ATOM 2537 C C . HIS A 1 317 ? -3.137 15.356 -2.419 1.00 95.56 317 HIS A C 1
ATOM 2539 O O . HIS A 1 317 ? -3.615 15.368 -3.560 1.00 95.56 317 HIS A O 1
ATOM 2545 N N . TYR A 1 318 ? -2.919 14.235 -1.742 1.00 97.81 318 TYR A N 1
ATOM 2546 C CA . TYR A 1 318 ? -3.224 12.905 -2.244 1.00 97.81 318 TYR A CA 1
ATOM 2547 C C . TYR A 1 318 ? -4.106 12.156 -1.251 1.00 97.81 318 TYR A C 1
ATOM 2549 O O . TYR A 1 318 ? -4.004 12.361 -0.046 1.00 97.81 318 TYR A O 1
ATOM 2557 N N . TRP A 1 319 ? -5.015 11.317 -1.746 1.00 97.62 319 TRP A N 1
ATOM 2558 C CA . TRP A 1 319 ? -5.957 10.622 -0.873 1.00 97.62 319 TRP A CA 1
ATOM 2559 C C . TRP A 1 319 ? -6.459 9.313 -1.468 1.00 97.62 319 TRP A C 1
ATOM 2561 O O . TRP A 1 319 ? -6.475 9.107 -2.687 1.00 97.62 319 TRP A O 1
ATOM 2571 N N . GLY A 1 320 ? -6.900 8.423 -0.590 1.00 97.94 320 GLY A N 1
ATOM 2572 C CA . GLY A 1 320 ? -7.509 7.151 -0.942 1.00 97.94 320 GLY A CA 1
ATOM 2573 C C . GLY A 1 320 ? -8.635 6.813 0.018 1.00 97.94 320 GLY A C 1
ATOM 2574 O O . GLY A 1 320 ? -8.633 7.278 1.152 1.00 97.94 320 GLY A O 1
ATOM 2575 N N . ALA A 1 321 ? -9.609 6.033 -0.441 1.00 98.38 321 ALA A N 1
ATOM 2576 C CA . ALA A 1 321 ? -10.683 5.566 0.424 1.00 98.38 321 ALA A CA 1
ATOM 2577 C C . ALA A 1 3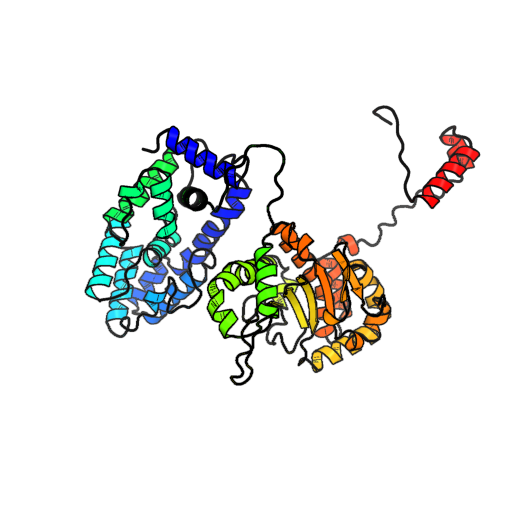21 ? -11.166 4.166 0.051 1.00 98.38 321 ALA A C 1
ATOM 2579 O O . ALA A 1 321 ? -11.304 3.842 -1.134 1.00 98.38 321 ALA A O 1
ATOM 2580 N N . PHE A 1 322 ? -11.487 3.389 1.081 1.00 98.56 322 PHE A N 1
ATOM 2581 C CA . PHE A 1 322 ? -12.395 2.255 1.005 1.00 98.56 322 PHE A CA 1
ATOM 2582 C C . PHE A 1 322 ? -13.816 2.784 1.138 1.00 98.56 322 PHE A C 1
ATOM 2584 O O . PHE A 1 322 ? -14.056 3.723 1.892 1.00 98.56 322 PHE A O 1
ATOM 2591 N N . TYR A 1 323 ? -14.755 2.205 0.405 1.00 98.12 323 TYR A N 1
ATOM 2592 C CA . TYR A 1 323 ? -16.140 2.678 0.336 1.00 98.12 323 TYR A CA 1
ATOM 2593 C C . TYR A 1 323 ? -17.081 1.493 0.128 1.00 98.12 323 TYR A C 1
ATOM 2595 O O . TYR A 1 323 ? -16.636 0.496 -0.434 1.00 98.12 323 TYR A O 1
ATOM 2603 N N . PRO A 1 324 ? -18.364 1.563 0.515 1.00 97.88 324 PRO A N 1
ATOM 2604 C CA . PRO A 1 324 ? -19.297 0.458 0.336 1.00 97.88 324 PRO A CA 1
ATOM 2605 C C . PRO A 1 324 ? -19.326 -0.102 -1.091 1.00 97.88 324 PRO A C 1
ATOM 2607 O O . PRO A 1 324 ? -19.362 0.641 -2.085 1.00 97.88 324 PRO A O 1
ATOM 2610 N N . LYS A 1 325 ? -19.310 -1.436 -1.199 1.00 96.19 325 LYS A N 1
ATOM 2611 C CA . LYS A 1 325 ? -19.357 -2.134 -2.489 1.00 96.19 325 LYS A CA 1
ATOM 2612 C C . LYS A 1 325 ? -20.603 -1.738 -3.275 1.00 96.19 325 LYS A C 1
ATOM 2614 O O . LYS A 1 325 ? -21.696 -1.599 -2.740 1.00 96.19 325 LYS A O 1
ATOM 2619 N N . GLY A 1 326 ? -20.431 -1.575 -4.585 1.00 92.81 326 GLY A N 1
ATOM 2620 C CA . GLY A 1 326 ? -21.506 -1.135 -5.480 1.00 92.81 326 GLY A CA 1
ATOM 2621 C C . GLY A 1 326 ? -21.767 0.376 -5.474 1.00 92.81 326 GLY A C 1
ATOM 2622 O O . GLY A 1 326 ? -22.601 0.835 -6.252 1.00 92.81 326 GLY A O 1
ATOM 2623 N N . SER A 1 327 ? -21.031 1.150 -4.671 1.00 93.88 327 SER A N 1
ATOM 2624 C CA . SER A 1 327 ? -21.151 2.609 -4.591 1.00 93.88 327 SER A CA 1
ATOM 2625 C C . SER A 1 327 ? -19.924 3.330 -5.180 1.00 93.88 327 SER A C 1
ATOM 2627 O O . SER A 1 327 ? -19.212 2.798 -6.040 1.00 93.88 327 SER A O 1
ATOM 2629 N N . LYS A 1 328 ? -19.694 4.586 -4.780 1.00 92.88 328 LYS A N 1
ATOM 2630 C CA . LYS A 1 328 ? -18.535 5.408 -5.161 1.00 92.88 328 LYS A CA 1
ATOM 2631 C C . LYS A 1 328 ? -18.029 6.191 -3.955 1.00 92.88 328 LYS A C 1
ATOM 2633 O O . LYS A 1 328 ? -18.838 6.775 -3.244 1.00 92.88 328 LYS A O 1
ATOM 2638 N N . ARG A 1 329 ? -16.702 6.352 -3.841 1.00 92.81 329 ARG A N 1
ATOM 2639 C CA . ARG A 1 329 ? -16.053 7.202 -2.816 1.00 92.81 329 ARG A CA 1
ATOM 2640 C C . ARG A 1 329 ? -16.739 8.553 -2.624 1.00 92.81 329 ARG A C 1
ATOM 2642 O O . ARG A 1 329 ? -17.027 8.953 -1.515 1.00 92.81 329 ARG A O 1
ATOM 2649 N N . SER A 1 330 ? -17.071 9.249 -3.709 1.00 91.31 330 SER A N 1
ATOM 2650 C CA . SER A 1 330 ? -17.636 10.600 -3.626 1.00 91.31 330 SER A CA 1
ATOM 2651 C C . SER A 1 330 ? -19.098 10.669 -3.157 1.00 91.31 330 SER A C 1
ATOM 2653 O O . SER A 1 330 ? -19.601 11.776 -2.964 1.00 91.31 330 SER A O 1
ATOM 2655 N N . GLN A 1 331 ? -19.785 9.531 -3.017 1.00 92.81 331 GLN A N 1
ATOM 2656 C CA . GLN A 1 331 ? -21.228 9.431 -2.764 1.00 92.81 331 GLN A CA 1
ATOM 2657 C C . GLN A 1 331 ? -21.577 8.630 -1.507 1.00 92.81 331 GLN A C 1
ATOM 2659 O O . GLN A 1 331 ? -22.757 8.458 -1.226 1.00 92.81 331 GLN A O 1
ATOM 2664 N N . ASP A 1 332 ? -20.597 8.122 -0.768 1.00 95.62 332 ASP A N 1
ATOM 2665 C CA . ASP A 1 332 ? -20.864 7.170 0.307 1.00 95.62 332 ASP A CA 1
ATOM 2666 C C . ASP A 1 332 ? -19.910 7.345 1.489 1.00 95.62 332 ASP A C 1
ATOM 2668 O O . ASP A 1 332 ? -19.023 8.206 1.456 1.00 95.62 332 ASP A O 1
ATOM 2672 N N . ALA A 1 333 ? -20.126 6.542 2.528 1.00 97.38 333 ALA A N 1
ATOM 2673 C CA . ALA A 1 333 ? -19.203 6.391 3.639 1.00 97.38 333 ALA A CA 1
ATOM 2674 C C . ALA A 1 333 ? -17.819 5.955 3.145 1.00 97.38 333 ALA A C 1
ATOM 2676 O O . ALA A 1 333 ? -17.682 5.188 2.187 1.00 97.38 333 ALA A O 1
ATOM 2677 N N . GLN A 1 334 ? -16.787 6.462 3.801 1.00 97.81 334 GLN A N 1
ATOM 2678 C CA . GLN A 1 334 ? -15.398 6.225 3.461 1.00 97.81 334 GLN A CA 1
ATOM 2679 C C . GLN A 1 334 ? -14.613 5.910 4.722 1.00 97.81 334 GLN A C 1
ATOM 2681 O O . GLN A 1 334 ? -14.763 6.601 5.722 1.00 97.81 334 GLN A O 1
ATOM 2686 N N . LEU A 1 335 ? -13.745 4.905 4.632 1.00 98.62 335 LEU A N 1
ATOM 2687 C CA . LEU A 1 335 ? -12.556 4.812 5.474 1.00 98.62 335 LEU A CA 1
ATOM 2688 C C . LEU A 1 335 ? -11.394 5.309 4.621 1.00 98.62 335 LEU A C 1
ATOM 2690 O O . LEU A 1 335 ? -11.043 4.677 3.617 1.00 98.62 335 LEU A O 1
ATOM 2694 N N . SER A 1 336 ? -10.886 6.494 4.938 1.00 97.81 336 SER A N 1
ATOM 2695 C CA . SER A 1 336 ? -9.988 7.253 4.073 1.00 97.81 336 SER A CA 1
ATOM 2696 C C . SER A 1 336 ? -8.636 7.518 4.706 1.00 97.81 336 SER A C 1
ATOM 2698 O O . SER A 1 336 ? -8.520 7.675 5.915 1.00 97.81 336 SER A O 1
ATOM 2700 N N . MET A 1 337 ? -7.624 7.608 3.848 1.00 98.25 337 MET A N 1
ATOM 2701 C CA . MET A 1 337 ? -6.350 8.252 4.142 1.00 98.25 337 MET A CA 1
ATOM 2702 C C . MET A 1 337 ? -6.222 9.510 3.280 1.00 98.25 337 MET A C 1
ATOM 2704 O O . MET A 1 337 ? -6.691 9.536 2.134 1.00 98.25 337 MET A O 1
ATOM 2708 N N . TRP A 1 338 ? -5.538 10.523 3.794 1.00 97.81 338 TRP A N 1
ATOM 2709 C CA . TRP A 1 338 ? -5.275 11.783 3.105 1.00 97.81 338 TRP A CA 1
ATOM 2710 C C . TRP A 1 338 ? -3.923 12.361 3.548 1.00 97.81 338 TRP A C 1
ATOM 2712 O O . TRP A 1 338 ? -3.524 12.193 4.695 1.00 97.81 338 TRP A O 1
ATOM 2722 N N . ILE A 1 339 ? -3.190 13.009 2.640 1.00 97.75 339 ILE A N 1
ATOM 2723 C CA . ILE A 1 339 ? -1.879 13.611 2.930 1.00 97.75 339 ILE A CA 1
ATOM 2724 C C . ILE A 1 339 ? -1.669 14.918 2.155 1.00 97.75 339 ILE A C 1
ATOM 2726 O O . ILE A 1 339 ? -1.953 14.981 0.953 1.00 97.75 339 ILE A O 1
ATOM 2730 N N . ASN A 1 340 ? -1.117 15.933 2.825 1.00 96.06 340 ASN A N 1
ATOM 2731 C CA . ASN A 1 340 ? -0.539 17.139 2.222 1.00 96.06 340 ASN A CA 1
ATOM 2732 C C . ASN A 1 340 ? 0.808 17.482 2.886 1.00 96.06 340 ASN A C 1
ATOM 2734 O O . ASN A 1 340 ? 1.416 16.653 3.557 1.00 96.06 340 ASN A O 1
ATOM 2738 N N . HIS A 1 341 ? 1.285 18.709 2.674 1.00 95.50 341 HIS A N 1
ATOM 2739 C CA . HIS A 1 341 ? 2.530 19.188 3.264 1.00 95.50 341 HIS A CA 1
ATOM 2740 C C . HIS A 1 341 ? 2.452 19.481 4.774 1.00 95.50 341 HIS A C 1
ATOM 2742 O O . HIS A 1 341 ? 3.497 19.579 5.408 1.00 95.50 341 HIS A O 1
ATOM 2748 N N . GLU A 1 342 ? 1.253 19.632 5.345 1.00 93.62 342 GLU A N 1
ATOM 2749 C CA . GLU A 1 342 ? 1.049 20.018 6.750 1.00 93.62 342 GLU A CA 1
ATOM 2750 C C . GLU A 1 342 ? 0.716 18.836 7.656 1.00 93.62 342 GLU A C 1
ATOM 2752 O O . GLU A 1 342 ? 1.008 18.902 8.844 1.00 93.62 342 GLU A O 1
ATOM 2757 N N . LEU A 1 343 ? 0.062 17.793 7.135 1.00 94.50 343 LEU A N 1
ATOM 2758 C CA . LEU A 1 343 ? -0.435 16.681 7.938 1.00 94.50 343 LEU A CA 1
ATOM 2759 C C . LEU A 1 343 ? -0.711 15.418 7.117 1.00 94.50 343 LEU A C 1
ATOM 2761 O O . LEU A 1 343 ? -0.864 15.433 5.890 1.00 94.50 343 LEU A O 1
ATOM 2765 N N . PHE A 1 344 ? -0.844 14.321 7.853 1.00 96.19 344 PHE A N 1
ATOM 2766 C CA . PHE A 1 344 ? -1.420 13.067 7.397 1.00 96.19 344 PHE A CA 1
ATOM 2767 C C . PHE A 1 344 ? -2.682 12.761 8.202 1.00 96.19 344 PHE A C 1
ATOM 2769 O O . PHE A 1 344 ? -2.704 12.909 9.422 1.00 96.19 344 PHE A O 1
ATOM 2776 N N . GLU A 1 345 ? -3.729 12.321 7.519 1.00 97.06 345 GLU A N 1
ATOM 2777 C CA . GLU A 1 345 ? -5.040 12.039 8.092 1.00 97.06 345 GLU A CA 1
ATOM 2778 C C . GLU A 1 345 ? -5.470 10.617 7.738 1.00 97.06 345 GLU A C 1
ATOM 2780 O O . GLU A 1 345 ? -5.305 10.163 6.600 1.00 97.06 345 GLU A O 1
ATOM 2785 N N . HIS A 1 346 ? -6.059 9.924 8.708 1.00 97.81 346 HIS A N 1
ATOM 2786 C CA . HIS A 1 346 ? -6.751 8.662 8.487 1.00 97.81 346 HIS A CA 1
ATOM 2787 C C . HIS A 1 346 ? -8.032 8.614 9.320 1.00 97.81 346 HIS A C 1
ATOM 2789 O O . HIS A 1 346 ? -8.013 8.859 10.527 1.00 97.81 346 HIS A O 1
ATOM 2795 N N . GLY A 1 347 ? -9.159 8.303 8.683 1.00 97.75 347 GLY A N 1
ATOM 2796 C CA . GLY A 1 347 ? -10.444 8.493 9.339 1.00 97.75 347 GLY A CA 1
ATOM 2797 C C . GLY A 1 347 ? -11.665 8.008 8.577 1.00 97.75 347 GLY A C 1
ATOM 2798 O O . GLY A 1 347 ? -11.568 7.282 7.585 1.00 97.75 347 GLY A O 1
ATOM 2799 N N . PHE A 1 348 ? -12.820 8.426 9.080 1.00 98.44 348 PHE A N 1
ATOM 2800 C CA . PHE A 1 348 ? -14.136 8.220 8.504 1.00 98.44 348 PHE A CA 1
ATOM 2801 C C . PHE A 1 348 ? -14.668 9.527 7.924 1.00 98.44 348 PHE A C 1
ATOM 2803 O O . PHE A 1 348 ? -14.644 10.566 8.578 1.00 98.44 348 PHE A O 1
ATOM 2810 N N . TYR A 1 349 ? -15.226 9.454 6.720 1.00 97.31 349 TYR A N 1
ATOM 2811 C CA . TYR A 1 349 ? -15.848 10.596 6.062 1.00 97.31 349 TYR A CA 1
ATOM 2812 C C . TYR A 1 349 ? -16.997 10.145 5.157 1.00 97.31 349 TYR A C 1
ATOM 2814 O O . TYR A 1 349 ? -16.939 9.080 4.548 1.00 97.31 349 TYR A O 1
ATOM 2822 N N . ILE A 1 350 ? -18.047 10.953 4.995 1.00 97.50 350 ILE A N 1
ATOM 2823 C CA . ILE A 1 350 ? -19.095 10.683 3.995 1.00 97.50 350 ILE A CA 1
ATOM 2824 C C . ILE A 1 350 ? -18.910 11.616 2.806 1.00 97.50 350 ILE A C 1
ATOM 2826 O O . ILE A 1 350 ? -18.910 12.830 2.965 1.00 97.50 350 ILE A O 1
ATOM 2830 N N . GLY A 1 351 ? -18.822 11.083 1.587 1.00 93.81 351 GLY A N 1
ATOM 2831 C CA . GLY A 1 351 ? -18.593 11.889 0.387 1.00 93.81 351 GLY A CA 1
ATOM 2832 C C . GLY A 1 351 ? -19.577 13.060 0.229 1.00 93.81 351 GLY A C 1
ATOM 2833 O O . GLY A 1 351 ? -20.772 12.934 0.509 1.00 93.81 351 GLY A O 1
ATOM 2834 N N . ASN A 1 352 ? -19.090 14.207 -0.257 1.00 90.12 352 ASN A N 1
ATOM 2835 C CA . ASN A 1 352 ? -19.894 15.427 -0.450 1.00 90.12 352 ASN A CA 1
ATOM 2836 C C . ASN A 1 352 ? -21.160 15.225 -1.307 1.00 90.12 352 ASN A C 1
ATOM 2838 O O . ASN A 1 352 ? -22.118 15.981 -1.172 1.00 90.12 352 ASN A O 1
ATOM 2842 N N . TYR A 1 353 ? -21.188 14.214 -2.183 1.00 90.56 353 TYR A N 1
ATOM 2843 C CA . TYR A 1 353 ? -22.342 13.915 -3.038 1.00 90.56 353 TYR A CA 1
ATOM 2844 C C . TYR A 1 353 ? -23.234 12.784 -2.494 1.00 90.56 353 TYR A C 1
ATOM 2846 O O . TYR A 1 353 ? -24.143 12.343 -3.197 1.00 90.56 353 TYR A O 1
ATOM 2854 N N . GLY A 1 354 ? -22.990 12.303 -1.271 1.00 91.56 354 GLY A N 1
ATOM 2855 C CA . GLY A 1 354 ? -23.741 11.227 -0.616 1.00 91.56 354 GLY A CA 1
ATOM 2856 C C . GLY A 1 354 ? -24.915 11.728 0.215 1.00 91.56 354 GLY A C 1
ATOM 2857 O O . GLY A 1 354 ? -24.942 11.534 1.428 1.00 91.56 354 GLY A O 1
ATOM 2858 N N . SER A 1 355 ? -25.874 12.422 -0.403 1.00 92.38 355 SER A N 1
ATOM 2859 C CA . SER A 1 355 ? -26.985 13.053 0.330 1.00 92.38 355 SER A CA 1
ATOM 2860 C C . SER A 1 355 ? -27.813 12.052 1.142 1.00 92.38 355 SER A C 1
ATOM 2862 O O . SER A 1 355 ? -28.147 12.333 2.291 1.00 92.38 355 SER A O 1
ATOM 2864 N N . THR A 1 356 ? -28.102 10.875 0.582 1.00 94.88 356 THR A N 1
ATOM 2865 C CA . THR A 1 356 ? -28.854 9.811 1.263 1.00 94.88 356 THR A CA 1
ATOM 2866 C C . THR A 1 356 ? -28.102 9.281 2.481 1.00 94.88 356 THR A C 1
ATOM 2868 O O . THR A 1 356 ? -28.682 9.162 3.556 1.00 94.88 356 THR A O 1
ATOM 2871 N N . GLN A 1 357 ? -26.808 9.014 2.335 1.00 96.38 357 GLN A N 1
ATOM 2872 C CA . GLN A 1 357 ? -25.947 8.487 3.390 1.00 96.38 357 GLN A CA 1
ATOM 2873 C C . GLN A 1 357 ? -25.765 9.501 4.516 1.00 96.38 357 GLN A C 1
ATOM 2875 O O . GLN A 1 357 ? -25.915 9.148 5.678 1.00 96.38 357 GLN A O 1
ATOM 2880 N N . ARG A 1 358 ? -25.535 10.778 4.186 1.00 97.38 358 ARG A N 1
ATOM 2881 C CA . ARG A 1 358 ? -25.436 11.865 5.176 1.00 97.38 358 ARG A CA 1
ATOM 2882 C C . ARG A 1 358 ? -26.730 12.038 5.972 1.00 97.38 358 ARG A C 1
ATOM 2884 O O . ARG A 1 358 ? -26.682 12.200 7.188 1.00 97.38 358 ARG A O 1
ATOM 2891 N N . GLN A 1 359 ? -27.885 11.968 5.305 1.00 97.19 359 GLN A N 1
ATOM 2892 C CA . GLN A 1 359 ? -29.194 12.032 5.967 1.00 97.19 359 GLN A CA 1
ATOM 2893 C C . GLN A 1 359 ? -29.438 10.825 6.875 1.00 97.19 359 GLN A C 1
ATOM 2895 O O . GLN A 1 359 ? -29.893 10.997 8.004 1.00 97.19 359 GLN A O 1
ATOM 2900 N N . ARG A 1 360 ? -29.126 9.615 6.395 1.00 97.81 360 ARG A N 1
ATOM 2901 C CA . ARG A 1 360 ? -29.233 8.385 7.186 1.00 97.81 360 ARG A CA 1
ATOM 2902 C C . ARG A 1 360 ? -28.326 8.437 8.410 1.00 97.81 360 ARG A C 1
ATOM 2904 O O . ARG A 1 360 ? -28.819 8.225 9.508 1.00 97.81 360 ARG A O 1
ATOM 2911 N N . PHE A 1 361 ? -27.053 8.775 8.221 1.00 98.12 361 PHE A N 1
ATOM 2912 C CA . PHE A 1 361 ? -26.080 8.911 9.301 1.00 98.12 361 PHE A CA 1
ATOM 2913 C C . PHE A 1 361 ? -26.569 9.910 10.349 1.00 98.12 361 PHE A C 1
ATOM 2915 O O . PHE A 1 361 ? -26.720 9.539 11.502 1.00 98.12 361 PHE A O 1
ATOM 2922 N N . SER A 1 362 ? -26.957 11.123 9.932 1.00 97.81 362 SER A N 1
ATOM 2923 C CA . SER A 1 362 ? -27.468 12.154 10.851 1.00 97.81 362 SER A CA 1
ATOM 2924 C C . SER A 1 362 ? -28.682 11.677 11.651 1.00 97.81 362 SER A C 1
ATOM 2926 O O . SER A 1 362 ? -28.742 11.864 12.863 1.00 97.81 362 SER A O 1
ATOM 2928 N N . ARG A 1 363 ? -29.643 11.022 10.988 1.00 97.88 363 ARG A N 1
ATOM 2929 C CA . ARG A 1 363 ? -30.819 10.450 11.652 1.00 97.88 363 ARG A CA 1
ATOM 2930 C C . ARG A 1 363 ? -30.416 9.379 12.665 1.00 97.88 363 ARG A C 1
ATOM 2932 O O . ARG A 1 363 ? -30.873 9.429 13.800 1.00 97.88 363 ARG A O 1
ATOM 2939 N N . ASN A 1 364 ? -29.592 8.420 12.255 1.00 98.31 364 ASN A N 1
ATOM 2940 C CA . ASN A 1 364 ? -29.202 7.296 13.097 1.00 98.31 364 ASN A CA 1
ATOM 2941 C C . ASN A 1 364 ? -28.366 7.770 14.301 1.00 98.31 364 ASN A C 1
ATOM 2943 O O . ASN A 1 364 ? -28.623 7.330 15.419 1.00 98.31 364 ASN A O 1
ATOM 2947 N N . SER A 1 365 ? -27.445 8.720 14.102 1.00 97.75 365 SER A N 1
ATOM 2948 C CA . SER A 1 365 ? -26.682 9.366 15.178 1.00 97.75 365 SER A CA 1
ATOM 2949 C C . SER A 1 365 ? -27.600 10.011 16.214 1.00 97.75 365 SER A C 1
ATOM 2951 O O . SER A 1 365 ? -27.442 9.755 17.402 1.00 97.75 365 SER A O 1
ATOM 2953 N N . GLN A 1 366 ? -28.602 10.781 15.778 1.00 96.81 366 GLN A N 1
ATOM 2954 C CA . GLN A 1 366 ? -29.526 11.473 16.682 1.00 96.81 366 GLN A CA 1
ATOM 2955 C C . GLN A 1 366 ? -30.461 10.514 17.423 1.00 96.81 366 GLN A C 1
ATOM 2957 O O . GLN A 1 366 ? -30.675 10.663 18.624 1.00 96.81 366 GLN A O 1
ATOM 2962 N N . VAL A 1 367 ? -31.031 9.534 16.714 1.00 96.81 367 VAL A N 1
ATOM 2963 C CA . VAL A 1 367 ? -31.988 8.573 17.288 1.00 96.81 367 VAL A CA 1
ATOM 2964 C C . VAL A 1 367 ? -31.318 7.684 18.332 1.00 96.81 367 VAL A C 1
ATOM 2966 O O . VAL A 1 367 ? -31.925 7.394 19.362 1.00 96.81 367 VAL A O 1
ATOM 2969 N N . HIS A 1 368 ? -30.072 7.278 18.091 1.00 95.31 368 HIS A N 1
ATOM 2970 C CA . HIS A 1 368 ? -29.362 6.330 18.945 1.00 95.31 368 HIS A CA 1
ATOM 2971 C C . HIS A 1 368 ? -28.244 6.964 19.778 1.00 95.31 368 HIS A C 1
ATOM 2973 O O . HIS A 1 368 ? -27.433 6.234 20.339 1.00 95.31 368 HIS A O 1
ATOM 2979 N N . ALA A 1 369 ? -28.200 8.296 19.899 1.00 93.75 369 ALA A N 1
ATOM 2980 C CA . ALA A 1 369 ? -27.103 9.017 20.552 1.00 93.75 369 ALA A CA 1
ATOM 2981 C C . ALA A 1 369 ? -26.755 8.461 21.943 1.00 93.75 369 ALA A C 1
ATOM 2983 O O . ALA A 1 369 ? -25.588 8.235 22.231 1.00 93.75 369 ALA A O 1
ATOM 2984 N N . GLN A 1 370 ? -27.767 8.161 22.768 1.00 90.62 370 GLN A N 1
ATOM 2985 C CA . GLN A 1 370 ? -27.574 7.643 24.132 1.00 90.62 370 GLN A CA 1
ATOM 2986 C C . GLN A 1 370 ? -26.899 6.264 24.183 1.00 90.62 370 GLN A C 1
ATOM 2988 O O . GLN A 1 370 ? -26.244 5.951 25.170 1.00 90.62 370 GLN A O 1
ATOM 2993 N N . ILE A 1 371 ? -27.081 5.443 23.146 1.00 90.50 371 ILE A N 1
ATOM 2994 C CA . ILE A 1 371 ? -26.468 4.112 23.033 1.00 90.50 371 ILE A CA 1
ATOM 2995 C C . ILE A 1 371 ? -25.091 4.235 22.371 1.00 90.50 371 ILE A C 1
ATOM 2997 O O . ILE A 1 371 ? -24.129 3.615 22.805 1.00 90.50 371 ILE A O 1
ATOM 3001 N N . LEU A 1 372 ? -24.986 5.065 21.331 1.00 92.50 372 LEU A N 1
ATOM 3002 C CA . LEU A 1 372 ? -23.768 5.229 20.544 1.00 92.50 372 LEU A CA 1
ATOM 3003 C C . LEU A 1 372 ? -22.661 5.963 21.301 1.00 92.50 372 LEU A C 1
ATOM 3005 O O . LEU A 1 372 ? -21.502 5.608 21.138 1.00 92.50 372 LEU A O 1
ATOM 3009 N N . GLU A 1 373 ? -22.988 6.978 22.100 1.00 93.19 373 GLU A N 1
ATOM 3010 C CA . GLU A 1 373 ? -21.995 7.789 22.810 1.00 93.19 373 GLU A CA 1
ATOM 3011 C C . GLU A 1 373 ? -21.028 6.952 23.667 1.00 93.19 373 GLU A C 1
ATOM 3013 O O . GLU A 1 373 ? -19.821 7.087 23.450 1.00 93.19 373 GLU A O 1
ATOM 3018 N N . PRO A 1 374 ? -21.483 6.071 24.585 1.00 86.88 374 PRO A N 1
ATOM 3019 C CA . PRO A 1 374 ? -20.563 5.258 25.377 1.00 86.88 374 PRO A CA 1
ATOM 3020 C C . PRO A 1 374 ? -19.767 4.273 24.512 1.00 86.88 374 PRO A C 1
ATOM 3022 O O . PRO A 1 374 ? -18.551 4.189 24.672 1.00 86.88 374 PRO A O 1
ATOM 3025 N N . ILE A 1 375 ? -20.417 3.606 23.547 1.00 87.25 375 ILE A N 1
ATOM 3026 C CA . ILE A 1 375 ? -19.766 2.632 22.654 1.00 87.25 375 ILE A CA 1
ATOM 3027 C C . ILE A 1 375 ? -18.637 3.302 21.867 1.00 87.25 375 ILE A C 1
ATOM 3029 O O . ILE A 1 375 ? -17.508 2.823 21.859 1.00 87.25 375 ILE A O 1
ATOM 3033 N N . LEU A 1 376 ? -18.924 4.428 21.209 1.00 90.12 376 LEU A N 1
ATOM 3034 C CA . LEU A 1 376 ? -17.956 5.132 20.370 1.00 90.12 376 LEU A CA 1
ATOM 3035 C C . LEU A 1 376 ? -16.859 5.799 21.205 1.00 90.12 376 LEU A C 1
ATOM 3037 O O . LEU A 1 376 ? -15.703 5.775 20.788 1.00 90.12 376 LEU A O 1
ATOM 3041 N N . SER A 1 377 ? -17.181 6.336 22.386 1.00 87.62 377 SER A N 1
ATOM 3042 C CA . SER A 1 377 ? -16.170 6.929 23.272 1.00 87.62 377 SER A CA 1
ATOM 3043 C C . SER A 1 377 ? -15.195 5.874 23.795 1.00 87.62 377 SER A C 1
ATOM 3045 O O . SER A 1 377 ? -13.990 6.103 23.777 1.00 87.62 377 SER A O 1
ATOM 3047 N N . GLN A 1 378 ? -15.684 4.697 24.197 1.00 83.44 378 GLN A N 1
ATOM 3048 C CA . GLN A 1 378 ? -14.834 3.588 24.643 1.00 83.44 378 GLN A CA 1
ATOM 3049 C C . GLN A 1 378 ? -14.027 2.989 23.482 1.00 83.44 378 GLN A C 1
ATOM 3051 O O . GLN A 1 378 ? -12.836 2.717 23.626 1.00 83.44 378 GLN A O 1
ATOM 3056 N N . LEU A 1 379 ? -14.660 2.807 22.320 1.00 85.69 379 LEU A N 1
ATOM 3057 C CA . LEU A 1 379 ? -14.039 2.168 21.164 1.00 85.69 379 LEU A CA 1
ATOM 3058 C C . LEU A 1 379 ? -13.012 3.064 20.462 1.00 85.69 379 LEU A C 1
ATOM 3060 O O . LEU A 1 379 ? -11.956 2.579 20.070 1.00 85.69 379 LEU A O 1
ATOM 3064 N N . ILE A 1 380 ? -13.314 4.344 20.244 1.00 88.44 380 ILE A N 1
ATOM 3065 C CA . ILE A 1 380 ? -12.505 5.253 19.407 1.00 88.44 380 ILE A CA 1
ATOM 3066 C C . ILE A 1 380 ? -11.633 6.176 20.278 1.00 88.44 380 ILE A C 1
ATOM 3068 O O . ILE A 1 380 ? -10.534 6.567 19.866 1.00 88.44 380 ILE A O 1
ATOM 3072 N N . GLY A 1 381 ? -12.084 6.489 21.496 1.00 80.50 381 GLY A N 1
ATOM 3073 C CA . GLY A 1 381 ? -11.422 7.411 22.419 1.00 80.50 381 GLY A CA 1
ATOM 3074 C C . GLY A 1 381 ? -11.612 8.888 22.058 1.00 80.50 381 GLY A C 1
ATOM 3075 O O . GLY A 1 381 ? -12.390 9.238 21.169 1.00 80.50 381 GLY A O 1
ATOM 3076 N N . ASP A 1 382 ? -10.847 9.753 22.735 1.00 76.56 382 ASP A N 1
ATOM 3077 C CA . ASP A 1 382 ? -10.932 11.224 22.619 1.00 76.56 382 ASP A CA 1
ATOM 3078 C C . ASP A 1 382 ? -9.827 11.843 21.734 1.00 76.56 382 ASP A C 1
ATOM 3080 O O . ASP A 1 382 ? -9.774 13.052 21.501 1.00 76.56 382 ASP A O 1
ATOM 3084 N N . ASN A 1 383 ? -8.912 11.019 21.211 1.00 81.44 383 ASN A N 1
ATOM 3085 C CA . ASN A 1 383 ? -7.783 11.480 20.384 1.00 81.44 383 ASN A CA 1
ATOM 3086 C C . ASN A 1 383 ? -8.169 11.797 18.928 1.00 81.44 383 ASN A C 1
ATOM 3088 O O . ASN A 1 383 ? -7.350 12.278 18.146 1.00 81.44 383 ASN A O 1
ATOM 3092 N N . VAL A 1 384 ? -9.415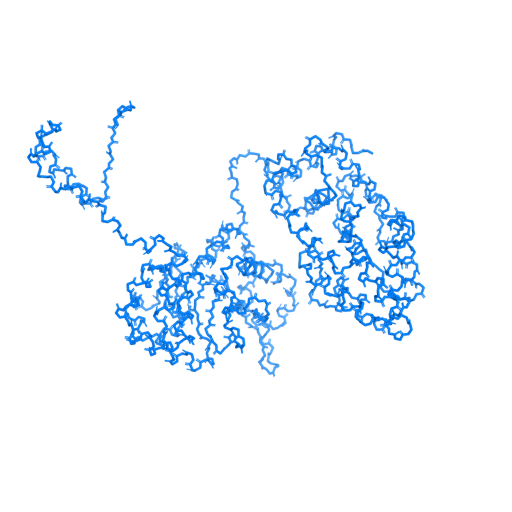 11.524 18.569 1.00 92.00 384 VAL A N 1
ATOM 3093 C CA . VAL A 1 384 ? -10.042 11.831 17.284 1.00 92.00 384 VAL A CA 1
ATOM 3094 C C . VAL A 1 384 ? -10.369 13.327 17.179 1.00 92.00 384 VAL A C 1
ATOM 3096 O O . VAL A 1 384 ? -10.509 14.037 18.179 1.00 92.00 384 VAL A O 1
ATOM 3099 N N . ARG A 1 385 ? -10.481 13.835 15.951 1.00 94.44 385 ARG A N 1
ATOM 3100 C CA . ARG A 1 385 ? -11.043 15.155 15.650 1.00 94.44 385 ARG A CA 1
ATOM 3101 C C . ARG A 1 385 ? -12.252 15.025 14.729 1.00 94.44 385 ARG A C 1
ATOM 3103 O O . ARG A 1 385 ? -12.348 14.096 13.932 1.00 94.44 385 ARG A O 1
ATOM 3110 N N . PHE A 1 386 ? -13.162 15.978 14.860 1.00 94.62 386 PHE A N 1
ATOM 3111 C CA . PHE A 1 386 ? -14.430 16.060 14.160 1.00 94.62 386 PHE A CA 1
ATOM 3112 C C . PHE A 1 386 ? -14.392 17.208 13.151 1.00 94.62 386 PHE A C 1
ATOM 3114 O O . PHE A 1 386 ? -14.008 18.328 13.487 1.00 94.62 386 PHE A O 1
ATOM 3121 N N . GLY A 1 387 ? -14.874 16.971 11.936 1.00 91.31 387 GLY A N 1
ATOM 3122 C CA . GLY A 1 387 ? -14.962 18.012 10.915 1.00 91.31 387 GLY A CA 1
ATOM 3123 C C . GLY A 1 387 ? -13.704 18.224 10.093 1.00 91.31 387 GLY A C 1
ATOM 3124 O O . GLY A 1 387 ? -12.706 17.523 10.217 1.00 91.31 387 GLY A O 1
ATOM 3125 N N . ASP A 1 388 ? -13.803 19.198 9.188 1.00 84.69 388 ASP A N 1
ATOM 3126 C CA . ASP A 1 388 ? -12.792 19.403 8.160 1.00 84.69 388 ASP A CA 1
ATOM 3127 C C . ASP A 1 388 ? -11.436 19.785 8.753 1.00 84.69 388 ASP A C 1
ATOM 3129 O O . ASP A 1 388 ? -11.337 20.657 9.620 1.00 84.69 388 ASP A O 1
ATOM 3133 N N . ARG A 1 389 ? -10.380 19.213 8.171 1.00 86.31 389 ARG A N 1
ATOM 3134 C CA . ARG A 1 389 ? -8.973 19.530 8.455 1.00 86.31 389 ARG A CA 1
ATOM 3135 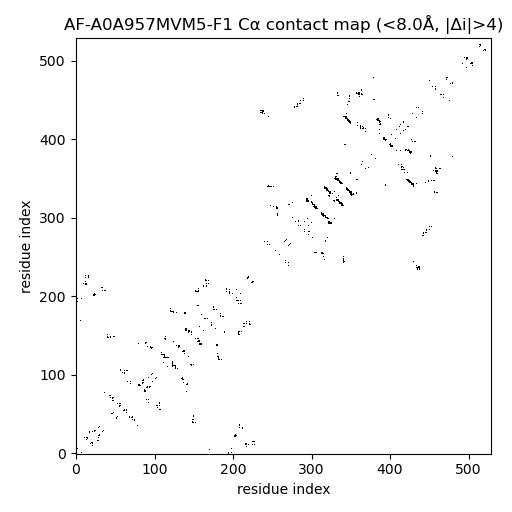C C . ARG A 1 389 ? -8.643 21.029 8.402 1.00 86.31 389 ARG A C 1
ATOM 3137 O O . ARG A 1 389 ? -7.753 21.489 9.105 1.00 86.31 389 ARG A O 1
ATOM 3144 N N . GLU A 1 390 ? -9.398 21.816 7.628 1.00 85.81 390 GLU A N 1
ATOM 3145 C CA . GLU A 1 390 ? -9.265 23.280 7.560 1.00 85.81 390 GLU A CA 1
ATOM 3146 C C . GLU A 1 390 ? -9.568 23.967 8.902 1.00 85.81 390 GLU A C 1
ATOM 3148 O O . GLU A 1 390 ? -9.052 25.053 9.167 1.00 85.81 390 GLU A O 1
ATOM 3153 N N . ASN A 1 391 ? -10.348 23.331 9.780 1.00 86.81 391 ASN A N 1
ATOM 3154 C CA . ASN A 1 391 ? -10.651 23.837 11.118 1.00 86.81 391 ASN A CA 1
ATOM 3155 C C . ASN A 1 391 ? -9.546 23.538 12.134 1.00 86.81 391 ASN A C 1
ATOM 3157 O O . ASN A 1 391 ? -9.615 24.042 13.254 1.00 86.81 391 ASN A O 1
ATOM 3161 N N . LEU A 1 392 ? -8.537 22.746 11.766 1.00 88.56 392 LEU A N 1
ATOM 3162 C CA . LEU A 1 392 ? -7.454 22.335 12.649 1.00 88.56 392 LEU A CA 1
ATOM 3163 C C . LEU A 1 392 ? -6.173 23.129 12.376 1.00 88.56 392 LEU A C 1
ATOM 3165 O O . LEU A 1 392 ? -5.931 23.629 11.273 1.00 88.56 392 LEU A O 1
ATOM 3169 N N . ILE A 1 393 ? -5.353 23.243 13.416 1.00 88.62 393 ILE A N 1
ATOM 3170 C CA . ILE A 1 393 ? -3.975 23.730 13.365 1.00 88.62 393 ILE A CA 1
ATOM 3171 C C . ILE A 1 393 ? -3.049 22.724 14.037 1.00 88.62 393 ILE A C 1
ATOM 3173 O O . ILE A 1 393 ? -3.376 22.189 15.099 1.00 88.62 393 ILE A O 1
ATOM 3177 N N . VAL A 1 394 ? -1.888 22.512 13.419 1.00 86.56 394 VAL A N 1
ATOM 3178 C CA . VAL A 1 394 ? -0.770 21.788 14.025 1.00 86.56 394 VAL A CA 1
ATOM 3179 C C . VAL A 1 394 ? -0.072 22.732 14.999 1.00 86.56 394 VAL A C 1
ATOM 3181 O O . VAL A 1 394 ? 0.305 23.850 14.639 1.00 86.56 394 VAL A O 1
ATOM 3184 N N . GLN A 1 395 ? 0.052 22.307 16.247 1.00 85.19 395 GLN A N 1
ATOM 3185 C CA . GLN A 1 395 ? 0.775 23.016 17.292 1.00 85.19 395 GLN A CA 1
ATOM 3186 C C . GLN A 1 395 ? 2.280 22.720 17.192 1.00 85.19 395 GLN A C 1
ATOM 3188 O O . GLN A 1 395 ? 2.669 21.694 16.634 1.00 85.19 395 GLN A O 1
ATOM 3193 N N . PRO A 1 396 ? 3.153 23.577 17.757 1.00 77.31 396 PRO A N 1
ATOM 3194 C CA . PRO A 1 396 ? 4.603 23.361 17.730 1.00 77.31 396 PRO A CA 1
ATOM 3195 C C . PRO A 1 396 ? 5.084 22.059 18.385 1.00 77.31 396 PRO A C 1
ATOM 3197 O O . PRO A 1 396 ? 6.235 21.685 18.205 1.00 77.31 396 PRO A O 1
ATOM 3200 N N . ASP A 1 397 ? 4.241 21.412 19.190 1.00 77.19 397 ASP A N 1
ATOM 3201 C CA . ASP A 1 397 ? 4.510 20.130 19.846 1.00 77.19 397 ASP A CA 1
ATOM 3202 C C . ASP A 1 397 ? 3.951 18.921 19.069 1.00 77.19 397 ASP A C 1
ATOM 3204 O O . ASP A 1 397 ? 3.899 17.822 19.616 1.00 77.19 397 ASP A O 1
ATOM 3208 N N . GLY A 1 398 ? 3.500 19.121 17.824 1.00 77.25 398 GLY A N 1
ATOM 3209 C CA . GLY A 1 398 ? 2.922 18.081 16.966 1.00 77.25 398 GLY A CA 1
ATOM 3210 C C . GLY A 1 398 ? 1.444 17.781 17.239 1.00 77.25 398 GLY A C 1
ATOM 3211 O O . GLY A 1 398 ? 0.826 17.005 16.510 1.00 77.25 398 GLY A O 1
ATOM 3212 N N . THR A 1 399 ? 0.833 18.405 18.254 1.00 84.38 399 THR A N 1
ATOM 3213 C CA . THR A 1 399 ? -0.581 18.177 18.585 1.00 84.38 399 THR A CA 1
ATOM 3214 C C . THR A 1 399 ? -1.534 18.978 17.693 1.00 84.38 399 THR A C 1
ATOM 3216 O O . THR A 1 399 ? -1.150 19.941 17.033 1.00 84.38 399 THR A O 1
ATOM 3219 N N . PHE A 1 400 ? -2.813 18.590 17.668 1.00 87.62 400 PHE A N 1
ATOM 3220 C CA . PHE A 1 400 ? -3.842 19.236 16.848 1.00 87.62 400 PHE A CA 1
ATOM 3221 C C . PHE A 1 400 ? -4.895 19.918 17.718 1.00 87.62 400 PHE A C 1
ATOM 3223 O O . PHE A 1 400 ? -5.513 19.266 18.570 1.00 87.62 400 PHE A O 1
ATOM 3230 N N . ALA A 1 401 ? -5.153 21.197 17.437 1.00 89.44 401 ALA A N 1
ATOM 3231 C CA . ALA A 1 401 ? -6.198 21.994 18.077 1.00 89.44 401 ALA A CA 1
ATOM 3232 C C . ALA A 1 401 ? -7.137 22.625 17.041 1.00 89.44 401 ALA A C 1
ATOM 3234 O O . ALA A 1 401 ? -6.734 22.889 15.907 1.00 89.44 401 ALA A O 1
ATOM 3235 N N . TYR A 1 402 ? -8.373 22.917 17.442 1.00 91.56 402 TYR A N 1
ATOM 3236 C CA . TYR A 1 402 ? -9.313 23.654 16.602 1.00 91.56 402 TYR A CA 1
ATOM 3237 C C . TYR A 1 402 ? -8.966 25.143 16.570 1.00 91.56 402 TYR A C 1
ATOM 3239 O O . TYR A 1 402 ? -8.620 25.744 17.589 1.00 91.56 402 TYR A O 1
ATOM 3247 N N . ARG A 1 403 ? -9.092 25.767 15.396 1.00 90.50 403 ARG A N 1
ATOM 3248 C CA . ARG A 1 403 ? -8.791 27.193 15.174 1.00 90.50 403 ARG A CA 1
ATOM 3249 C C . ARG A 1 403 ? -9.645 28.130 16.019 1.00 90.50 403 ARG A C 1
ATOM 3251 O O . ARG A 1 403 ? -9.190 29.217 16.361 1.00 90.50 403 ARG A O 1
ATOM 3258 N N . ASP A 1 404 ? -10.872 27.728 16.330 1.00 90.62 404 ASP A N 1
ATOM 3259 C CA . ASP A 1 404 ? -11.798 28.487 17.173 1.00 90.62 404 ASP A CA 1
ATOM 3260 C C . ASP A 1 404 ? -11.642 28.182 18.675 1.00 90.62 404 ASP A C 1
ATOM 3262 O O . ASP A 1 404 ? -12.331 28.791 19.493 1.00 90.62 404 ASP A O 1
ATOM 3266 N N . GLY A 1 405 ? -10.723 27.279 19.039 1.00 89.06 405 GLY A N 1
ATOM 3267 C CA . GLY A 1 405 ? -10.490 26.841 20.414 1.00 89.06 405 GLY A CA 1
ATOM 3268 C C . GLY A 1 405 ? -11.572 25.917 20.974 1.00 89.06 405 GLY A C 1
ATOM 3269 O O . GLY A 1 405 ? -11.628 25.742 22.189 1.00 89.06 405 GLY A O 1
ATOM 3270 N N . SER A 1 406 ? -12.451 25.366 20.131 1.00 89.62 406 SER A N 1
ATOM 3271 C CA . SER A 1 406 ? -13.452 24.387 20.561 1.00 89.62 406 SER A CA 1
ATOM 3272 C C . SER A 1 406 ? -12.833 23.024 20.897 1.00 89.62 406 SER A C 1
ATOM 3274 O O . SER A 1 406 ? -11.762 22.672 20.410 1.00 89.62 406 SER A O 1
ATOM 3276 N N . GLU A 1 407 ? -13.530 22.250 21.730 1.00 89.62 407 GLU A N 1
ATOM 3277 C CA . GLU A 1 407 ? -13.204 20.856 22.067 1.00 89.62 407 GLU A CA 1
ATOM 3278 C C . GLU A 1 407 ? -14.480 20.006 21.934 1.00 89.62 407 GLU A C 1
ATOM 3280 O O . GLU A 1 407 ? -15.101 19.648 22.937 1.00 89.62 407 GLU A O 1
ATOM 3285 N N . PRO A 1 408 ? -14.949 19.763 20.695 1.00 92.19 408 PRO A N 1
ATOM 3286 C CA . PRO A 1 408 ? -16.173 19.014 20.457 1.00 92.19 408 PRO A CA 1
ATOM 3287 C C . PRO A 1 408 ? -16.101 17.594 21.014 1.00 92.19 408 PRO A C 1
ATOM 3289 O O . PRO A 1 408 ? -15.076 16.921 20.915 1.00 92.19 408 PRO A O 1
ATOM 3292 N N . THR A 1 409 ? -17.223 17.139 21.565 1.00 93.31 409 THR A N 1
ATOM 3293 C CA . THR A 1 409 ? -17.370 15.807 22.172 1.00 93.31 409 THR A CA 1
ATOM 3294 C C . THR A 1 409 ? -18.177 14.868 21.279 1.00 93.31 409 THR A C 1
ATOM 3296 O O . THR A 1 409 ? -18.903 15.311 20.386 1.00 93.31 409 THR A O 1
ATOM 3299 N N . TRP A 1 410 ? -18.130 13.564 21.566 1.00 93.81 410 TRP A N 1
ATOM 3300 C CA . TRP A 1 410 ? -19.009 12.580 20.925 1.00 93.81 410 TRP A CA 1
ATOM 3301 C C . TRP A 1 410 ? -20.493 12.932 21.059 1.00 93.81 410 TRP A C 1
ATOM 3303 O O . TRP A 1 410 ? -21.226 12.829 20.077 1.00 93.81 410 TRP A O 1
ATOM 3313 N N . ALA A 1 411 ? -20.931 13.416 22.225 1.00 94.44 411 ALA A N 1
ATOM 3314 C CA . ALA A 1 411 ? -22.306 13.864 22.435 1.00 94.44 411 ALA A CA 1
ATOM 3315 C C . ALA A 1 411 ? -22.696 15.002 21.476 1.00 94.44 411 ALA A C 1
ATOM 3317 O O . ALA A 1 411 ? -23.761 14.964 20.859 1.00 94.44 411 ALA A O 1
ATOM 3318 N N . GLU A 1 412 ? -21.829 16.006 21.318 1.00 95.12 412 GLU A N 1
ATOM 3319 C CA . GLU A 1 412 ? -22.061 17.122 20.394 1.00 95.12 412 GLU A CA 1
ATOM 3320 C C . GLU A 1 412 ? -22.036 16.668 18.930 1.00 95.12 412 GLU A C 1
ATOM 3322 O O . GLU A 1 412 ? -22.891 17.078 18.141 1.00 95.12 412 GLU A O 1
ATOM 3327 N N . PHE A 1 413 ? -21.094 15.792 18.572 1.00 96.44 413 PHE A N 1
ATOM 3328 C CA . PHE A 1 413 ? -21.000 15.223 17.233 1.00 96.44 413 PHE A CA 1
ATOM 3329 C C . PHE A 1 413 ? -22.242 14.401 16.873 1.00 96.44 413 PHE A C 1
ATOM 3331 O O . PHE A 1 413 ? -22.794 14.575 15.793 1.00 96.44 413 PHE A O 1
ATOM 3338 N N . LEU A 1 414 ? -22.726 13.537 17.768 1.00 96.81 414 LEU A N 1
ATOM 3339 C CA . LEU A 1 414 ? -23.892 12.685 17.511 1.00 96.81 414 LEU A CA 1
ATOM 3340 C C . LEU A 1 414 ? -25.204 13.478 17.426 1.00 96.81 414 LEU A C 1
ATOM 3342 O O . LEU A 1 414 ? -26.125 13.064 16.719 1.00 96.81 414 LEU A O 1
ATOM 3346 N N . GLN A 1 415 ? -25.291 14.626 18.105 1.00 97.00 415 GLN A N 1
ATOM 3347 C CA . GLN A 1 415 ? -26.442 15.525 17.999 1.00 97.00 415 GLN A CA 1
ATOM 3348 C C . GLN A 1 415 ? -26.528 16.212 16.631 1.00 97.00 415 GLN A C 1
ATOM 3350 O O . GLN A 1 415 ? -27.625 16.346 16.081 1.00 97.00 415 GLN A O 1
ATOM 3355 N N . ASP A 1 416 ? -25.398 16.643 16.067 1.00 96.25 416 ASP A N 1
ATOM 3356 C CA . ASP A 1 416 ? -25.355 17.282 14.749 1.00 96.25 416 ASP A CA 1
ATOM 3357 C C . ASP A 1 416 ? -24.059 16.948 13.990 1.00 96.25 416 ASP A C 1
ATOM 3359 O O . ASP A 1 416 ? -23.164 17.790 13.866 1.00 96.25 416 ASP A O 1
ATOM 3363 N N . PRO A 1 417 ? -23.952 15.742 13.406 1.00 96.31 417 PRO A N 1
ATOM 3364 C CA . PRO A 1 417 ? -22.743 15.351 12.683 1.00 96.31 417 PRO A CA 1
ATOM 3365 C C . PRO A 1 417 ? -22.551 16.169 11.402 1.00 96.31 417 PRO A C 1
ATOM 3367 O O . PRO A 1 417 ? -21.440 16.282 10.883 1.00 96.31 417 PRO A O 1
ATOM 3370 N N . SER A 1 418 ? -23.623 16.784 10.889 1.00 94.88 418 SER A N 1
ATOM 3371 C CA . SER A 1 418 ? -23.576 17.618 9.691 1.00 94.88 418 SER A CA 1
ATOM 3372 C C . SER A 1 418 ? -22.792 18.912 9.911 1.00 94.88 418 SER A C 1
ATOM 3374 O O . SER A 1 418 ? -22.078 19.340 9.000 1.00 94.88 418 SER A O 1
ATOM 3376 N N . ARG A 1 419 ? -22.834 19.470 11.133 1.00 94.25 419 ARG A N 1
ATOM 3377 C CA . ARG A 1 419 ? -21.979 20.588 11.567 1.00 94.25 419 ARG A CA 1
ATOM 3378 C C . ARG A 1 419 ? -20.492 20.257 11.438 1.00 94.25 419 ARG A C 1
ATOM 3380 O O . ARG A 1 419 ? -19.699 21.144 11.143 1.00 94.25 419 ARG A O 1
ATOM 3387 N N . PHE A 1 420 ? -20.137 18.988 11.607 1.00 94.75 420 PHE A N 1
ATOM 3388 C CA . PHE A 1 420 ? -18.774 18.467 11.513 1.00 94.75 420 PHE A CA 1
ATOM 3389 C C . PHE A 1 420 ? -18.523 17.755 10.180 1.00 94.75 420 PHE A C 1
ATOM 3391 O O . PHE A 1 420 ? -17.760 16.801 10.116 1.00 94.75 420 PHE A O 1
ATOM 3398 N N . ASN A 1 421 ? -19.226 18.145 9.114 1.00 94.62 421 ASN A N 1
ATOM 3399 C CA . ASN A 1 421 ? -19.120 17.561 7.774 1.00 94.62 421 ASN A CA 1
ATOM 3400 C C . ASN A 1 421 ? -19.251 16.017 7.697 1.00 94.62 421 ASN A C 1
ATOM 3402 O O . ASN A 1 421 ? -19.016 15.432 6.639 1.00 94.62 421 ASN A O 1
ATOM 3406 N N . ASN A 1 422 ? -19.736 15.355 8.753 1.00 96.06 422 ASN A N 1
ATOM 3407 C CA . ASN A 1 422 ? -19.694 13.900 8.928 1.00 96.06 422 ASN A CA 1
ATOM 3408 C C . ASN A 1 422 ? -18.265 13.335 8.798 1.00 96.06 422 ASN A C 1
ATOM 3410 O O . ASN A 1 422 ? -18.069 12.320 8.128 1.00 96.06 422 ASN A O 1
ATOM 3414 N N . ASP A 1 423 ? -17.287 14.027 9.382 1.00 96.25 423 ASP A N 1
ATOM 3415 C CA . ASP A 1 423 ? -15.869 13.657 9.389 1.00 96.25 423 ASP A CA 1
ATOM 3416 C C . ASP A 1 423 ? -15.408 13.362 10.821 1.00 96.25 423 ASP A C 1
ATOM 3418 O O . ASP A 1 423 ? -15.703 14.129 11.744 1.00 96.25 423 ASP A O 1
ATOM 3422 N N . VAL A 1 424 ? -14.727 12.231 10.983 1.00 97.31 424 VAL A N 1
ATOM 3423 C CA . VAL A 1 424 ? -14.186 11.717 12.240 1.00 97.31 424 VAL A CA 1
ATOM 3424 C C . VAL A 1 424 ? -12.820 11.109 11.938 1.00 97.31 424 VAL A C 1
ATOM 3426 O O . VAL A 1 424 ? -12.741 10.013 11.378 1.00 97.31 424 VAL A O 1
ATOM 3429 N N . SER A 1 425 ? -11.743 11.798 12.301 1.00 96.81 425 SER A N 1
ATOM 3430 C CA . SER A 1 425 ? -10.407 11.456 11.811 1.00 96.81 425 SER A CA 1
ATOM 3431 C C . SER A 1 425 ? -9.315 11.572 12.869 1.00 96.81 425 SER A C 1
ATOM 3433 O O . SER A 1 425 ? -9.389 12.378 13.797 1.00 96.81 425 SER A O 1
ATOM 3435 N N . TYR A 1 426 ? -8.272 10.764 12.705 1.00 94.75 426 TYR A N 1
ATOM 3436 C CA . TYR A 1 426 ? -7.004 10.911 13.407 1.00 94.75 426 TYR A CA 1
ATOM 3437 C C . TYR A 1 426 ? -6.000 11.630 12.512 1.00 94.75 426 TYR A C 1
ATOM 3439 O O . TYR A 1 426 ? -6.031 11.504 11.285 1.00 94.75 426 TYR A O 1
ATOM 3447 N N . PHE A 1 427 ? -5.085 12.351 13.151 1.00 93.44 427 PHE A N 1
ATOM 3448 C CA . PHE A 1 427 ? -4.110 13.197 12.481 1.00 93.44 427 PHE A CA 1
ATOM 3449 C C . PHE A 1 427 ? -2.698 12.900 12.987 1.00 93.44 427 PHE A C 1
ATOM 3451 O O . PHE A 1 427 ? -2.501 12.559 14.156 1.00 93.44 427 PHE A O 1
ATOM 3458 N N . LEU A 1 428 ? -1.727 13.026 12.089 1.00 92.31 428 LEU A N 1
ATOM 3459 C CA . LEU A 1 428 ? -0.298 12.906 12.353 1.00 92.31 428 LEU A CA 1
ATOM 3460 C C . LEU A 1 428 ? 0.426 14.109 11.757 1.00 92.31 428 LEU A C 1
ATOM 3462 O O . LEU A 1 428 ? 0.175 14.478 10.603 1.00 92.31 428 LEU A O 1
ATOM 3466 N N . ALA A 1 429 ? 1.325 14.706 12.538 1.00 91.06 429 ALA A N 1
ATOM 3467 C CA . ALA A 1 429 ? 2.215 15.737 12.034 1.00 91.06 429 ALA A CA 1
ATOM 3468 C C . ALA A 1 429 ? 3.285 15.106 11.115 1.00 91.06 429 ALA A C 1
ATOM 3470 O O . ALA A 1 429 ? 3.642 13.937 11.293 1.00 91.06 429 ALA A O 1
ATOM 3471 N N . PRO A 1 430 ? 3.829 15.853 10.136 1.00 91.44 430 PRO A N 1
ATOM 3472 C CA . PRO A 1 430 ? 4.893 15.372 9.260 1.00 91.44 430 PRO A CA 1
ATOM 3473 C C . PRO A 1 430 ? 6.112 14.856 10.025 1.00 91.44 430 PRO A C 1
ATOM 3475 O O . PRO A 1 430 ? 6.698 13.854 9.631 1.00 91.44 430 PRO A O 1
ATOM 3478 N N . GLU A 1 431 ? 6.462 15.521 11.127 1.00 87.44 431 GLU A N 1
ATOM 3479 C CA . GLU A 1 431 ? 7.587 15.159 11.994 1.00 87.44 431 GLU A CA 1
ATOM 3480 C C . GLU A 1 431 ? 7.397 13.752 12.577 1.00 87.44 431 GLU A C 1
ATOM 3482 O O . GLU A 1 431 ? 8.262 12.896 12.399 1.00 87.44 431 GLU A O 1
ATOM 3487 N N . ASP A 1 432 ? 6.214 13.467 13.131 1.00 85.88 432 ASP A N 1
ATOM 3488 C CA . ASP A 1 432 ? 5.873 12.139 13.652 1.00 85.88 432 ASP A CA 1
ATOM 3489 C C . ASP A 1 432 ? 5.840 11.082 12.542 1.00 85.88 432 ASP A C 1
ATOM 3491 O O . ASP A 1 432 ? 6.290 9.953 12.727 1.00 85.88 432 ASP A O 1
ATOM 3495 N N . LEU A 1 433 ? 5.300 11.428 11.368 1.00 90.00 433 LEU A N 1
ATOM 3496 C CA . LEU A 1 433 ? 5.130 10.474 10.271 1.00 90.00 433 LEU A CA 1
ATOM 3497 C C . LEU A 1 433 ? 6.467 10.041 9.653 1.00 90.00 433 LEU A C 1
ATOM 3499 O O . LEU A 1 433 ? 6.591 8.902 9.203 1.00 90.00 433 LEU A O 1
ATOM 3503 N N . VAL A 1 434 ? 7.459 10.936 9.613 1.00 88.25 434 VAL A N 1
ATOM 3504 C CA . VAL A 1 434 ? 8.808 10.630 9.104 1.00 88.25 434 VAL A CA 1
ATOM 3505 C C . VAL A 1 434 ? 9.560 9.679 10.036 1.00 88.25 434 VAL A C 1
ATOM 3507 O O . VAL A 1 434 ? 10.375 8.875 9.573 1.00 88.25 434 VAL A O 1
ATOM 3510 N N . GLU A 1 435 ? 9.299 9.757 11.338 1.00 83.94 435 GLU A N 1
ATOM 3511 C CA . GLU A 1 435 ? 9.904 8.874 12.338 1.00 83.94 435 GLU A CA 1
ATOM 3512 C C . GLU A 1 435 ? 9.150 7.547 12.491 1.00 83.94 435 GLU A C 1
ATOM 3514 O O . GLU A 1 435 ? 9.722 6.563 12.961 1.00 83.94 435 GLU A O 1
ATOM 3519 N N . LEU A 1 436 ? 7.881 7.496 12.075 1.00 80.56 436 LEU A N 1
ATOM 3520 C CA . LEU A 1 436 ? 7.034 6.325 12.246 1.00 80.56 436 LEU A CA 1
ATOM 3521 C C . LEU A 1 436 ? 7.389 5.214 11.254 1.00 80.56 436 LEU A C 1
ATOM 3523 O O . LEU A 1 436 ? 7.259 5.368 10.037 1.00 80.56 436 LEU A O 1
ATOM 3527 N N . GLU A 1 437 ? 7.786 4.060 11.792 1.00 85.25 437 GLU A N 1
ATOM 3528 C CA . GLU A 1 437 ? 8.056 2.870 10.990 1.00 85.25 437 GLU A CA 1
ATOM 3529 C C . GLU A 1 437 ? 6.830 2.456 10.169 1.00 85.25 437 GLU A C 1
ATOM 3531 O O . GLU A 1 437 ? 5.682 2.631 10.580 1.00 85.25 437 GLU A O 1
ATOM 3536 N N . GLU A 1 438 ? 7.079 1.876 8.997 1.00 85.81 438 GLU A N 1
ATOM 3537 C CA . GLU A 1 438 ? 6.026 1.489 8.061 1.00 85.81 438 GLU A CA 1
ATOM 3538 C C . GLU A 1 438 ? 4.990 0.549 8.684 1.00 85.81 438 GLU A C 1
ATOM 3540 O O . GLU A 1 438 ? 3.794 0.831 8.613 1.00 85.81 438 GLU A O 1
ATOM 3545 N N . ASP A 1 439 ? 5.444 -0.523 9.337 1.00 80.25 439 ASP A N 1
ATOM 3546 C CA . ASP A 1 439 ? 4.557 -1.483 9.992 1.00 80.25 439 ASP A CA 1
ATOM 3547 C C . ASP A 1 439 ? 3.726 -0.800 11.079 1.00 80.25 439 ASP A C 1
ATOM 3549 O O . ASP A 1 439 ? 2.516 -1.000 11.144 1.00 80.25 439 ASP A O 1
ATOM 3553 N N . ALA A 1 440 ? 4.338 0.087 11.870 1.00 80.88 440 ALA A N 1
ATOM 3554 C CA . ALA A 1 440 ? 3.642 0.844 12.905 1.00 80.88 440 ALA A CA 1
ATOM 3555 C C . ALA A 1 440 ? 2.574 1.783 12.317 1.00 80.88 440 ALA A C 1
ATOM 3557 O O . ALA A 1 440 ? 1.484 1.910 12.879 1.00 80.88 440 ALA A O 1
ATOM 3558 N N . LEU A 1 441 ? 2.843 2.408 11.167 1.00 93.38 441 LEU A N 1
ATOM 3559 C CA . LEU A 1 441 ? 1.851 3.204 10.449 1.00 93.38 441 LEU A CA 1
ATOM 3560 C C . LEU A 1 441 ? 0.713 2.331 9.900 1.00 93.38 441 LEU A C 1
ATOM 3562 O O . LEU A 1 441 ? -0.453 2.701 10.035 1.00 93.38 441 LEU A O 1
ATOM 3566 N N . VAL A 1 442 ? 1.028 1.172 9.312 1.00 92.44 442 VAL A N 1
ATOM 3567 C CA . VAL A 1 442 ? 0.022 0.216 8.823 1.00 92.44 442 VAL A CA 1
ATOM 3568 C C . VAL A 1 442 ? -0.860 -0.273 9.971 1.00 92.44 442 VAL A C 1
ATOM 3570 O O . VAL A 1 442 ? -2.080 -0.241 9.822 1.00 92.44 442 VAL A O 1
ATOM 3573 N N . GLU A 1 443 ? -0.287 -0.665 11.115 1.00 82.31 443 GLU A N 1
ATOM 3574 C CA . GLU A 1 443 ? -1.056 -1.056 12.306 1.00 82.31 443 GLU A CA 1
ATOM 3575 C C . GLU A 1 443 ? -1.955 0.075 12.788 1.00 82.31 443 GLU A C 1
ATOM 3577 O O . GLU A 1 443 ? -3.136 -0.139 13.051 1.00 82.31 443 GLU A O 1
ATOM 3582 N N . ARG A 1 444 ? -1.419 1.296 12.872 1.00 91.25 444 ARG A N 1
ATOM 3583 C CA . ARG A 1 444 ? -2.167 2.453 13.362 1.00 91.25 444 ARG A CA 1
ATOM 3584 C C . ARG A 1 444 ? -3.369 2.771 12.478 1.00 91.25 444 ARG A C 1
ATOM 3586 O O . ARG A 1 444 ? -4.465 3.009 12.989 1.00 91.25 444 ARG A O 1
ATOM 3593 N N . VAL A 1 445 ? -3.188 2.762 11.157 1.00 97.44 445 VAL A N 1
ATOM 3594 C CA . VAL A 1 445 ? -4.292 2.983 10.212 1.00 97.44 445 VAL A CA 1
ATOM 3595 C C . VAL A 1 445 ? -5.281 1.816 10.253 1.00 97.44 445 VAL A C 1
ATOM 3597 O O . VAL A 1 445 ? -6.489 2.051 10.247 1.00 97.44 445 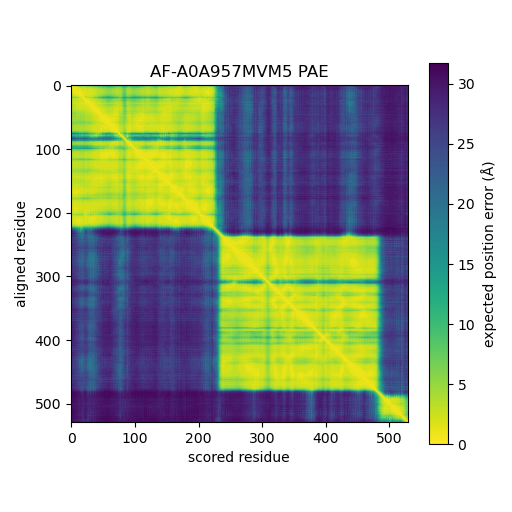VAL A O 1
ATOM 3600 N N . LEU A 1 446 ? -4.794 0.573 10.326 1.00 95.00 446 LEU A N 1
ATOM 3601 C CA . LEU A 1 446 ? -5.632 -0.621 10.433 1.00 95.00 446 LEU A CA 1
ATOM 3602 C C . LEU A 1 446 ? -6.526 -0.571 11.677 1.00 95.00 446 LEU A C 1
ATOM 3604 O O . LEU A 1 446 ? -7.739 -0.727 11.551 1.00 95.00 446 LEU A O 1
ATOM 3608 N N . ASP A 1 447 ? -5.950 -0.314 12.852 1.00 89.06 447 ASP A N 1
ATOM 3609 C CA . ASP A 1 447 ? -6.679 -0.188 14.118 1.00 89.06 447 ASP A CA 1
ATOM 3610 C C . ASP A 1 447 ? -7.718 0.939 14.049 1.00 89.06 447 ASP A C 1
ATOM 3612 O O . ASP A 1 447 ? -8.890 0.733 14.366 1.00 89.06 447 ASP A O 1
ATOM 3616 N N . SER A 1 448 ? -7.338 2.091 13.492 1.00 95.88 448 SER A N 1
ATOM 3617 C CA . SER A 1 448 ? -8.262 3.213 13.293 1.00 95.88 448 SER A CA 1
ATOM 3618 C C . SER A 1 448 ? -9.445 2.838 12.408 1.00 95.88 448 SER A C 1
ATOM 3620 O O . SER A 1 448 ? -10.587 3.148 12.730 1.00 95.88 448 SER A O 1
ATOM 3622 N N . PHE A 1 449 ? -9.203 2.146 11.295 1.00 98.50 449 PHE A N 1
ATOM 3623 C CA . PHE A 1 449 ? -10.266 1.703 10.395 1.00 98.50 449 PHE A CA 1
ATOM 3624 C C . PHE A 1 449 ? -11.177 0.661 11.039 1.00 98.50 449 PHE A C 1
ATOM 3626 O O . PHE A 1 449 ? -12.387 0.726 10.829 1.0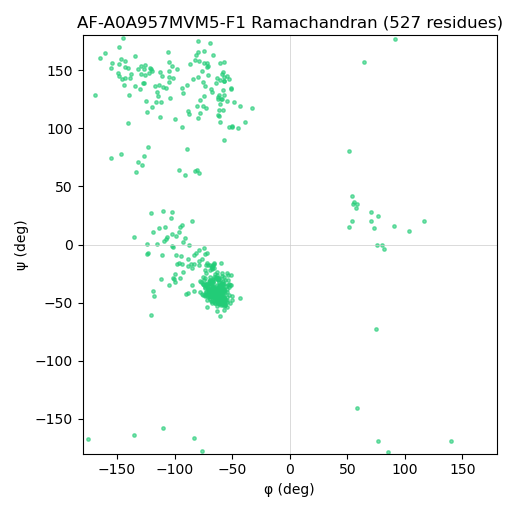0 98.50 449 PHE A O 1
ATOM 3633 N N . ARG A 1 450 ? -10.637 -0.246 11.864 1.00 96.44 450 ARG A N 1
ATOM 3634 C CA . ARG A 1 450 ? -11.447 -1.197 12.640 1.00 96.44 450 ARG A CA 1
ATOM 3635 C C . ARG A 1 450 ? -12.338 -0.473 13.653 1.00 96.44 450 ARG A C 1
ATOM 3637 O O . ARG A 1 450 ? -13.525 -0.783 13.727 1.00 96.44 450 ARG A O 1
ATOM 3644 N N . ARG A 1 451 ? -11.806 0.518 14.375 1.00 95.38 451 ARG A N 1
ATOM 3645 C CA . ARG A 1 451 ? -12.550 1.311 15.376 1.00 95.38 451 ARG A CA 1
ATOM 3646 C C . ARG A 1 451 ? -13.580 2.255 14.759 1.00 95.38 451 ARG A C 1
ATOM 3648 O O . ARG A 1 451 ? -14.624 2.494 15.352 1.00 95.38 451 ARG A O 1
ATOM 3655 N N . LEU A 1 452 ? -13.317 2.772 13.558 1.00 98.38 452 LEU A N 1
ATOM 3656 C CA . LEU A 1 452 ? -14.210 3.696 12.847 1.00 98.38 452 LEU A CA 1
ATOM 3657 C C . LEU A 1 452 ? -15.249 2.990 11.962 1.00 98.38 452 LEU A C 1
ATOM 3659 O O . LEU A 1 452 ? -16.205 3.625 11.514 1.00 98.38 452 LEU A O 1
ATOM 3663 N N . PHE A 1 453 ? -15.112 1.685 11.711 1.00 98.56 453 PHE A N 1
ATOM 3664 C CA . PHE A 1 453 ? -16.058 0.925 10.889 1.00 98.56 453 PHE A CA 1
ATOM 3665 C C . PHE A 1 453 ? -17.524 0.972 11.375 1.00 98.56 453 PHE A C 1
ATOM 3667 O O . PHE A 1 453 ? -18.409 1.061 10.521 1.00 98.56 453 PHE A O 1
ATOM 3674 N N . PRO A 1 454 ? -17.842 1.025 12.685 1.00 98.00 454 PRO A N 1
ATOM 3675 C CA . PRO A 1 454 ? -19.212 1.252 13.150 1.00 98.00 454 PRO A CA 1
ATOM 3676 C C . PRO A 1 454 ? -19.879 2.506 12.568 1.00 98.00 454 PRO A C 1
ATOM 3678 O O . PRO A 1 454 ? -21.084 2.503 12.326 1.00 98.00 454 PRO A O 1
ATOM 3681 N N . LEU A 1 455 ? -19.114 3.558 12.252 1.00 98.56 455 LEU A N 1
ATOM 3682 C CA . LEU A 1 455 ? -19.644 4.756 11.591 1.00 98.56 455 LEU A CA 1
ATOM 3683 C C . LEU A 1 455 ? -20.059 4.478 10.137 1.00 98.56 455 LEU A C 1
ATOM 3685 O O . LEU A 1 455 ? -21.019 5.066 9.636 1.00 98.56 455 LEU A O 1
ATOM 3689 N N . VAL A 1 456 ? -19.390 3.535 9.464 1.00 98.56 456 VAL A N 1
ATOM 3690 C CA . VAL A 1 456 ? -19.800 3.037 8.142 1.00 98.56 456 VAL A CA 1
ATOM 3691 C C . VAL A 1 456 ? -21.130 2.296 8.249 1.00 98.56 456 VAL A C 1
ATOM 3693 O O . VAL A 1 456 ? -22.031 2.557 7.451 1.00 98.56 456 VAL A O 1
ATOM 3696 N N . LEU A 1 457 ? -21.294 1.420 9.244 1.00 98.19 457 LEU A N 1
ATOM 3697 C CA . LEU A 1 457 ? -22.567 0.731 9.496 1.00 98.19 457 LEU A CA 1
ATOM 3698 C C . LEU A 1 457 ? -23.685 1.739 9.789 1.00 98.19 457 LEU A C 1
ATOM 3700 O O . LEU A 1 457 ? -24.756 1.673 9.182 1.00 98.19 457 LEU A O 1
ATOM 3704 N N . LEU A 1 458 ? -23.394 2.754 10.607 1.00 97.88 458 LEU A N 1
ATOM 3705 C CA . LEU A 1 458 ? -24.314 3.844 10.926 1.00 97.88 458 LEU A CA 1
ATOM 3706 C C . LEU A 1 458 ? -24.768 4.625 9.679 1.00 97.88 458 LEU A C 1
ATOM 3708 O O . LEU A 1 458 ? -25.916 5.064 9.608 1.00 97.88 458 LEU A O 1
ATOM 3712 N N . ALA A 1 459 ? -23.893 4.780 8.682 1.00 97.75 459 ALA A N 1
ATOM 3713 C CA . ALA A 1 459 ? -24.179 5.478 7.427 1.00 97.75 459 ALA A CA 1
ATOM 3714 C C . ALA A 1 459 ? -24.840 4.597 6.349 1.00 97.75 459 ALA A C 1
ATOM 3716 O O . ALA A 1 459 ? -25.391 5.122 5.374 1.00 97.75 459 ALA A O 1
ATOM 3717 N N . THR A 1 460 ? -24.793 3.270 6.486 1.00 96.50 460 THR A N 1
ATOM 3718 C CA . THR A 1 460 ? -25.210 2.327 5.432 1.00 96.50 460 THR A CA 1
ATOM 3719 C C . THR A 1 460 ? -26.470 1.541 5.781 1.00 96.50 460 THR A C 1
ATOM 3721 O O . THR A 1 460 ? -27.250 1.242 4.874 1.00 96.50 460 THR A O 1
ATOM 3724 N N . LEU A 1 461 ? -26.724 1.284 7.065 1.00 96.50 461 LEU A N 1
ATOM 3725 C CA . LEU A 1 461 ? -27.864 0.509 7.549 1.00 96.50 461 LEU A CA 1
ATOM 3726 C C . LEU A 1 461 ? -28.979 1.408 8.087 1.00 96.50 461 LEU A C 1
ATOM 3728 O O . LEU A 1 461 ? -28.728 2.439 8.709 1.00 96.50 461 LEU A O 1
ATOM 3732 N N . ASP A 1 462 ? -30.232 1.019 7.856 1.00 94.94 462 ASP A N 1
ATOM 3733 C CA . ASP A 1 462 ? -31.374 1.748 8.417 1.00 94.94 462 ASP A CA 1
ATOM 3734 C C . ASP A 1 462 ? -31.599 1.432 9.906 1.00 94.94 462 ASP A C 1
ATOM 3736 O O . ASP A 1 462 ? -31.984 2.336 10.636 1.00 94.94 462 ASP A O 1
ATOM 3740 N N . GLU A 1 463 ? -31.269 0.213 10.351 1.00 95.06 463 GLU A N 1
ATOM 3741 C CA . GLU A 1 463 ? -31.309 -0.242 11.753 1.00 95.06 463 GLU A CA 1
ATOM 3742 C C . GLU A 1 463 ? -29.906 -0.745 12.163 1.00 95.06 463 GLU A C 1
ATOM 3744 O O . GLU A 1 463 ? -29.605 -1.929 12.010 1.00 95.06 463 GLU A O 1
ATOM 3749 N N . PRO A 1 464 ? -28.995 0.149 12.587 1.00 96.06 464 PRO A N 1
ATOM 3750 C CA . PRO A 1 464 ? -27.562 -0.156 12.655 1.00 96.06 464 PRO A CA 1
ATOM 3751 C C . PRO A 1 464 ? -27.099 -0.783 13.979 1.00 96.06 464 PRO A C 1
ATOM 3753 O O . PRO A 1 464 ? -26.017 -1.355 14.018 1.00 96.06 464 PRO A O 1
ATOM 3756 N N . ILE A 1 465 ? -27.872 -0.663 15.065 1.00 95.31 465 ILE A N 1
ATOM 3757 C CA . ILE A 1 465 ? -27.376 -0.930 16.429 1.00 95.31 465 ILE A CA 1
ATOM 3758 C C . ILE A 1 465 ? -26.978 -2.388 16.647 1.00 95.31 465 ILE A C 1
ATOM 3760 O O . ILE A 1 465 ? -25.850 -2.634 17.054 1.00 95.31 465 ILE A O 1
ATOM 3764 N N . ALA A 1 466 ? -27.840 -3.343 16.294 1.00 91.38 466 ALA A N 1
ATOM 3765 C CA . ALA A 1 466 ? -27.539 -4.763 16.483 1.00 91.38 466 ALA A CA 1
ATOM 3766 C C . ALA A 1 466 ? -26.286 -5.209 15.703 1.00 91.38 466 ALA A C 1
ATOM 3768 O O . ALA A 1 466 ? -25.508 -6.023 16.187 1.00 91.38 466 ALA A O 1
ATOM 3769 N N . GLU A 1 467 ? -26.071 -4.655 14.506 1.00 95.25 467 GLU A N 1
ATOM 3770 C CA . GLU A 1 467 ? -24.892 -4.958 13.684 1.00 95.25 467 GLU A CA 1
ATOM 3771 C C . GLU A 1 467 ? -23.623 -4.292 14.233 1.00 95.25 467 GLU A C 1
ATOM 3773 O O . GLU A 1 467 ? -22.542 -4.869 14.157 1.00 95.25 467 GLU A O 1
ATOM 3778 N N . ILE A 1 468 ? -23.743 -3.091 14.812 1.00 94.44 468 ILE A N 1
ATOM 3779 C CA . ILE A 1 468 ? -22.636 -2.420 15.504 1.00 94.44 468 ILE A CA 1
ATOM 3780 C C . ILE A 1 468 ? -22.228 -3.214 16.748 1.00 94.44 468 ILE A C 1
ATOM 3782 O O . ILE A 1 468 ? -21.043 -3.484 16.914 1.00 94.44 468 ILE A O 1
ATOM 3786 N N . GLU A 1 469 ? -23.183 -3.616 17.586 1.00 87.94 469 GLU A N 1
ATOM 3787 C CA . GLU A 1 469 ? -22.926 -4.419 18.790 1.00 87.94 469 GLU A CA 1
ATOM 3788 C C . GLU A 1 469 ? -22.274 -5.758 18.427 1.00 87.94 469 GLU A C 1
ATOM 3790 O O . GLU A 1 469 ? -21.226 -6.099 18.970 1.00 87.94 469 GLU A O 1
ATOM 3795 N N . ALA A 1 470 ? -22.823 -6.472 17.438 1.00 88.31 470 ALA A N 1
ATOM 3796 C CA . ALA A 1 470 ? -22.257 -7.734 16.966 1.00 88.31 470 ALA A CA 1
ATOM 3797 C C . ALA A 1 470 ? -20.831 -7.571 16.416 1.00 88.31 470 ALA A C 1
ATOM 3799 O O . ALA A 1 470 ? -19.966 -8.407 16.680 1.00 88.31 470 ALA A O 1
ATOM 3800 N N . TYR A 1 471 ? -20.571 -6.495 15.667 1.00 92.88 471 TYR A N 1
ATOM 3801 C CA . TYR A 1 471 ? -19.233 -6.190 15.167 1.00 92.88 471 TYR A CA 1
ATOM 3802 C C . TYR A 1 471 ? -18.249 -5.903 16.305 1.00 92.88 471 TYR A C 1
ATOM 3804 O O . TYR A 1 471 ? -17.141 -6.436 16.289 1.00 92.88 471 TYR A O 1
ATOM 3812 N N . VAL A 1 472 ? -18.639 -5.080 17.285 1.00 86.88 472 VAL A N 1
ATOM 3813 C CA . VAL A 1 472 ? -17.776 -4.727 18.422 1.00 86.88 472 VAL A CA 1
ATOM 3814 C C . VAL A 1 472 ? -17.442 -5.967 19.248 1.00 86.88 472 VAL A C 1
ATOM 3816 O O . VAL A 1 472 ? -16.262 -6.227 19.453 1.00 86.88 472 VAL A O 1
ATOM 3819 N N . ALA A 1 473 ? -18.439 -6.779 19.607 1.00 82.75 473 ALA A N 1
ATOM 3820 C CA . ALA A 1 473 ? -18.240 -8.033 20.336 1.00 82.75 473 ALA A CA 1
ATOM 3821 C C . ALA A 1 473 ? -17.307 -9.010 19.600 1.00 82.75 473 ALA A C 1
ATOM 3823 O O . ALA A 1 473 ? -16.475 -9.687 20.202 1.00 82.75 473 ALA A O 1
ATOM 3824 N N . GLN A 1 474 ? -17.419 -9.081 18.271 1.00 85.69 474 GLN A N 1
ATOM 3825 C CA . GLN A 1 474 ? -16.589 -9.967 17.460 1.00 85.69 474 GLN A CA 1
ATOM 3826 C C . GLN A 1 474 ? -15.139 -9.475 17.317 1.00 85.69 474 GLN A C 1
ATOM 3828 O O . GLN A 1 474 ? -14.212 -10.285 17.325 1.00 85.69 474 GLN A O 1
ATOM 3833 N N . GLU A 1 475 ? -14.935 -8.178 17.086 1.00 82.38 475 GLU A N 1
ATOM 3834 C CA . GLU A 1 475 ? -13.625 -7.615 16.727 1.00 82.38 475 GLU A CA 1
ATOM 3835 C C . GLU A 1 475 ? -12.817 -7.120 17.925 1.00 82.38 475 GLU A C 1
ATOM 3837 O O . GLU A 1 475 ? -11.589 -7.036 17.830 1.00 82.38 475 GLU A O 1
ATOM 3842 N N . PHE A 1 476 ? -13.501 -6.790 19.016 1.00 80.44 476 PHE A N 1
ATOM 3843 C CA . PHE A 1 476 ? -12.935 -6.247 20.243 1.00 80.44 476 PHE A CA 1
ATOM 3844 C C . PHE A 1 476 ? -13.525 -6.990 21.451 1.00 80.44 476 PHE A C 1
ATOM 3846 O O . PHE A 1 476 ? -14.223 -6.380 22.263 1.00 80.44 476 PHE A O 1
ATOM 3853 N N . PRO A 1 477 ? -13.295 -8.313 21.568 1.00 69.38 477 PRO A N 1
ATOM 3854 C CA . PRO A 1 477 ? -13.831 -9.111 22.670 1.00 69.38 477 PRO A CA 1
ATOM 3855 C C . PRO A 1 477 ? -13.395 -8.581 24.041 1.00 69.38 477 PRO A C 1
ATOM 3857 O O . PRO A 1 477 ? -14.143 -8.702 24.996 1.00 69.38 477 PRO A O 1
ATOM 3860 N N . GLU A 1 478 ? -12.241 -7.918 24.134 1.00 67.06 478 GLU A N 1
ATOM 3861 C CA . GLU A 1 478 ? -11.759 -7.255 25.351 1.00 67.06 478 GLU A CA 1
ATOM 3862 C C . GLU A 1 478 ? -12.617 -6.057 25.802 1.00 67.06 478 GLU A C 1
ATOM 3864 O O . GLU A 1 478 ? -12.468 -5.580 26.922 1.00 67.06 478 GLU A O 1
ATOM 3869 N N . LEU A 1 479 ? -13.480 -5.532 24.925 1.00 65.38 479 LEU A N 1
ATOM 3870 C CA . LEU A 1 479 ? -14.461 -4.490 25.250 1.00 65.38 479 LEU A CA 1
ATOM 3871 C C . LEU A 1 479 ? -15.845 -5.074 25.575 1.00 65.38 479 LEU A C 1
ATOM 3873 O O . LEU A 1 479 ? -16.680 -4.352 26.115 1.00 65.38 479 LEU A O 1
ATOM 3877 N N . ASP A 1 480 ? -16.076 -6.341 25.209 1.00 52.06 480 ASP A N 1
ATOM 3878 C CA . ASP A 1 480 ? -17.296 -7.127 25.459 1.00 52.06 480 ASP A CA 1
ATOM 3879 C C . ASP A 1 480 ? -17.124 -8.125 26.613 1.00 52.06 480 ASP A C 1
ATOM 3881 O O . ASP A 1 480 ? -18.067 -8.811 27.004 1.00 52.06 480 ASP A O 1
ATOM 3885 N N . GLU A 1 481 ? -15.932 -8.182 27.212 1.00 46.88 481 GLU A N 1
ATOM 3886 C CA . GLU A 1 481 ? -15.812 -8.531 28.617 1.00 46.88 481 GLU A CA 1
ATOM 3887 C C . GLU A 1 481 ? -16.683 -7.503 29.359 1.00 46.88 481 GLU A C 1
ATOM 3889 O O . GLU A 1 481 ? -16.223 -6.423 29.734 1.00 46.88 481 GLU A O 1
ATOM 3894 N N . GLU A 1 482 ? -17.978 -7.835 29.553 1.00 43.22 482 GLU A N 1
ATOM 3895 C CA . GLU A 1 482 ? -18.670 -7.521 30.804 1.00 43.22 482 GLU A CA 1
ATOM 3896 C C . GLU A 1 482 ? -17.567 -7.623 31.831 1.00 43.22 482 GLU A C 1
ATOM 3898 O O . GLU A 1 482 ? -16.950 -8.690 31.885 1.00 43.22 482 GLU A O 1
ATOM 3903 N N . GLU A 1 483 ? -17.239 -6.519 32.515 1.00 39.12 483 GLU A N 1
ATOM 3904 C CA . GLU A 1 483 ? -16.370 -6.575 33.677 1.00 39.12 483 GLU A CA 1
ATOM 3905 C C . GLU A 1 483 ? -16.798 -7.861 34.393 1.00 39.12 483 GLU A C 1
ATOM 3907 O O . GLU A 1 483 ? -17.909 -7.917 34.929 1.00 39.12 483 GLU A O 1
ATOM 3912 N N . GLU A 1 484 ? -15.999 -8.943 34.315 1.00 37.41 484 GLU A N 1
ATOM 3913 C CA . GLU A 1 484 ? -16.020 -9.940 35.366 1.00 37.41 484 GLU A CA 1
ATOM 3914 C C . GLU A 1 484 ? -15.787 -9.016 36.529 1.00 37.41 484 GLU A C 1
ATOM 3916 O O . GLU A 1 484 ? -14.689 -8.463 36.578 1.00 37.41 484 GLU A O 1
ATOM 3921 N N . GLU A 1 485 ? -16.858 -8.670 37.267 1.00 39.72 485 GLU A N 1
ATOM 3922 C CA . GLU A 1 485 ? -16.818 -7.717 38.363 1.00 39.72 485 GLU A CA 1
ATOM 3923 C C . GLU A 1 485 ? -15.577 -8.151 39.114 1.00 39.72 485 GLU A C 1
ATOM 3925 O O . GLU A 1 485 ? -15.619 -9.221 39.728 1.00 39.72 485 GLU A O 1
ATOM 3930 N N . GLU A 1 486 ? -14.445 -7.452 38.924 1.00 37.16 486 GLU A N 1
ATOM 3931 C CA . GLU A 1 486 ? -13.188 -7.867 39.528 1.00 37.16 486 GLU A CA 1
ATOM 3932 C C . GLU A 1 486 ? -13.584 -7.796 40.975 1.00 37.16 486 GLU A C 1
ATOM 3934 O O . GLU A 1 486 ? -13.840 -6.670 41.405 1.00 37.16 486 GLU A O 1
ATOM 3939 N N . GLU A 1 487 ? -13.807 -8.947 41.634 1.00 41.09 487 GLU A N 1
ATOM 3940 C CA . GLU A 1 487 ? -14.512 -9.002 42.911 1.00 41.09 487 GLU A CA 1
ATOM 3941 C C . GLU A 1 487 ? -13.821 -7.963 43.766 1.00 41.09 487 GLU A C 1
ATOM 3943 O O . GLU A 1 487 ? -12.676 -8.182 44.180 1.00 41.09 487 GLU A O 1
ATOM 3948 N N . LEU A 1 488 ? -14.446 -6.781 43.898 1.00 46.50 488 LEU A N 1
ATOM 3949 C CA . LEU A 1 488 ? -13.728 -5.634 44.418 1.00 46.50 488 LEU A CA 1
ATOM 3950 C C . LEU A 1 488 ? -13.348 -6.105 45.797 1.00 46.50 488 LEU A C 1
ATOM 3952 O O . LEU A 1 488 ? -14.252 -6.431 46.576 1.00 46.50 488 LEU A O 1
ATOM 3956 N N . GLN A 1 489 ? -12.036 -6.229 46.046 1.00 56.25 489 GLN A N 1
ATOM 3957 C CA . GLN A 1 489 ? -11.526 -6.724 47.318 1.00 56.25 489 GLN A CA 1
ATOM 3958 C C . GLN A 1 489 ? -12.367 -6.042 48.390 1.00 56.25 489 GLN A C 1
ATOM 3960 O O . GLN A 1 489 ? -12.454 -4.803 48.368 1.00 56.25 489 GLN A O 1
ATOM 3965 N N . PRO A 1 490 ? -13.097 -6.817 49.215 1.00 64.62 490 PRO A N 1
ATOM 3966 C CA . PRO A 1 490 ? -14.166 -6.273 50.032 1.00 64.62 490 PRO A CA 1
ATOM 3967 C C . PRO A 1 490 ? -13.620 -5.070 50.784 1.00 64.62 490 PRO A C 1
ATOM 3969 O O . PRO A 1 490 ? -12.504 -5.138 51.297 1.00 64.62 490 PRO A O 1
ATOM 3972 N N . LEU A 1 491 ? -14.367 -3.958 50.792 1.00 70.56 491 LEU A N 1
ATOM 3973 C CA . LEU A 1 491 ? -13.912 -2.704 51.394 1.00 70.56 491 LEU A CA 1
ATOM 3974 C C . LEU A 1 491 ? -13.402 -2.971 52.813 1.00 70.56 491 LEU A C 1
ATOM 3976 O O . LEU A 1 491 ? -14.195 -3.130 53.738 1.00 70.56 491 LEU A O 1
ATOM 3980 N N . LEU A 1 492 ? -12.078 -3.015 52.959 1.00 77.56 492 LEU A N 1
ATOM 3981 C CA . LEU A 1 492 ? -11.396 -3.283 54.214 1.00 77.56 492 LEU A CA 1
ATOM 3982 C C . LEU A 1 492 ? -11.189 -1.952 54.945 1.00 77.56 492 LEU A C 1
ATOM 3984 O O . LEU A 1 492 ? -10.462 -1.077 54.458 1.00 77.56 492 LEU A O 1
ATOM 3988 N N . PRO A 1 493 ? -11.822 -1.752 56.112 1.00 87.38 493 PRO A N 1
ATOM 3989 C CA . PRO A 1 493 ? -11.572 -0.590 56.945 1.00 87.38 493 PRO A CA 1
ATOM 3990 C C . PRO A 1 493 ? -10.088 -0.486 57.319 1.00 87.38 493 PRO A C 1
ATOM 3992 O O . PRO A 1 493 ? -9.443 -1.469 57.675 1.00 87.38 493 PRO A O 1
ATOM 3995 N N . LEU A 1 494 ? -9.548 0.738 57.335 1.00 86.38 494 LEU A N 1
ATOM 3996 C CA . LEU A 1 494 ? -8.169 0.993 57.777 1.00 86.38 494 LEU A CA 1
ATOM 3997 C C . LEU A 1 494 ? -7.809 0.382 59.148 1.00 86.38 494 LEU A C 1
ATOM 3999 O O . LEU A 1 494 ? -6.657 -0.018 59.308 1.00 86.38 494 LEU A O 1
ATOM 4003 N N . PRO A 1 495 ? -8.722 0.300 60.141 1.00 88.81 495 PRO A N 1
ATOM 4004 C CA . PRO A 1 495 ? -8.459 -0.432 61.378 1.00 88.81 495 PRO A CA 1
ATOM 4005 C C . PRO A 1 495 ? -8.117 -1.909 61.183 1.00 88.81 495 PRO A C 1
ATOM 4007 O O . PRO A 1 495 ? -7.234 -2.407 61.880 1.00 88.81 495 PRO A O 1
ATOM 4010 N N . ASP A 1 496 ? -8.769 -2.576 60.235 1.00 89.06 496 ASP A N 1
ATOM 4011 C CA . ASP A 1 496 ? -8.603 -4.008 59.990 1.00 89.06 496 ASP A CA 1
ATOM 4012 C C . ASP A 1 496 ? -7.284 -4.259 59.248 1.00 89.06 496 ASP A C 1
ATOM 4014 O O . ASP A 1 496 ? -6.467 -5.069 59.681 1.00 89.06 496 ASP A O 1
ATOM 4018 N N . ILE A 1 497 ? -6.973 -3.423 58.250 1.00 86.31 497 ILE A N 1
ATOM 4019 C CA . ILE A 1 497 ? -5.668 -3.434 57.568 1.00 86.31 497 ILE A CA 1
ATOM 4020 C C . ILE A 1 497 ? -4.530 -3.130 58.554 1.00 86.31 497 ILE A C 1
ATOM 4022 O O . ILE A 1 497 ? -3.468 -3.748 58.490 1.00 86.31 497 ILE A O 1
ATOM 4026 N N . ALA A 1 498 ? -4.727 -2.199 59.493 1.00 89.38 498 ALA A N 1
ATOM 4027 C CA . ALA A 1 498 ? -3.730 -1.885 60.519 1.00 89.38 498 ALA A CA 1
ATOM 4028 C C . ALA A 1 498 ? -3.456 -3.080 61.446 1.00 89.38 498 ALA A C 1
ATOM 4030 O O . ALA A 1 498 ? -2.310 -3.306 61.838 1.00 89.38 498 ALA A O 1
ATOM 4031 N N . ALA A 1 499 ? -4.493 -3.852 61.782 1.00 87.31 499 ALA A N 1
ATOM 4032 C CA . ALA A 1 499 ? -4.363 -5.054 62.596 1.00 87.31 499 ALA A CA 1
ATOM 4033 C C . ALA A 1 499 ? -3.626 -6.184 61.856 1.00 87.31 499 ALA A C 1
ATOM 4035 O O . ALA A 1 499 ? -2.812 -6.873 62.468 1.00 87.31 499 ALA A O 1
ATOM 4036 N N . GLU A 1 500 ? -3.871 -6.347 60.554 1.00 86.69 500 GLU A N 1
ATOM 4037 C CA . GLU A 1 500 ? -3.259 -7.401 59.734 1.00 86.69 500 GLU A CA 1
ATOM 4038 C C . GLU A 1 500 ? -1.813 -7.094 59.328 1.00 86.69 500 GLU A C 1
ATOM 4040 O O . GLU A 1 500 ? -0.948 -7.967 59.359 1.00 86.69 500 GLU A O 1
ATOM 4045 N N . THR A 1 501 ? -1.533 -5.843 58.965 1.00 84.19 501 THR A N 1
ATOM 4046 C CA . THR A 1 501 ? -0.234 -5.439 58.400 1.00 84.19 501 THR A CA 1
ATOM 4047 C C . THR A 1 501 ? 0.755 -4.921 59.443 1.00 84.19 501 THR A C 1
ATOM 4049 O O . THR A 1 501 ? 1.950 -4.816 59.169 1.00 84.19 501 THR A O 1
ATOM 4052 N N . GLY A 1 502 ? 0.275 -4.561 60.639 1.00 87.31 502 GLY A N 1
ATOM 4053 C CA . GLY A 1 502 ? 1.080 -3.941 61.694 1.00 87.31 502 GLY A CA 1
ATOM 4054 C C . GLY A 1 502 ? 1.413 -2.461 61.461 1.00 87.31 502 GLY A C 1
ATOM 4055 O O . GLY A 1 502 ? 2.059 -1.845 62.313 1.00 87.31 502 GLY A O 1
ATOM 4056 N N . PHE A 1 503 ? 0.969 -1.861 60.350 1.00 88.50 503 PHE A N 1
ATOM 4057 C CA . PHE A 1 503 ? 1.089 -0.421 60.117 1.00 88.50 503 PHE A CA 1
ATOM 4058 C C . PHE A 1 503 ? 0.054 0.364 60.927 1.00 88.50 503 PHE A C 1
ATOM 4060 O O . PHE A 1 503 ? -1.063 -0.086 61.173 1.00 88.50 503 PHE A O 1
ATOM 4067 N N . SER A 1 504 ? 0.398 1.590 61.329 1.00 92.88 504 SER A N 1
ATOM 4068 C CA . SER A 1 504 ? -0.561 2.445 62.034 1.00 92.88 504 SER A CA 1
ATOM 4069 C C . SER A 1 504 ? -1.670 2.938 61.095 1.00 92.88 504 SER A C 1
ATOM 4071 O O . SER A 1 504 ? -1.414 3.265 59.935 1.00 92.88 504 SER A O 1
ATOM 4073 N N . GLN A 1 505 ? -2.896 3.101 61.607 1.00 92.62 505 GLN A N 1
ATOM 4074 C CA . GLN A 1 505 ? -4.011 3.653 60.817 1.00 92.62 505 GLN A CA 1
ATOM 4075 C C . GLN A 1 505 ? -3.685 5.029 60.213 1.00 92.62 505 GLN A C 1
ATOM 4077 O O . GLN A 1 505 ? -4.092 5.324 59.093 1.00 92.62 505 GLN A O 1
ATOM 4082 N N . ALA A 1 506 ? -2.929 5.869 60.931 1.00 90.31 506 ALA A N 1
ATOM 4083 C CA . ALA A 1 506 ? -2.514 7.185 60.445 1.00 90.31 506 ALA A CA 1
ATOM 4084 C C . ALA A 1 506 ? -1.559 7.090 59.242 1.00 90.31 506 ALA A C 1
ATOM 4086 O O . ALA A 1 506 ? -1.614 7.913 58.328 1.00 90.31 506 ALA A O 1
ATOM 4087 N N . GLU A 1 507 ? -0.692 6.078 59.230 1.00 89.44 507 GLU A N 1
ATOM 4088 C CA . GLU A 1 507 ? 0.225 5.819 58.126 1.00 89.44 507 GLU A CA 1
ATOM 4089 C C . GLU A 1 507 ? -0.503 5.274 56.895 1.00 89.44 507 GLU A C 1
ATOM 4091 O O . GLU A 1 507 ? -0.307 5.800 55.799 1.00 89.44 507 GLU A O 1
ATOM 4096 N N . LEU A 1 508 ? -1.418 4.321 57.089 1.00 91.31 508 LEU A N 1
ATOM 4097 C CA . LEU A 1 508 ? -2.260 3.791 56.016 1.00 91.31 508 LEU A CA 1
ATOM 4098 C C . LEU A 1 508 ? -3.173 4.873 55.419 1.00 91.31 508 LEU A C 1
ATOM 4100 O O . LEU A 1 508 ? -3.254 5.010 54.200 1.00 91.31 508 LEU A O 1
ATOM 4104 N N . ALA A 1 509 ? -3.792 5.717 56.254 1.00 90.56 509 ALA A N 1
ATOM 4105 C CA . ALA A 1 509 ? -4.612 6.843 55.795 1.00 90.56 509 ALA A CA 1
ATOM 4106 C C . ALA A 1 509 ? -3.811 7.820 54.919 1.00 90.56 509 ALA A C 1
ATOM 4108 O O . ALA A 1 509 ? -4.307 8.322 53.908 1.00 90.56 509 ALA A O 1
ATOM 4109 N N . ARG A 1 510 ? -2.543 8.064 55.274 1.00 88.44 510 ARG A N 1
ATOM 4110 C CA . ARG A 1 510 ? -1.632 8.891 54.476 1.00 88.44 510 ARG A CA 1
ATOM 4111 C C . ARG A 1 510 ? -1.324 8.249 53.120 1.00 88.44 510 ARG A C 1
ATOM 4113 O O . ARG A 1 510 ? -1.235 8.974 52.130 1.00 88.44 510 ARG A O 1
ATOM 4120 N N . TRP A 1 511 ? -1.156 6.929 53.057 1.00 88.56 511 TRP A N 1
ATOM 4121 C CA . TRP A 1 511 ? -0.947 6.213 51.793 1.00 88.56 511 TRP A CA 1
ATOM 4122 C C . TRP A 1 511 ? -2.187 6.252 50.905 1.00 88.56 511 TRP A C 1
ATOM 4124 O O . TRP A 1 511 ? -2.063 6.606 49.736 1.00 88.56 511 TRP A O 1
ATOM 4134 N N . VAL A 1 512 ? -3.378 6.013 51.464 1.00 87.31 512 VAL A N 1
ATOM 4135 C CA . VAL A 1 512 ? -4.651 6.139 50.735 1.00 87.31 512 VAL A CA 1
ATOM 4136 C C . VAL A 1 512 ? -4.803 7.540 50.144 1.00 87.31 512 VAL A C 1
ATOM 4138 O O . VAL A 1 512 ? -5.050 7.676 48.948 1.00 87.31 512 VAL A O 1
ATOM 4141 N N . ALA A 1 513 ? -4.559 8.590 50.933 1.00 85.81 513 ALA A N 1
ATOM 4142 C CA . ALA A 1 513 ? -4.608 9.966 50.437 1.00 85.81 513 ALA A CA 1
ATOM 4143 C C . ALA A 1 513 ? -3.569 10.233 49.328 1.00 85.81 513 ALA A C 1
ATOM 4145 O O . ALA A 1 513 ? -3.832 10.970 48.375 1.00 85.81 513 ALA A O 1
ATOM 4146 N N . ALA A 1 514 ? -2.378 9.631 49.424 1.00 81.69 514 ALA A N 1
ATOM 4147 C CA . ALA A 1 514 ? -1.347 9.752 48.399 1.00 81.69 514 ALA A CA 1
ATOM 4148 C C . ALA A 1 514 ? -1.733 9.037 47.092 1.00 81.69 514 ALA A C 1
ATOM 4150 O O . ALA A 1 514 ? -1.525 9.621 46.027 1.00 81.69 514 ALA A O 1
ATOM 4151 N N . ILE A 1 515 ? -2.324 7.841 47.176 1.00 84.81 515 ILE A N 1
ATOM 4152 C CA . ILE A 1 515 ? -2.833 7.061 46.036 1.00 84.81 515 ILE A CA 1
ATOM 4153 C C . ILE A 1 515 ? -3.989 7.800 45.368 1.00 84.81 515 ILE A C 1
ATOM 4155 O O . ILE A 1 515 ? -3.953 8.016 44.163 1.00 84.81 515 ILE A O 1
ATOM 4159 N N . GLN A 1 516 ? -4.968 8.276 46.141 1.00 81.12 516 GLN A N 1
ATOM 4160 C CA . GLN A 1 516 ? -6.096 9.050 45.611 1.00 81.12 516 GLN A CA 1
ATOM 4161 C C . GLN A 1 516 ? -5.629 10.304 44.865 1.00 81.12 516 GLN A C 1
ATOM 4163 O O . GLN A 1 516 ? -6.178 10.644 43.819 1.00 81.12 516 GLN A O 1
ATOM 4168 N N . ARG A 1 517 ? -4.580 10.971 45.366 1.00 83.38 517 ARG A N 1
ATOM 4169 C CA . ARG A 1 517 ? -4.014 12.164 44.726 1.00 83.38 517 ARG A CA 1
ATOM 4170 C C . ARG A 1 517 ? -3.185 11.851 43.480 1.00 83.38 517 ARG A C 1
ATOM 4172 O O . ARG A 1 517 ? -3.248 12.605 42.519 1.00 83.38 517 ARG A O 1
ATOM 4179 N N . LYS A 1 518 ? -2.332 10.824 43.525 1.00 82.81 518 LYS A N 1
ATOM 4180 C CA . LYS A 1 518 ? -1.341 10.545 42.468 1.00 82.81 518 LYS A CA 1
ATOM 4181 C C . LYS A 1 518 ? -1.779 9.472 41.475 1.00 82.81 518 LYS A C 1
ATOM 4183 O O . LYS A 1 518 ? -1.075 9.265 40.498 1.00 82.81 518 LYS A O 1
ATOM 4188 N N . ARG A 1 519 ? -2.885 8.779 41.757 1.00 76.62 519 ARG A N 1
ATOM 4189 C CA . ARG A 1 519 ? -3.384 7.602 41.029 1.00 76.62 519 ARG A CA 1
ATOM 4190 C C . ARG A 1 519 ? -2.355 6.469 40.888 1.00 76.62 519 ARG A C 1
ATOM 4192 O O . ARG A 1 519 ? -2.506 5.612 40.034 1.00 76.62 519 ARG A O 1
ATOM 4199 N N . GLN A 1 520 ? -1.326 6.448 41.742 1.00 70.69 520 GLN A N 1
ATOM 4200 C CA . GLN A 1 520 ? -0.270 5.432 41.739 1.00 70.69 520 GLN A CA 1
ATOM 4201 C C . GLN A 1 520 ? 0.391 5.293 43.119 1.00 70.69 520 GLN A C 1
ATOM 4203 O O . GLN A 1 520 ? 0.494 6.273 43.869 1.00 70.69 520 GLN A O 1
ATOM 4208 N N . ALA A 1 521 ? 0.904 4.099 43.420 1.00 74.94 521 ALA A N 1
ATOM 4209 C CA . ALA A 1 521 ? 1.824 3.820 44.523 1.00 74.94 521 ALA A CA 1
ATOM 4210 C C . ALA A 1 521 ? 2.925 2.858 44.059 1.00 74.94 521 ALA A C 1
ATOM 4212 O O . ALA A 1 521 ? 2.683 1.990 43.229 1.00 74.94 521 ALA A O 1
ATOM 4213 N N . ILE A 1 522 ? 4.132 3.021 44.605 1.00 71.38 522 ILE A N 1
ATOM 4214 C CA . ILE A 1 522 ? 5.278 2.144 44.344 1.00 71.38 522 ILE A CA 1
ATOM 4215 C C . ILE A 1 522 ? 5.689 1.544 45.683 1.00 71.38 522 ILE A C 1
ATOM 4217 O O . ILE A 1 522 ? 6.070 2.282 46.596 1.00 71.38 522 ILE A O 1
ATOM 4221 N N . PHE A 1 523 ? 5.621 0.222 45.794 1.00 68.69 523 PHE A N 1
ATOM 4222 C CA . PHE A 1 523 ? 6.191 -0.510 46.917 1.00 68.69 523 PHE A CA 1
ATOM 4223 C C . PHE A 1 523 ? 7.609 -0.937 46.543 1.00 68.69 523 PHE A C 1
ATOM 4225 O O . PHE A 1 523 ? 7.842 -1.463 45.459 1.00 68.69 523 PHE A O 1
ATOM 4232 N N . TYR A 1 524 ? 8.569 -0.662 47.422 1.00 65.12 524 TYR A N 1
ATOM 4233 C CA . TYR A 1 524 ? 9.960 -1.056 47.234 1.00 65.12 524 TYR A CA 1
ATOM 4234 C C . TYR A 1 524 ? 10.410 -1.864 48.446 1.00 65.12 524 TYR A C 1
ATOM 4236 O O . TYR A 1 524 ? 10.336 -1.383 49.579 1.00 65.12 524 TYR A O 1
ATOM 4244 N N . GLY A 1 525 ? 10.878 -3.083 48.195 1.00 68.00 525 GLY A N 1
ATOM 4245 C CA . GLY A 1 525 ? 11.338 -4.026 49.205 1.00 68.00 525 GLY A CA 1
ATOM 4246 C C . GLY A 1 525 ? 12.455 -4.925 48.668 1.00 68.00 525 GLY A C 1
ATOM 4247 O O . GLY A 1 525 ? 12.758 -4.894 47.473 1.00 68.00 525 GLY A O 1
ATOM 4248 N N . PRO A 1 526 ? 13.123 -5.695 49.543 1.00 57.53 526 PRO A N 1
ATOM 4249 C CA . PRO A 1 526 ? 14.102 -6.691 49.122 1.00 57.53 526 PRO A CA 1
ATOM 4250 C C . PRO A 1 526 ? 13.458 -7.762 48.214 1.00 57.53 526 PRO A C 1
ATOM 4252 O O . PRO A 1 526 ? 12.247 -7.979 48.299 1.00 57.53 526 PRO A O 1
ATOM 4255 N N . PRO A 1 527 ? 14.246 -8.454 47.365 1.00 43.78 527 PRO A N 1
ATOM 4256 C CA . PRO A 1 527 ? 13.722 -9.459 46.440 1.00 43.78 527 PRO A CA 1
ATOM 4257 C C . PRO A 1 527 ? 12.912 -10.534 47.177 1.00 43.78 527 PRO A C 1
ATOM 4259 O O . PRO A 1 527 ? 13.439 -11.178 48.086 1.00 43.78 527 PRO A O 1
ATOM 4262 N N . GLY A 1 528 ? 11.650 -10.726 46.779 1.00 52.59 528 GLY A N 1
ATOM 4263 C CA . GLY A 1 528 ? 10.715 -11.668 47.411 1.00 52.59 528 GLY A CA 1
ATOM 4264 C C . GLY A 1 528 ? 9.653 -11.035 48.321 1.00 52.59 528 GLY A C 1
ATOM 4265 O O . GLY A 1 528 ? 8.993 -11.771 49.051 1.00 52.59 528 GLY A O 1
ATOM 4266 N N . THR A 1 529 ? 9.506 -9.706 48.284 1.00 49.75 529 THR A N 1
ATOM 4267 C CA . THR A 1 529 ? 8.305 -8.979 48.741 1.00 49.75 529 THR A CA 1
ATOM 4268 C C . THR A 1 529 ? 7.433 -8.697 47.530 1.00 49.75 529 THR A C 1
ATOM 4270 O O . THR A 1 529 ? 6.197 -8.758 47.679 1.00 49.75 529 THR A O 1
#

Mean predicted aligned error: 16.98 Å

Secondary structure (DSSP, 8-state):
---HHHHHHHHHHHHHHHSS--STT-HHHIIIIIIHHHHHHHHHHHHH-HHHHHHHHHHT-HHHHHHHHHHHHHT-TTTS--S-TTTSTTGGGG-TTS-THHHHHHHHHHHHHHHSSS-HHHHHHHHHHHHHHTT----SHHHHHHHHHH-TTT-----HHHHHHHHHHTT-GGG--SS--HHHHHHHHHHHHHHHHHTGGGT---HHHHHHHHHHHHHHHTTSS------S-PPPPPSS-HHHHHHHHHHHHS-BHHHHHHTHHHHIIIIIHHHHHHHHHHHHHS-HHHHHHEE-SSS-B--SB--STTS-BB-S-EEEEEEETTS-GGGSEEEEEEE-SS-EEEEEEE-TT-HHHHHHHHHHHHHTHHHHHHHHHHHH-SS-EES-GGGEEE-TTS-EEETT-----HHHHHH-GGGGTTEEEEEE-HHHHHHS-HHHHHHHHHHHHHHHHHHHHHHH-SS-HHHHHHHHHHH-HHHHS------------HHHHHHHH---HHHHHHHHHHHHHHS------STT-

pLDDT: mean 87.81, std 13.84, range [29.53, 98.62]

Radius of gyration: 29.48 Å; Cα contacts (8 Å, |Δi|>4): 716; chains: 1; bounding box: 68×58×100 Å

Sequence (529 aa):
MIGETIKAKIIEALNARYGSWSGFQDEQFIEDETRYKRRVAEETQPLVARAVLDEMVQQGQWDDFIAQLELAGKRSINLLYMRTPKSGDLKLLYAPALAGDLRAEFCRAFFRLLYGDGGAPERLGAFVAFLEANRLPIYWTFPTYFLFISDPDHNLLVKPSTIKDFLEFIDAGERWNRWPTAEGYQAILDTAAEVGAAFEEYGRPDLIDVQSVMYVCADVERGKVTSVESTSPRQRPGIFKPEAFALLKDLDDDPTVAFCQAHQEELERLVTVPFQHVFRSVAGRLSETIRATMETDKRLFSIFAKNDFGRGGAWSHYWGAFYPKGSKRSQDAQLSMWINHELFEHGFYIGNYGSTQRQRFSRNSQVHAQILEPILSQLIGDNVRFGDRENLIVQPDGTFAYRDGSEPTWAEFLQDPSRFNNDVSYFLAPEDLVELEEDALVERVLDSFRRLFPLVLLATLDEPIAEIEAYVAQEFPELDEEEEEEELQPLLPLPDIAAETGFSQAELARWVAAIQRKRQAIFYGPPGT